Protein AF-A0A847MP68-F1 (afdb_monomer)

Solvent-accessible surface area (backbone atoms only — not comparable to full-atom values): 31044 Å² total; per-residue (Å²): 137,77,60,104,44,73,67,44,52,50,57,51,49,50,64,73,44,42,69,66,64,46,44,49,61,52,21,48,52,30,53,77,67,51,56,68,46,74,88,73,78,89,68,69,94,59,54,48,52,72,67,63,54,53,50,48,27,53,76,72,67,46,48,87,30,56,75,49,77,48,71,40,86,86,28,57,38,42,41,38,34,32,57,50,101,91,43,84,44,41,30,35,44,44,60,89,77,67,49,74,44,80,48,70,71,90,67,27,54,37,58,33,62,50,70,21,47,79,62,44,72,62,33,35,53,52,45,52,52,52,51,52,52,48,53,53,52,51,52,52,48,50,52,51,47,51,56,47,50,54,48,53,49,53,47,61,64,50,45,63,53,84,66,44,65,80,25,34,38,34,29,19,20,46,83,72,44,66,28,46,53,54,39,51,51,50,37,54,56,35,45,76,70,76,37,52,54,47,80,44,58,30,52,26,48,43,68,74,33,40,54,31,19,55,30,31,39,35,28,25,30,37,38,91,89,33,42,55,27,69,36,46,54,52,24,54,59,53,50,73,70,50,84,85,60,79,28,67,68,23,31,30,38,42,43,12,32,23,38,73,92,44,97,41,54,25,34,25,32,53,54,49,51,54,54,41,48,74,63,42,34,37,68,68,50,80,74,36,68,18,60,72,57,54,58,70,35,46,55,58,45,49,53,53,48,26,61,67,75,71,50,84,75,61,93,71,66,76,61,70,72,70,48,60,42,80,42,63,35,25,30,70,44,77,44,76,58,40,32,76,93,62,31,92,55,58,30,34,37,37,34,24,44,44,56,85,87,62,84,55,44,17,29,16,30,41,30,42,51,39,91,94,54,91,65,63,46,78,40,49,21,26,26,29,46,90,81,39,48,48,48,27,39,46,48,55,52,43,73,47,65,49,99,87,65,49,82,41,63,36,68,52,35,42,32,66,76,65,69,56,52,77,70,43,71,44,74,34,31,43,30,65,35,75,73,51,40,84,67,92,66,70,53,31,37,37,39,38,20,35,62,61,23,40,20,25,60,58,9,39,49,72,57,32,61,73,58,63,40,57,25,35,40,34,36,27,34,63,24,72,88,6,41,51,66,63,51,69,63,51,54,49,34,40,75,75,55,33,30,69,42,78,47,79,31,25,61,78,41,101,67,57,46,47,38,54,50,49,45,76,42,15,60,61,53,45,44,37,48,74,74,55,60,26,32,38,41,40,21,18,46,37,80,56,50,50,51,39,39,50,53,27,52,38,49,22,30,28,72,66,62,71,32,52,73,70,52,18,52,52,49,55,51,47,37,43,78,68,66,28,50,28,70,56,62,48,131

Foldseek 3Di:
DQDPDPVSVLVVVCVVCVVVVVLQVVLVVCVVVVPQHWPPPDDDPDFADPVVLCVVCVVVVQNVQWDDWDAPPPRQWIWTWGQDPVGTWIWIAHRPPRDTDTGPRVRSVSVCSNCLCVPHPVSNVVVVVSVVVVVVSVVVVVVCCVVVVVVVVVCVLLVADADAQQAEEEEEFDQFCPRVLVSVVLCVQCVVLVHHYDYDYLLNHALVRQLRYVAYEYEFEADDQRHGHPSLVNRLVRHVVPLPDPQLSREYEYEFEAAPVHPNFSNSRVVSVVSSVVSNHHYLDDYFGDHPQSQVSSVVRVCSVCVSSVTDRPPPPVTPPQLKDKWWWAWADKDFQFDVVFDPWTKIKTKTQTPQPDFDFQQWWKWDDAPPGPGTDTFGWQAGCLVPRITMGIAIFDWDQDPVRDIDTDRVSCCVNPVDDRGDIDTIITGDDPLQHDDPDQQEEEEEAEQRQCRSVNRNLSVLLVRPHAYEYEYEYADPNTGPGPVVSVVVCCVSNSYVYYHYYHNVDPQDGSLSVCLVVLQVVCCSVPPRVYAYEFGEACVPGVPSNLVSQLSSCCPNVVDDSVRSVVSSSVCSVVSRYHYDHDD

Sequence (587 aa):
RFRKTLMSWHNALGVWLLPLWLVLPVTGVLMTNMIGGPDVEQFSQNSATIPVMVEHLQETGQLEQLVSITSLKGGRYMMVNLMSDAGLETVQIDADTLVASPVELNTYIPKVLHEGTWAGAFSGWLNFLVAGALLFFTGSGVYSWVVRSQRERNERLAAPVTGGANEVLVAYATQTGTAQGLAKDTVEYLQRHDVKAKISPLASVTAQSMAQFKATLIIASTTGEGDMPEGAKRFINGLLAAANLDATQINYSILALGDSSYAQFCAAGIKLEQSLQKIGAQATQPLVKADADPIPAWSEWIQGVAKSLGFTPSAEVELPRSNDTLVKAKLIERKRLDNPEFSRNEVQMLLFELPNDIDFRGGDLFLVTPPGEQQSRPYSVGSDVLEGNILRLTVSLHQFKDADGLVRNGACSQYLCHDLEVGQTIDAVVRTHSSFHVPEDNQPMILAGTGCGIAPLVGFLPRLAKDRRYTWLFFGNGHEQGDNLYAEEWDKAQQDGVISRIDRVFDNQQRGYIQHQMITHGEEIFQLLQQQGARIFLCGRANTVGRGVEEALLSIAQTHGGMSEEQAQNWLTRLREEERIREDLFG

Radius of gyration: 36.25 Å; Cα contacts (8 Å, |Δi|>4): 1082; chains: 1; bounding box: 96×57×98 Å

Mean predicted aligned error: 17.64 Å

pLDDT: mean 83.04, std 13.37, range [40.31, 98.56]

Structure (mmCIF, N/CA/C/O backbone):
data_AF-A0A847MP68-F1
#
_entry.id   AF-A0A847MP68-F1
#
loop_
_atom_site.group_PDB
_atom_site.id
_atom_site.type_symbol
_atom_site.label_atom_id
_atom_site.label_alt_id
_atom_site.label_comp_id
_atom_site.label_asym_id
_atom_site.label_entity_id
_atom_site.label_seq_id
_atom_site.pdbx_PDB_ins_code
_atom_site.Cartn_x
_atom_site.Cartn_y
_atom_site.Cartn_z
_atom_site.occupancy
_atom_site.B_iso_or_equiv
_atom_site.auth_seq_id
_atom_site.auth_comp_id
_atom_site.auth_asym_id
_atom_site.auth_atom_id
_atom_site.pdbx_PDB_model_num
ATOM 1 N N . ARG A 1 1 ? 1.309 -10.579 54.230 1.00 46.94 1 ARG A N 1
ATOM 2 C CA . ARG A 1 1 ? 1.615 -11.054 52.853 1.00 46.94 1 ARG A CA 1
ATOM 3 C C . ARG A 1 1 ? 1.283 -10.025 51.756 1.00 46.94 1 ARG A C 1
ATOM 5 O O . ARG A 1 1 ? 1.537 -10.323 50.599 1.00 46.94 1 ARG A O 1
ATOM 12 N N . PHE A 1 2 ? 0.796 -8.822 52.086 1.00 45.84 2 PHE A N 1
ATOM 13 C CA . PHE A 1 2 ? 0.548 -7.754 51.111 1.00 45.84 2 PHE A CA 1
ATOM 14 C C . PHE A 1 2 ? 1.835 -6.934 50.908 1.00 45.84 2 PHE A C 1
ATOM 16 O O . PHE A 1 2 ? 2.293 -6.255 51.825 1.00 45.84 2 PHE A O 1
ATOM 23 N N . ARG A 1 3 ? 2.496 -7.100 49.755 1.00 46.81 3 ARG A N 1
ATOM 24 C CA . ARG A 1 3 ? 3.715 -6.356 49.376 1.00 46.81 3 ARG A CA 1
ATOM 25 C C . ARG A 1 3 ? 3.337 -4.982 48.804 1.00 46.81 3 ARG A C 1
ATOM 27 O O . ARG A 1 3 ? 2.237 -4.827 48.288 1.00 46.81 3 ARG A O 1
ATOM 34 N N . LYS A 1 4 ? 4.284 -4.032 48.862 1.00 59.81 4 LYS A N 1
ATOM 35 C CA . LYS A 1 4 ? 4.251 -2.598 48.471 1.00 59.81 4 LYS A CA 1
ATOM 36 C C . LYS A 1 4 ? 3.785 -2.283 47.025 1.00 59.81 4 LYS A C 1
ATOM 38 O O . LYS A 1 4 ? 4.472 -1.574 46.301 1.00 59.81 4 LYS A O 1
ATOM 43 N N . THR A 1 5 ? 2.658 -2.812 46.564 1.00 66.62 5 THR A N 1
ATOM 44 C CA . THR A 1 5 ? 2.131 -2.565 45.212 1.00 66.62 5 THR A CA 1
ATOM 45 C C . THR A 1 5 ? 0.661 -2.177 45.286 1.00 66.62 5 THR A C 1
ATOM 47 O O . THR A 1 5 ? -0.089 -2.730 46.092 1.00 66.62 5 THR A O 1
ATOM 50 N N . LEU A 1 6 ? 0.249 -1.237 44.433 1.00 65.12 6 LEU A N 1
ATOM 51 C CA . LEU A 1 6 ? -1.132 -0.753 44.328 1.00 65.12 6 LEU A CA 1
ATOM 52 C C . LEU A 1 6 ? -2.124 -1.916 44.124 1.00 65.12 6 LEU A C 1
ATOM 54 O O . LEU A 1 6 ? -3.169 -1.971 44.764 1.00 65.12 6 LEU A O 1
ATOM 58 N N . MET A 1 7 ? -1.736 -2.911 43.320 1.00 62.84 7 MET A N 1
ATOM 59 C CA . MET A 1 7 ? -2.550 -4.094 43.019 1.00 62.84 7 MET A CA 1
ATOM 60 C C . MET A 1 7 ? -2.766 -5.008 44.233 1.00 62.84 7 MET A C 1
ATOM 62 O O . MET A 1 7 ? -3.822 -5.613 44.396 1.00 62.84 7 MET A O 1
ATOM 66 N N . SER A 1 8 ? -1.779 -5.085 45.129 1.00 68.75 8 SER A N 1
ATOM 67 C CA . SER A 1 8 ? -1.902 -5.849 46.371 1.00 68.75 8 SER A CA 1
ATOM 68 C C . SER A 1 8 ? -2.894 -5.203 47.342 1.00 68.75 8 SER A C 1
ATOM 70 O O . SER A 1 8 ? -3.569 -5.924 48.072 1.00 68.75 8 SER A O 1
ATOM 72 N N . TRP A 1 9 ? -2.979 -3.870 47.357 1.00 69.56 9 TRP A N 1
ATOM 73 C CA . TRP A 1 9 ? -3.984 -3.136 48.130 1.00 69.56 9 TRP A CA 1
ATOM 74 C C . TRP A 1 9 ? -5.376 -3.264 47.513 1.00 69.56 9 TRP A C 1
ATOM 76 O O . TRP A 1 9 ? -6.337 -3.475 48.245 1.00 69.56 9 TRP A O 1
ATOM 86 N N . HIS A 1 10 ? -5.467 -3.230 46.182 1.00 69.88 10 HIS A N 1
ATOM 87 C CA . HIS A 1 10 ? -6.715 -3.420 45.442 1.00 69.88 10 HIS A CA 1
ATOM 88 C C . HIS A 1 10 ? -7.338 -4.797 45.723 1.00 69.88 10 HIS A C 1
ATOM 90 O O . HIS A 1 10 ? -8.510 -4.890 46.076 1.00 69.88 10 HIS A O 1
ATOM 96 N N . ASN A 1 11 ? -6.535 -5.866 45.677 1.00 68.50 11 ASN A N 1
ATOM 97 C CA . ASN A 1 11 ? -7.007 -7.221 45.975 1.00 68.50 11 ASN A CA 1
ATOM 98 C C . ASN A 1 11 ? -7.403 -7.402 47.447 1.00 68.50 11 ASN A C 1
ATOM 100 O O . ASN A 1 11 ? -8.357 -8.116 47.741 1.00 68.50 11 ASN A O 1
ATOM 104 N N . ALA A 1 12 ? -6.687 -6.763 48.377 1.00 75.50 12 ALA A N 1
ATOM 105 C CA . ALA A 1 12 ? -7.055 -6.791 49.789 1.00 75.50 12 ALA A CA 1
ATOM 106 C C . ALA A 1 12 ? -8.407 -6.099 50.003 1.00 75.50 12 ALA A C 1
ATOM 108 O O . ALA A 1 12 ? -9.336 -6.709 50.525 1.00 75.50 12 ALA A O 1
ATOM 109 N N . LEU A 1 13 ? -8.534 -4.851 49.548 1.00 73.31 13 LEU A N 1
ATOM 110 C CA . LEU A 1 13 ? -9.751 -4.057 49.703 1.00 73.31 13 LEU A CA 1
ATOM 111 C C . LEU A 1 13 ? -10.947 -4.700 48.999 1.00 73.31 13 LEU A C 1
ATOM 113 O O . LEU A 1 13 ? -12.027 -4.720 49.575 1.00 73.31 13 LEU A O 1
ATOM 117 N N . GLY A 1 14 ? -10.756 -5.301 47.822 1.00 71.69 14 GLY A N 1
ATOM 118 C CA . GLY A 1 14 ? -11.812 -6.025 47.113 1.00 71.69 14 GLY A CA 1
ATOM 119 C C . GLY A 1 14 ? -12.403 -7.183 47.924 1.00 71.69 14 GLY A C 1
ATOM 120 O O . GLY A 1 14 ? -13.618 -7.331 47.973 1.00 71.69 14 GLY A O 1
ATOM 121 N N . VAL A 1 15 ? -11.574 -7.961 48.630 1.00 75.06 15 VAL A N 1
ATOM 122 C CA . VAL A 1 15 ? -12.053 -9.059 49.494 1.00 75.06 15 VAL A CA 1
ATOM 123 C C . VAL A 1 15 ? -12.786 -8.526 50.727 1.00 75.06 15 VAL A C 1
ATOM 125 O O . VAL A 1 15 ? -13.821 -9.069 51.105 1.00 75.06 15 VAL A O 1
ATOM 128 N N . TRP A 1 16 ? -12.284 -7.449 51.338 1.00 73.56 16 TRP A N 1
ATOM 129 C CA . TRP A 1 16 ? -12.913 -6.832 52.512 1.00 73.56 16 TRP A CA 1
ATOM 130 C C . TRP A 1 16 ? -14.231 -6.116 52.182 1.00 73.56 16 TRP A C 1
ATOM 132 O O . TRP A 1 16 ? -15.133 -6.088 53.015 1.00 73.56 16 TRP A O 1
ATOM 142 N N . LEU A 1 17 ? -14.360 -5.563 50.974 1.00 73.00 17 LEU A N 1
ATOM 143 C CA . LEU A 1 17 ? -15.551 -4.844 50.514 1.00 73.00 17 LEU A CA 1
ATOM 144 C C . LEU A 1 17 ? -16.557 -5.740 49.774 1.00 73.00 17 LEU A C 1
ATOM 146 O O . LEU A 1 17 ? -17.667 -5.289 49.500 1.00 73.00 17 LEU A O 1
ATOM 150 N N . LEU A 1 18 ? -16.215 -7.002 49.488 1.00 75.25 18 LEU A N 1
ATOM 151 C CA . LEU A 1 18 ? -17.087 -7.960 48.798 1.00 75.25 18 LEU A CA 1
ATOM 152 C C . LEU A 1 18 ? -18.482 -8.104 49.446 1.00 75.25 18 LEU A C 1
ATOM 154 O O . LEU A 1 18 ? -19.469 -8.086 48.710 1.00 75.25 18 LEU A O 1
ATOM 158 N N . PRO A 1 19 ? -18.624 -8.198 50.787 1.00 76.75 19 PRO A N 1
ATOM 159 C CA . PRO A 1 19 ? -19.943 -8.310 51.408 1.00 76.75 19 PRO A CA 1
ATOM 160 C C . PRO A 1 19 ? -20.812 -7.073 51.156 1.00 76.75 19 PRO A C 1
ATOM 162 O O . PRO A 1 19 ? -21.990 -7.217 50.857 1.00 76.75 19 PRO A O 1
ATOM 165 N N . LEU A 1 20 ? -20.218 -5.873 51.208 1.00 71.81 20 LEU A N 1
ATOM 166 C CA . LEU A 1 20 ? -20.879 -4.598 50.895 1.00 71.81 20 LEU A CA 1
ATOM 167 C C . LEU A 1 20 ? -21.271 -4.513 49.415 1.00 71.81 20 LEU A C 1
ATOM 169 O O . LEU A 1 20 ? -22.368 -4.071 49.091 1.00 71.81 20 LEU A O 1
ATOM 173 N N . TRP A 1 21 ? -20.408 -5.002 48.524 1.00 70.44 21 TRP A N 1
ATOM 174 C CA . TRP A 1 21 ? -20.670 -5.098 47.085 1.00 70.44 21 TRP A CA 1
ATOM 175 C C . TRP A 1 21 ? -21.883 -5.962 46.750 1.00 70.44 21 TRP A C 1
ATOM 177 O O . TRP A 1 21 ? -22.615 -5.655 45.814 1.00 70.44 21 TRP A O 1
ATOM 187 N N . LEU A 1 22 ? -22.094 -7.044 47.501 1.00 80.19 22 LEU A N 1
ATOM 188 C CA . LEU A 1 22 ? -23.212 -7.956 47.281 1.00 80.19 22 LEU A CA 1
ATOM 189 C C . LEU A 1 22 ? -24.542 -7.399 47.800 1.00 80.19 22 LEU A C 1
ATOM 191 O O . LEU A 1 22 ? -25.587 -7.857 47.343 1.00 80.19 22 LEU A O 1
ATOM 195 N N . VAL A 1 23 ? -24.533 -6.394 48.685 1.00 79.94 23 VAL A N 1
ATOM 196 C CA . VAL A 1 23 ? -25.768 -5.808 49.232 1.00 79.94 23 VAL A CA 1
ATOM 197 C C . VAL A 1 23 ? -26.648 -5.253 48.117 1.00 79.94 23 VAL A C 1
ATOM 199 O O . VAL A 1 23 ? -27.812 -5.627 48.053 1.00 79.94 23 VAL A O 1
ATOM 202 N N . LEU A 1 24 ? -26.120 -4.430 47.206 1.00 77.25 24 LEU A N 1
ATOM 203 C CA . LEU A 1 24 ? -26.903 -3.820 46.119 1.00 77.25 24 LEU A CA 1
ATOM 204 C C . LEU A 1 24 ? -27.576 -4.836 45.171 1.00 77.25 24 LEU A C 1
ATOM 206 O O . LEU A 1 24 ? -28.790 -4.742 44.993 1.00 77.25 24 LEU A O 1
ATOM 210 N N . PRO A 1 25 ? -26.871 -5.824 44.578 1.00 79.50 25 PRO A N 1
ATOM 211 C CA . PRO A 1 25 ? -27.509 -6.806 43.704 1.00 79.50 25 PRO A CA 1
ATOM 212 C C . PRO A 1 25 ? -28.452 -7.742 44.468 1.00 79.50 25 PRO A C 1
ATOM 214 O O . PRO A 1 25 ? -29.527 -8.052 43.962 1.00 79.50 25 PRO A O 1
ATOM 217 N N . VAL A 1 26 ? -28.113 -8.157 45.695 1.00 83.88 26 VAL A N 1
ATOM 218 C CA . VAL A 1 26 ? -28.989 -9.025 46.501 1.00 83.88 26 VAL A CA 1
ATOM 219 C C . VAL A 1 26 ? -30.268 -8.288 46.882 1.00 83.88 26 VAL A C 1
ATOM 221 O O . VAL A 1 26 ? -31.360 -8.806 46.668 1.00 83.88 26 VAL A O 1
ATOM 224 N N . THR A 1 27 ? -30.159 -7.059 47.384 1.00 82.75 27 THR A N 1
ATOM 225 C CA . THR A 1 27 ? -31.330 -6.232 47.710 1.00 82.75 27 THR A CA 1
ATOM 226 C C . THR A 1 27 ? -32.137 -5.864 46.468 1.00 82.75 27 THR A C 1
ATOM 228 O O . THR A 1 27 ? -33.358 -5.901 46.536 1.00 82.75 27 THR A O 1
ATOM 231 N N . GLY A 1 28 ? -31.500 -5.626 45.315 1.00 78.25 28 GLY A N 1
ATOM 232 C CA . GLY A 1 28 ? -32.193 -5.424 44.039 1.00 78.25 28 GLY A CA 1
ATOM 233 C C . GLY A 1 28 ? -33.002 -6.650 43.597 1.00 78.25 28 GLY A C 1
ATOM 234 O O . GLY A 1 28 ? -34.145 -6.514 43.160 1.00 78.25 28 GLY A O 1
ATOM 235 N N . VAL A 1 29 ? -32.465 -7.863 43.773 1.00 81.75 29 VAL A N 1
ATOM 236 C CA . VAL A 1 29 ? -33.190 -9.121 43.506 1.00 81.75 29 VAL A CA 1
ATOM 237 C C . VAL A 1 29 ? -34.341 -9.322 44.494 1.00 81.75 29 VAL A C 1
ATOM 239 O O . VAL A 1 29 ? -35.449 -9.658 44.070 1.00 81.75 29 VAL A O 1
ATOM 242 N N . LEU A 1 30 ? -34.114 -9.083 45.790 1.00 81.25 30 LEU A N 1
ATOM 243 C CA . LEU A 1 30 ? -35.162 -9.138 46.816 1.00 81.25 30 LEU A CA 1
ATOM 244 C C . LEU A 1 30 ? -36.273 -8.119 46.527 1.00 81.25 30 LEU A C 1
ATOM 246 O O . LEU A 1 30 ? -37.449 -8.452 46.653 1.00 81.25 30 LEU A O 1
ATOM 250 N N . MET A 1 31 ? -35.907 -6.923 46.056 1.00 76.44 31 MET A N 1
ATOM 251 C CA . MET A 1 31 ? -36.838 -5.880 45.636 1.00 76.44 31 MET A CA 1
ATOM 252 C C . MET A 1 31 ? -37.670 -6.256 44.425 1.00 76.44 31 MET A C 1
ATOM 254 O O . MET A 1 31 ? -38.891 -6.131 44.444 1.00 76.44 31 MET A O 1
ATOM 258 N N . THR A 1 32 ? -37.023 -6.795 43.399 1.00 75.31 32 THR A N 1
ATOM 259 C CA . THR A 1 32 ? -37.702 -7.236 42.176 1.00 75.31 32 THR A CA 1
ATOM 260 C C . THR A 1 32 ? -38.732 -8.332 42.467 1.00 75.31 32 THR A C 1
ATOM 262 O O . THR A 1 32 ? -39.789 -8.374 41.843 1.00 75.31 32 THR A O 1
ATOM 265 N N . ASN A 1 33 ? -38.447 -9.198 43.445 1.00 75.81 33 ASN A N 1
ATOM 266 C CA . ASN A 1 33 ? -39.320 -10.306 43.832 1.00 75.81 33 ASN A CA 1
ATOM 267 C C . ASN A 1 33 ? -40.223 -9.993 45.037 1.00 75.81 33 ASN A C 1
ATOM 269 O O . ASN A 1 33 ? -40.931 -10.885 45.495 1.00 75.81 33 ASN A O 1
ATOM 273 N N . MET A 1 34 ? -40.203 -8.759 45.561 1.00 67.69 34 MET A N 1
ATOM 274 C CA . MET A 1 34 ? -40.938 -8.351 46.771 1.00 67.69 34 MET A CA 1
ATOM 275 C C . MET A 1 34 ? -40.678 -9.251 48.000 1.00 67.69 34 MET A C 1
ATOM 277 O O . MET A 1 34 ? -41.494 -9.326 48.916 1.00 67.69 34 MET A O 1
ATOM 281 N N . ILE A 1 35 ? -39.532 -9.935 48.053 1.00 70.19 35 ILE A N 1
ATOM 282 C CA . ILE A 1 35 ? -39.177 -10.828 49.163 1.00 70.19 35 ILE A CA 1
ATOM 283 C C . ILE A 1 35 ? -38.829 -9.963 50.378 1.00 70.19 35 ILE A C 1
ATOM 285 O O . ILE A 1 35 ? -37.918 -9.138 50.306 1.00 70.19 35 ILE A O 1
ATOM 289 N N . GLY A 1 36 ? -39.554 -10.147 51.485 1.00 68.75 36 GLY A N 1
ATOM 290 C CA . GLY A 1 36 ? -39.431 -9.309 52.684 1.00 68.75 36 GLY A CA 1
ATOM 291 C C . GLY A 1 36 ? -40.084 -7.928 52.553 1.00 68.75 36 GLY A C 1
ATOM 292 O O . GLY A 1 36 ? -39.751 -7.044 53.337 1.00 68.75 36 GLY A O 1
ATOM 293 N N . GLY A 1 37 ? -40.943 -7.731 51.542 1.00 63.56 37 GLY A N 1
ATOM 294 C CA . GLY A 1 37 ? -41.794 -6.548 51.376 1.00 63.56 37 GLY A CA 1
ATOM 295 C C . GLY A 1 37 ? -42.962 -6.496 52.363 1.00 63.56 37 GLY A C 1
ATOM 296 O O . GLY A 1 37 ? -43.228 -7.496 53.029 1.00 63.56 37 GLY A O 1
ATOM 297 N N . PRO A 1 38 ? -43.654 -5.345 52.463 1.00 58.50 38 PRO A N 1
ATOM 298 C CA . PRO A 1 38 ? -44.882 -5.246 53.247 1.00 58.50 38 PRO A CA 1
ATOM 299 C C . PRO A 1 38 ? -45.913 -6.257 52.732 1.00 58.50 38 PRO A C 1
ATOM 301 O O . PRO A 1 38 ? -45.974 -6.525 51.527 1.00 58.50 38 PRO A O 1
ATOM 304 N N . ASP A 1 39 ? -46.695 -6.826 53.649 1.00 52.09 39 ASP A N 1
ATOM 305 C CA . ASP A 1 39 ? -47.739 -7.801 53.334 1.00 52.09 39 ASP A CA 1
ATOM 306 C C . ASP A 1 39 ? -48.898 -7.061 52.654 1.00 52.09 39 ASP A C 1
ATOM 308 O O . ASP A 1 39 ? -49.797 -6.512 53.286 1.00 52.09 39 ASP A O 1
ATOM 312 N N . VAL A 1 40 ? -48.803 -6.927 51.333 1.00 53.22 40 VAL A N 1
ATOM 313 C CA . VAL A 1 40 ? -49.846 -6.303 50.526 1.00 53.22 40 VAL A CA 1
ATOM 314 C C . VAL A 1 40 ? -50.947 -7.345 50.363 1.00 53.22 40 VAL A C 1
ATOM 316 O O . VAL A 1 40 ? -50.834 -8.227 49.506 1.00 53.22 40 VAL A O 1
ATOM 319 N N . GLU A 1 41 ? -51.992 -7.268 51.193 1.00 47.62 41 GLU A N 1
ATOM 320 C CA . GLU A 1 41 ? -53.171 -8.129 51.064 1.00 47.62 41 GLU A CA 1
ATOM 321 C C . GLU A 1 41 ? -53.659 -8.115 49.603 1.00 47.62 41 GLU A C 1
ATOM 323 O O . GLU A 1 41 ? -53.829 -7.065 48.971 1.00 47.62 41 GLU A O 1
ATOM 328 N N . GLN A 1 42 ? -53.802 -9.309 49.020 1.00 44.44 42 GLN A N 1
ATOM 329 C CA . GLN A 1 42 ? -54.241 -9.488 47.638 1.00 44.44 42 GLN A CA 1
ATOM 330 C C . GLN A 1 42 ? -55.738 -9.194 47.526 1.00 44.44 42 GLN A C 1
ATOM 332 O O . GLN A 1 42 ? -56.553 -10.114 47.497 1.00 44.44 42 GLN A O 1
ATOM 337 N N . PHE A 1 43 ? -56.103 -7.922 47.433 1.00 48.44 43 PHE A N 1
ATOM 338 C CA . PHE A 1 43 ? -57.463 -7.541 47.080 1.00 48.44 43 PHE A CA 1
ATOM 339 C C . PHE A 1 43 ? -57.667 -7.421 45.560 1.00 48.44 43 PHE A C 1
ATOM 341 O O . PHE A 1 43 ? -56.758 -7.681 44.761 1.00 48.44 43 PHE A O 1
ATOM 348 N N . SER A 1 44 ? -58.926 -7.193 45.183 1.00 47.19 44 SER A N 1
ATOM 349 C CA . SER A 1 44 ? -59.563 -7.616 43.933 1.00 47.19 44 SER A CA 1
ATOM 350 C C . SER A 1 44 ? -58.932 -7.053 42.641 1.00 47.19 44 SER A C 1
ATOM 352 O O . SER A 1 44 ? -58.069 -6.181 42.635 1.00 47.19 44 SER A O 1
ATOM 354 N N . GLN A 1 45 ? -59.346 -7.610 41.498 1.00 46.91 45 GLN A N 1
ATOM 355 C CA . GLN A 1 45 ? -58.833 -7.270 40.166 1.00 46.91 45 GLN A CA 1
ATOM 356 C C . GLN A 1 45 ? -59.351 -5.935 39.594 1.00 46.91 45 GLN A C 1
ATOM 358 O O . GLN A 1 45 ? -58.981 -5.600 38.467 1.00 46.91 45 GLN A O 1
ATOM 363 N N . ASN A 1 46 ? -60.176 -5.175 40.320 1.00 53.16 46 ASN A N 1
ATOM 364 C CA . ASN A 1 46 ? -60.674 -3.885 39.844 1.00 53.16 46 ASN A CA 1
ATOM 365 C C . ASN A 1 46 ? -59.682 -2.755 40.145 1.00 53.16 46 ASN A C 1
ATOM 367 O O . ASN A 1 46 ? -59.310 -2.511 41.288 1.00 53.16 46 ASN A O 1
ATOM 371 N N . SER A 1 47 ? -59.262 -2.036 39.105 1.00 54.25 47 SER A N 1
ATOM 372 C CA . SER A 1 47 ? -58.388 -0.871 39.243 1.00 54.25 47 SER A CA 1
ATOM 373 C C . SER A 1 47 ? -59.198 0.362 39.658 1.00 54.25 47 SER A C 1
ATOM 375 O O . SER A 1 47 ? -59.949 0.899 38.841 1.00 54.25 47 SER A O 1
ATOM 377 N N . ALA A 1 48 ? -59.029 0.864 40.884 1.00 57.88 48 ALA A N 1
ATOM 378 C CA . ALA A 1 48 ? -59.518 2.203 41.218 1.00 57.88 48 ALA A CA 1
ATOM 379 C C . ALA A 1 48 ? -58.763 3.246 40.383 1.00 57.88 48 ALA A C 1
ATOM 381 O O . ALA A 1 48 ? -57.539 3.198 40.237 1.00 57.88 48 ALA A O 1
ATOM 382 N N . THR A 1 49 ? -59.492 4.212 39.828 1.00 66.81 49 THR A N 1
ATOM 383 C CA . THR A 1 49 ? -58.884 5.335 39.106 1.00 66.81 49 THR A CA 1
ATOM 384 C C . THR A 1 49 ? -58.589 6.482 40.075 1.00 66.81 49 THR A C 1
ATOM 386 O O . THR A 1 49 ? -59.294 6.661 41.066 1.00 66.81 49 THR A O 1
ATOM 389 N N . ILE A 1 50 ? -57.548 7.276 39.794 1.00 67.56 50 ILE A N 1
ATOM 390 C CA . ILE A 1 50 ? -57.167 8.453 40.604 1.00 67.56 50 ILE A CA 1
ATOM 391 C C . ILE A 1 50 ? -58.371 9.356 40.954 1.00 67.56 50 ILE A C 1
ATOM 393 O O . ILE A 1 50 ? -58.466 9.745 42.116 1.00 67.56 50 ILE A O 1
ATOM 397 N N . PRO A 1 51 ? -59.322 9.640 40.038 1.00 75.25 51 PRO A N 1
ATOM 398 C CA . PRO A 1 51 ? -60.504 10.446 40.350 1.00 75.25 51 PRO A CA 1
ATOM 399 C C . PRO A 1 51 ? -61.370 9.889 41.487 1.00 75.25 51 PRO A C 1
ATOM 401 O O . PRO A 1 51 ? -61.736 10.645 42.377 1.00 75.25 51 PRO A O 1
ATOM 404 N N . VAL A 1 52 ? -61.624 8.576 41.505 1.00 74.81 52 VAL A N 1
ATOM 405 C CA . VAL A 1 52 ? -62.427 7.912 42.554 1.00 74.81 52 VAL A CA 1
ATOM 406 C C . VAL A 1 52 ? -61.770 8.069 43.926 1.00 74.81 52 VAL A C 1
ATOM 408 O O . VAL A 1 52 ? -62.437 8.224 44.942 1.00 74.81 52 VAL A O 1
ATOM 411 N N . MET A 1 53 ? -60.438 8.075 43.959 1.00 72.31 53 MET A N 1
ATOM 412 C CA . MET A 1 53 ? -59.688 8.178 45.207 1.00 72.31 53 MET A CA 1
ATOM 413 C C . MET A 1 53 ? -59.595 9.610 45.726 1.00 72.31 53 MET A C 1
ATOM 415 O O . MET A 1 53 ? -59.628 9.835 46.931 1.00 72.31 53 MET A O 1
ATOM 419 N N . VAL A 1 54 ? -59.521 10.584 44.819 1.00 75.25 54 VAL A N 1
ATOM 420 C CA . VAL A 1 54 ? -59.640 12.003 45.172 1.00 75.25 54 VAL A CA 1
ATOM 421 C C . VAL A 1 54 ? -61.032 12.295 45.740 1.00 75.25 54 VAL A C 1
ATOM 423 O O . VAL A 1 54 ? -61.131 12.982 46.751 1.00 75.25 54 VAL A O 1
ATOM 426 N N . GLU A 1 55 ? -62.085 11.731 45.143 1.00 79.25 55 GLU A N 1
ATOM 427 C CA . GLU A 1 55 ? -63.465 11.856 45.630 1.00 79.25 55 GLU A CA 1
ATOM 428 C C . GLU A 1 55 ? -63.628 11.236 47.026 1.00 79.25 55 GLU A C 1
ATOM 430 O O . GLU A 1 55 ? -64.119 11.897 47.938 1.00 79.25 55 GLU A O 1
ATOM 435 N N . HIS A 1 56 ? -63.093 10.032 47.248 1.00 77.88 56 HIS A N 1
ATOM 436 C CA . HIS A 1 56 ? -63.116 9.396 48.566 1.00 77.88 56 HIS A CA 1
ATOM 437 C C . HIS A 1 56 ? -62.367 10.204 49.641 1.00 77.88 56 HIS A C 1
ATOM 439 O O . HIS A 1 56 ? -62.889 10.417 50.732 1.00 77.88 56 HIS A O 1
ATOM 445 N N . LEU A 1 57 ? -61.167 10.714 49.335 1.00 76.94 57 LEU A N 1
ATOM 446 C CA . LEU A 1 57 ? -60.405 11.561 50.265 1.00 76.94 57 LEU A CA 1
ATOM 447 C C . LEU A 1 57 ? -61.116 12.885 50.569 1.00 76.94 57 LEU A C 1
ATOM 449 O O . LEU A 1 57 ? -60.939 13.456 51.648 1.00 76.94 57 LEU A O 1
ATOM 453 N N . GLN A 1 58 ? -61.909 13.387 49.623 1.00 82.06 58 GLN A N 1
ATOM 454 C CA . GLN A 1 58 ? -62.757 14.552 49.831 1.00 82.06 58 GLN A CA 1
ATOM 455 C C . GLN A 1 58 ? -63.930 14.226 50.767 1.00 82.06 58 GLN A C 1
ATOM 457 O O . GLN A 1 58 ? -64.222 15.020 51.660 1.00 82.06 58 GLN A O 1
ATOM 462 N N . GLU A 1 59 ? -64.561 13.058 50.619 1.00 80.44 59 GLU A N 1
ATOM 463 C CA . GLU A 1 59 ? -65.647 12.589 51.491 1.00 80.44 59 GLU A CA 1
ATOM 464 C C . GLU A 1 59 ? -65.183 12.290 52.924 1.00 80.44 59 GLU A C 1
ATOM 466 O O . GLU A 1 59 ? -65.905 12.581 53.878 1.00 80.44 59 GLU A O 1
ATOM 471 N N . THR A 1 60 ? -63.970 11.759 53.099 1.00 78.19 60 THR A N 1
ATOM 472 C CA . THR A 1 60 ? -63.388 11.482 54.425 1.00 78.19 60 THR A CA 1
ATOM 473 C C . THR A 1 60 ? -62.727 12.703 55.071 1.00 78.19 60 THR A C 1
ATOM 475 O O . THR A 1 60 ? -62.272 12.622 56.212 1.00 78.19 60 THR A O 1
ATOM 478 N N . GLY A 1 61 ? -62.670 13.842 54.370 1.00 78.81 61 GLY A N 1
ATOM 479 C CA . GLY A 1 61 ? -62.042 15.074 54.856 1.00 78.81 61 GLY A CA 1
ATOM 480 C C . GLY A 1 61 ? -60.510 15.019 54.932 1.00 78.81 61 GLY A C 1
ATOM 481 O O . GLY A 1 61 ? -59.899 15.881 55.556 1.00 78.81 61 GLY A O 1
ATOM 482 N N . GLN A 1 62 ? -59.877 14.024 54.305 1.00 79.69 62 GLN A N 1
ATOM 483 C CA . GLN A 1 62 ? -58.420 13.825 54.307 1.00 79.69 62 GLN A CA 1
ATOM 484 C C . GLN A 1 62 ? -57.719 14.458 53.097 1.00 79.69 62 GLN A C 1
ATOM 486 O O . GLN A 1 62 ? -56.493 14.426 53.005 1.00 79.69 62 GLN A O 1
ATOM 491 N N . LEU A 1 63 ? -58.470 15.060 52.170 1.00 79.81 63 LEU A N 1
ATOM 492 C CA . LEU A 1 63 ? -57.920 15.652 50.949 1.00 79.81 63 LEU A CA 1
ATOM 493 C C . LEU A 1 63 ? -56.881 16.751 51.225 1.00 79.81 63 LEU A C 1
ATOM 495 O O . LEU A 1 63 ? -55.891 16.850 50.507 1.00 79.81 63 LEU A O 1
ATOM 499 N N . GLU A 1 64 ? -57.062 17.545 52.282 1.00 80.56 64 GLU A N 1
ATOM 500 C CA . GLU A 1 64 ? -56.112 18.604 52.661 1.00 80.56 64 GLU A CA 1
ATOM 501 C C . GLU A 1 64 ? -54.776 18.057 53.187 1.00 80.56 64 GLU A C 1
ATOM 503 O O . GLU A 1 64 ? -53.765 18.755 53.164 1.00 80.56 64 GLU A O 1
ATOM 508 N N . GLN A 1 65 ? -54.754 16.796 53.624 1.00 82.12 65 GLN A N 1
ATOM 509 C CA . GLN A 1 65 ? -53.555 16.100 54.093 1.00 82.12 65 GLN A CA 1
ATOM 510 C C . GLN A 1 65 ? -52.832 15.379 52.948 1.00 82.12 65 GLN A C 1
ATOM 512 O O . GLN A 1 65 ? -51.756 14.822 53.152 1.00 82.12 65 GLN A O 1
ATOM 517 N N . LEU A 1 66 ? -53.395 15.367 51.739 1.00 80.62 66 LEU A N 1
ATOM 518 C CA . LEU A 1 66 ? -52.856 14.610 50.620 1.00 80.62 66 LEU A CA 1
ATOM 519 C C . LEU A 1 66 ? -51.555 15.211 50.077 1.00 80.62 66 LEU A C 1
ATOM 521 O O . LEU A 1 66 ? -51.522 16.333 49.581 1.00 80.62 66 LEU A O 1
ATOM 525 N N . VAL A 1 67 ? -50.492 14.408 50.078 1.00 82.12 67 VAL A N 1
ATOM 526 C CA . VAL A 1 67 ? -49.189 14.771 49.500 1.00 82.12 67 VAL A CA 1
ATOM 527 C C . VAL A 1 67 ? -49.044 14.222 48.089 1.00 82.12 67 VAL A C 1
ATOM 529 O O . VAL A 1 67 ? -48.606 14.918 47.176 1.00 82.12 67 VAL A O 1
ATOM 532 N N . SER A 1 68 ? -49.353 12.938 47.907 1.00 73.38 68 SER A N 1
ATOM 533 C CA . SER A 1 68 ? -49.246 12.268 46.610 1.00 73.38 68 SER A CA 1
ATOM 534 C C . SER A 1 68 ? -50.078 10.993 46.562 1.00 73.38 68 SER A C 1
ATOM 536 O O . SER A 1 68 ? -50.241 10.304 47.569 1.00 73.38 68 SER A O 1
ATOM 538 N N . ILE A 1 69 ? -50.554 10.664 45.361 1.00 73.69 69 ILE A N 1
ATOM 539 C CA . ILE A 1 69 ? -51.178 9.380 45.033 1.00 73.69 69 ILE A CA 1
ATOM 540 C C . ILE A 1 69 ? -50.305 8.716 43.975 1.00 73.69 69 ILE A C 1
ATOM 542 O O . ILE A 1 69 ? -50.034 9.311 42.932 1.00 73.69 69 ILE A O 1
ATOM 546 N N . THR A 1 70 ? -49.864 7.487 44.233 1.00 66.62 70 THR A N 1
ATOM 547 C CA . THR A 1 70 ? -49.099 6.692 43.265 1.00 66.62 70 THR A CA 1
ATOM 548 C C . THR A 1 70 ? -49.861 5.423 42.919 1.00 66.62 70 THR A C 1
ATOM 550 O O . THR A 1 70 ? -50.218 4.637 43.796 1.00 66.62 70 THR A O 1
ATOM 553 N N . SER A 1 71 ? -50.080 5.215 41.621 1.00 66.31 71 SER A N 1
ATOM 554 C CA . SER A 1 71 ? -50.656 3.988 41.074 1.00 66.31 71 SER A CA 1
ATOM 555 C C . SER A 1 71 ? -49.548 2.983 40.757 1.00 66.31 71 SER A C 1
ATOM 557 O O . SER A 1 71 ? -48.573 3.316 40.082 1.00 66.31 71 SER A O 1
ATOM 559 N N . LEU A 1 72 ? -49.691 1.745 41.234 1.00 58.88 72 LEU A N 1
ATOM 560 C CA . LEU A 1 72 ? -48.738 0.656 41.006 1.00 58.88 72 LEU A CA 1
ATOM 561 C C . LEU A 1 72 ? -49.391 -0.486 40.217 1.00 58.88 72 LEU A C 1
ATOM 563 O O . LEU A 1 72 ? -50.585 -0.758 40.349 1.00 58.88 72 LEU A O 1
ATOM 567 N N . LYS A 1 73 ? -48.589 -1.170 39.384 1.00 55.94 73 LYS A N 1
ATOM 568 C CA . LYS A 1 73 ? -49.016 -2.288 38.513 1.00 55.94 73 LYS A CA 1
ATOM 569 C C . LYS A 1 73 ? -50.303 -1.994 37.713 1.00 55.94 73 LYS A C 1
ATOM 571 O O . LYS A 1 73 ? -51.212 -2.817 37.675 1.00 55.94 73 LYS A O 1
ATOM 576 N N . GLY A 1 74 ? -50.375 -0.828 37.065 1.00 55.75 74 GLY A N 1
ATOM 577 C CA . GLY A 1 74 ? -51.471 -0.491 36.144 1.00 55.75 74 GLY A CA 1
ATOM 578 C C . GLY A 1 74 ? -52.809 -0.161 36.818 1.00 55.75 74 GLY A C 1
ATOM 579 O O . GLY A 1 74 ? -53.856 -0.491 36.269 1.00 55.75 74 GLY A O 1
ATOM 580 N N . GLY A 1 75 ? -52.791 0.468 38.000 1.00 55.81 75 GLY A N 1
ATOM 581 C CA . GLY A 1 75 ? -54.011 0.867 38.724 1.00 55.81 75 GLY A CA 1
ATOM 582 C C . GLY A 1 75 ? -54.518 -0.149 39.739 1.00 55.81 75 GLY A C 1
ATOM 583 O O . GLY A 1 75 ? -55.517 0.109 40.396 1.00 55.81 75 GLY A O 1
ATOM 584 N N . ARG A 1 76 ? -53.827 -1.282 39.890 1.00 55.34 76 ARG A N 1
ATOM 585 C CA . ARG A 1 76 ? -54.237 -2.363 40.792 1.00 55.34 76 ARG A CA 1
ATOM 586 C C . ARG A 1 76 ? -53.992 -2.050 42.270 1.00 55.34 76 ARG A C 1
ATOM 588 O O . ARG A 1 76 ? -54.647 -2.623 43.127 1.00 55.34 76 ARG A O 1
ATOM 595 N N . TYR A 1 77 ? -53.048 -1.158 42.563 1.00 60.62 77 TYR A N 1
ATOM 596 C CA . TYR A 1 77 ? -52.784 -0.680 43.917 1.00 60.62 77 TYR A CA 1
ATOM 597 C C . TYR A 1 77 ? -52.648 0.835 43.903 1.00 60.62 77 TYR A C 1
ATOM 599 O O . TYR A 1 77 ? -51.989 1.393 43.019 1.00 60.62 77 TYR A O 1
ATOM 607 N N . MET A 1 78 ? -53.235 1.480 44.905 1.00 68.62 78 MET A N 1
ATOM 608 C CA . MET A 1 78 ? -53.164 2.921 45.107 1.00 68.62 78 MET A CA 1
ATOM 609 C C . MET A 1 78 ? -52.507 3.175 46.458 1.00 68.62 78 MET A C 1
ATOM 611 O O . MET A 1 78 ? -53.050 2.805 47.497 1.00 68.62 78 MET A O 1
ATOM 615 N N . MET A 1 79 ? -51.314 3.768 46.426 1.00 70.00 79 MET A N 1
ATOM 616 C CA . MET A 1 79 ? -50.650 4.267 47.627 1.00 70.00 79 MET A CA 1
ATOM 617 C C . MET A 1 79 ? -50.930 5.754 47.767 1.00 70.00 79 MET A C 1
ATOM 619 O O . MET A 1 79 ? -50.653 6.533 46.850 1.00 70.00 79 MET A O 1
ATOM 623 N N . VAL A 1 80 ? -51.466 6.129 48.921 1.00 74.06 80 VAL A N 1
ATOM 624 C CA . VAL A 1 80 ? -51.823 7.496 49.278 1.00 74.06 80 VAL A CA 1
ATOM 625 C C . VAL A 1 80 ? -50.906 7.935 50.410 1.00 74.06 80 VAL A C 1
ATOM 627 O O . VAL A 1 80 ? -50.876 7.317 51.470 1.00 74.06 80 VAL A O 1
ATOM 630 N N . ASN A 1 81 ? -50.133 8.990 50.175 1.00 75.06 81 ASN A N 1
ATOM 631 C CA . ASN A 1 81 ? -49.305 9.605 51.206 1.00 75.06 81 ASN A CA 1
ATOM 632 C C . ASN A 1 81 ? -50.068 10.776 51.818 1.00 75.06 81 ASN A C 1
ATOM 634 O O . ASN A 1 81 ? -50.363 11.746 51.114 1.00 75.06 81 ASN A O 1
ATOM 638 N N . LEU A 1 82 ? -50.353 10.682 53.112 1.00 79.31 82 LEU A N 1
ATOM 639 C CA . LEU A 1 82 ? -51.040 11.696 53.899 1.00 79.31 82 LEU A CA 1
ATOM 640 C C . LEU A 1 82 ? -50.058 12.339 54.887 1.00 79.31 82 LEU A C 1
ATOM 642 O O . LEU A 1 82 ? -49.171 11.680 55.428 1.00 79.31 82 LEU A O 1
ATOM 646 N N . MET A 1 83 ? -50.191 13.643 55.104 1.00 76.94 83 MET A N 1
ATOM 647 C CA . MET A 1 83 ? -49.433 14.398 56.096 1.00 76.94 83 MET A CA 1
ATOM 648 C C . MET A 1 83 ? -50.255 14.482 57.383 1.00 76.94 83 MET A C 1
ATOM 650 O O . MET A 1 83 ? -51.257 15.196 57.421 1.00 76.94 83 MET A O 1
ATOM 654 N N . SER A 1 84 ? -49.838 13.761 58.425 1.00 74.75 84 SER A N 1
ATOM 655 C CA . SER A 1 84 ? -50.453 13.823 59.755 1.00 74.75 84 SER A CA 1
ATOM 656 C C . SER A 1 84 ? -49.576 14.605 60.738 1.00 74.75 84 SER A C 1
ATOM 658 O O . SER A 1 84 ? -48.406 14.888 60.467 1.00 74.75 84 SER A O 1
ATOM 660 N N . ASP A 1 85 ? -50.115 14.914 61.921 1.00 68.25 85 ASP A N 1
ATOM 661 C CA . ASP A 1 85 ? -49.371 15.577 63.005 1.00 68.25 85 ASP A CA 1
ATOM 662 C C . ASP A 1 85 ? -48.149 14.761 63.490 1.00 68.25 85 ASP A C 1
ATOM 664 O O . ASP A 1 85 ? -47.250 15.307 64.131 1.00 68.25 85 ASP A O 1
ATOM 668 N N . ALA A 1 86 ? -48.091 13.459 63.174 1.00 61.97 86 ALA A N 1
ATOM 669 C CA . ALA A 1 86 ? -46.992 12.551 63.513 1.00 61.97 86 ALA A CA 1
ATOM 670 C C . ALA A 1 86 ? -45.976 12.340 62.367 1.00 61.97 86 ALA A C 1
ATOM 672 O O . ALA A 1 86 ? -44.953 11.684 62.579 1.00 61.97 86 ALA A O 1
ATOM 673 N N . GLY A 1 87 ? -46.220 12.898 61.174 1.00 68.06 87 GLY A N 1
ATOM 674 C CA . GLY A 1 87 ? -45.343 12.791 60.005 1.00 68.06 87 GLY A CA 1
ATOM 675 C C . GLY A 1 87 ? -46.046 12.263 58.750 1.00 68.06 87 GLY A C 1
ATOM 676 O O . GLY A 1 87 ? -47.269 12.263 58.649 1.00 68.06 87 GLY A O 1
ATOM 677 N N . LEU A 1 88 ? -45.253 11.837 57.761 1.00 68.06 88 LEU A N 1
ATOM 678 C CA . LEU A 1 88 ? -45.775 11.262 56.520 1.00 68.06 88 LEU A CA 1
ATOM 679 C C . LEU A 1 88 ? -46.290 9.841 56.784 1.00 68.06 88 LEU A C 1
ATOM 681 O O . LEU A 1 88 ? -45.503 8.954 57.117 1.00 68.06 88 LEU A O 1
ATOM 685 N N . GLU A 1 89 ? -47.586 9.627 56.600 1.00 73.19 89 GLU A N 1
ATOM 686 C CA . GLU A 1 89 ? -48.234 8.329 56.742 1.00 73.19 89 GLU A CA 1
ATOM 687 C C . GLU A 1 89 ? -48.639 7.812 55.360 1.00 73.19 89 GLU A C 1
ATOM 689 O O . GLU A 1 89 ? -49.306 8.504 54.588 1.00 73.19 89 GLU A O 1
ATOM 694 N N . THR A 1 90 ? -48.201 6.601 55.017 1.00 70.69 90 THR A N 1
ATOM 695 C CA . THR A 1 90 ? -48.576 5.972 53.751 1.00 70.69 90 THR A CA 1
ATOM 696 C C . THR A 1 90 ? -49.662 4.949 54.002 1.00 70.69 90 THR A C 1
ATOM 698 O O . THR A 1 90 ? -49.500 4.016 54.787 1.00 70.69 90 THR A O 1
ATOM 701 N N . VAL A 1 91 ? -50.766 5.113 53.292 1.00 72.62 91 VAL A N 1
ATOM 702 C CA . VAL A 1 91 ? -51.947 4.272 53.406 1.00 72.62 91 VAL A CA 1
ATOM 703 C C . VAL A 1 91 ? -52.211 3.640 52.048 1.00 72.62 91 VAL A C 1
ATOM 705 O O . VAL A 1 91 ? -52.114 4.292 51.005 1.00 72.62 91 VAL A O 1
ATOM 708 N N . GLN A 1 92 ? -52.536 2.356 52.051 1.00 69.94 92 GLN A N 1
ATOM 709 C CA . GLN A 1 92 ? -53.053 1.670 50.881 1.00 69.94 92 GLN A CA 1
ATOM 710 C C . GLN A 1 92 ? -54.571 1.626 50.979 1.00 69.94 92 GLN A C 1
ATOM 712 O O . GLN A 1 92 ? -55.108 1.242 52.014 1.00 69.94 92 GLN A O 1
ATOM 717 N N . ILE A 1 93 ? -55.254 2.006 49.902 1.00 66.06 93 ILE A N 1
ATOM 718 C CA . ILE A 1 93 ? -56.717 1.993 49.853 1.00 66.06 93 ILE A CA 1
ATOM 719 C C . ILE A 1 93 ? -57.164 0.949 48.835 1.00 66.06 93 ILE A C 1
ATOM 721 O O . ILE A 1 93 ? -56.721 0.967 47.681 1.00 66.06 93 ILE A O 1
ATOM 725 N N . ASP A 1 94 ? -58.014 0.026 49.280 1.00 61.94 94 ASP A N 1
ATOM 726 C CA . ASP A 1 94 ? -58.633 -0.973 48.415 1.00 61.94 94 ASP A CA 1
ATOM 727 C C . ASP A 1 94 ? -59.676 -0.341 47.478 1.00 61.94 94 ASP A C 1
ATOM 729 O O . ASP A 1 94 ? -60.458 0.521 47.876 1.00 61.94 94 ASP A O 1
ATOM 733 N N . ALA A 1 95 ? -59.692 -0.781 46.221 1.00 60.53 95 ALA A N 1
ATOM 734 C CA . ALA A 1 95 ? -60.507 -0.180 45.171 1.00 60.53 95 ALA A CA 1
ATOM 735 C C . ALA A 1 95 ? -62.011 -0.476 45.288 1.00 60.53 95 ALA A C 1
ATOM 737 O O . ALA A 1 95 ? -62.817 0.347 44.858 1.00 60.53 95 ALA A O 1
ATOM 738 N N . ASP A 1 96 ? -62.386 -1.631 45.845 1.00 58.31 96 ASP A N 1
ATOM 739 C CA . ASP A 1 96 ? -63.785 -2.068 45.927 1.00 58.31 96 ASP A CA 1
ATOM 740 C C . ASP A 1 96 ? -64.423 -1.710 47.276 1.00 58.31 96 ASP A C 1
ATOM 742 O O . ASP A 1 96 ? -65.624 -1.453 47.353 1.00 58.31 96 ASP A O 1
ATOM 746 N N . THR A 1 97 ? -63.631 -1.715 48.349 1.00 62.91 97 THR A N 1
ATOM 747 C CA . THR A 1 97 ? -64.105 -1.504 49.725 1.00 62.91 97 THR A CA 1
ATOM 748 C C . THR A 1 97 ? -63.784 -0.116 50.270 1.00 62.91 97 THR A C 1
ATOM 750 O O . THR A 1 97 ? -64.373 0.272 51.279 1.00 62.91 97 THR A O 1
ATOM 753 N N . LEU A 1 98 ? -62.879 0.632 49.620 1.00 64.94 98 LEU A N 1
ATOM 754 C CA . LEU A 1 98 ? -62.370 1.933 50.076 1.00 64.94 98 LEU A CA 1
ATOM 755 C C . LEU A 1 98 ? -61.813 1.893 51.511 1.00 64.94 98 LEU A C 1
ATOM 757 O O . LEU A 1 98 ? -61.780 2.899 52.215 1.00 64.94 98 LEU A O 1
ATOM 761 N N . VAL A 1 99 ? -61.361 0.719 51.962 1.00 63.34 99 VAL A N 1
ATOM 762 C CA . VAL A 1 99 ? -60.752 0.557 53.283 1.00 63.34 99 VAL A CA 1
ATOM 763 C C . VAL A 1 99 ? -59.277 0.935 53.205 1.00 63.34 99 VAL A C 1
ATOM 765 O O . VAL A 1 99 ? -58.520 0.406 52.390 1.00 63.34 99 VAL A O 1
ATOM 768 N N . ALA A 1 100 ? -58.894 1.870 54.069 1.00 64.69 100 ALA A N 1
ATOM 769 C CA . ALA A 1 100 ? -57.537 2.344 54.275 1.00 64.69 100 ALA A CA 1
ATOM 770 C C . ALA A 1 100 ? -56.776 1.418 55.239 1.00 64.69 100 ALA A C 1
ATOM 772 O O . ALA A 1 100 ? -57.105 1.352 56.424 1.00 64.69 100 ALA A O 1
ATOM 773 N N . SER A 1 101 ? -55.732 0.753 54.745 1.00 64.69 101 SER A N 1
ATOM 774 C CA . SER A 1 101 ? -54.798 -0.034 55.557 1.00 64.69 101 SER A CA 1
ATOM 775 C C . SER A 1 101 ? -53.441 0.679 55.632 1.00 64.69 101 SER A C 1
ATOM 777 O O . SER A 1 101 ? -52.877 1.020 54.585 1.00 64.69 101 SER A O 1
ATOM 779 N N . PRO A 1 102 ? -52.892 0.932 56.835 1.00 64.12 102 PRO A N 1
ATOM 780 C CA . PRO A 1 102 ? -51.591 1.575 56.976 1.00 64.12 102 PRO A CA 1
ATOM 781 C C . PRO A 1 102 ? -50.485 0.678 56.411 1.00 64.12 102 PRO A C 1
ATOM 783 O O . PRO A 1 102 ? -50.437 -0.523 56.680 1.00 64.12 102 PRO A O 1
ATOM 786 N N . VAL A 1 103 ? -49.584 1.271 55.628 1.00 64.19 103 VAL A N 1
ATOM 787 C CA . VAL A 1 103 ? -48.411 0.591 55.076 1.00 64.19 103 VAL A CA 1
ATOM 788 C C . VAL A 1 103 ? -47.181 1.109 55.799 1.00 64.19 103 VAL A C 1
ATOM 790 O O . VAL A 1 103 ? -46.723 2.229 55.571 1.00 64.19 103 VAL A O 1
ATOM 793 N N . GLU A 1 104 ? -46.593 0.275 56.650 1.00 59.91 104 GLU A N 1
ATOM 794 C CA . GLU A 1 104 ? -45.309 0.594 57.267 1.00 59.91 104 GLU A CA 1
ATOM 795 C C . GLU A 1 104 ? -44.181 0.472 56.228 1.00 59.91 104 GLU A C 1
ATOM 797 O O . GLU A 1 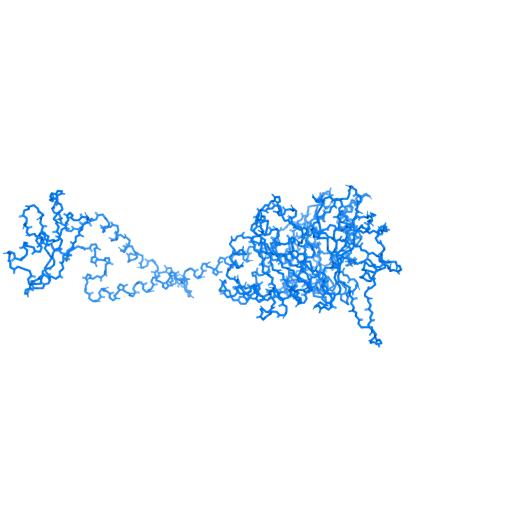104 ? -43.543 -0.566 56.074 1.00 59.91 104 GLU A O 1
ATOM 802 N N . LEU A 1 105 ? -43.898 1.539 55.474 1.00 54.56 105 LEU A N 1
ATOM 803 C CA . LEU A 1 105 ? -42.783 1.525 54.514 1.00 54.56 105 LEU A CA 1
ATOM 804 C C . LEU A 1 105 ? -41.402 1.453 55.186 1.00 54.56 105 LEU A C 1
ATOM 806 O O . LEU A 1 105 ? -40.435 1.024 54.552 1.00 54.56 105 LEU A O 1
ATOM 810 N N . ASN A 1 106 ? -41.306 1.834 56.462 1.00 54.41 106 ASN A N 1
ATOM 811 C CA . ASN A 1 106 ? -40.049 1.852 57.214 1.00 54.41 106 ASN A CA 1
ATOM 812 C C . ASN A 1 106 ? -39.536 0.450 57.587 1.00 54.41 106 ASN A C 1
ATOM 814 O O . ASN A 1 106 ? -38.383 0.315 57.994 1.00 54.41 106 ASN A O 1
ATOM 818 N N . THR A 1 107 ? -40.344 -0.599 57.418 1.00 58.09 107 THR A N 1
ATOM 819 C CA . THR A 1 107 ? -39.962 -1.994 57.686 1.00 58.09 107 THR A CA 1
ATOM 820 C C . THR A 1 107 ? -39.512 -2.750 56.435 1.00 58.09 107 THR A C 1
ATOM 822 O O . THR A 1 107 ? -39.112 -3.911 56.545 1.00 58.09 107 THR A O 1
ATOM 825 N N . TYR A 1 108 ? -39.468 -2.110 55.252 1.00 71.94 108 TYR A N 1
ATOM 826 C CA . TYR A 1 108 ? -38.985 -2.770 54.037 1.00 71.94 108 TYR A CA 1
ATOM 827 C C . TYR A 1 108 ? -37.451 -2.846 53.969 1.00 71.94 108 TYR A C 1
ATOM 829 O O . TYR A 1 108 ? -36.789 -2.131 53.212 1.00 71.94 108 TYR A O 1
ATOM 837 N N . ILE A 1 109 ? -36.885 -3.750 54.770 1.00 74.38 109 ILE A N 1
ATOM 838 C CA . ILE A 1 109 ? -35.440 -3.930 54.976 1.00 74.38 109 ILE A CA 1
ATOM 839 C C . ILE A 1 109 ? -34.643 -3.984 53.655 1.00 74.38 109 ILE A C 1
ATOM 841 O O . ILE A 1 109 ? -33.641 -3.272 53.562 1.00 74.38 109 ILE A O 1
ATOM 845 N N . PRO A 1 110 ? -35.055 -4.737 52.609 1.00 80.00 110 PRO A N 1
ATOM 846 C CA . PRO A 1 110 ? -34.365 -4.729 51.320 1.00 80.00 110 PRO A CA 1
ATOM 847 C C . PRO A 1 110 ? -34.210 -3.340 50.697 1.00 80.00 110 PRO A C 1
ATOM 849 O O . PRO A 1 110 ? -33.108 -3.004 50.276 1.00 80.00 110 PRO A O 1
ATOM 852 N N . LYS A 1 111 ? -35.261 -2.512 50.681 1.00 75.94 111 LYS A N 1
ATOM 853 C CA . LYS A 1 111 ? -35.206 -1.152 50.120 1.00 75.94 111 LYS A CA 1
ATOM 854 C C . LYS A 1 111 ? -34.331 -0.233 50.957 1.00 75.94 111 LYS A C 1
ATOM 856 O O . LYS A 1 111 ? -33.488 0.469 50.414 1.00 75.94 111 LYS A O 1
ATOM 861 N N . VAL A 1 112 ? -34.482 -0.283 52.276 1.00 76.69 112 VAL A N 1
ATOM 862 C CA . VAL A 1 112 ? -33.717 0.565 53.199 1.00 76.69 112 VAL A CA 1
ATOM 863 C C . VAL A 1 112 ? -32.213 0.233 53.147 1.00 76.69 112 VAL A C 1
ATOM 865 O O . VAL A 1 112 ? -31.363 1.125 53.223 1.00 76.69 112 VAL A O 1
ATOM 868 N N . LEU A 1 113 ? -31.860 -1.042 52.950 1.00 80.62 113 LEU A N 1
ATOM 869 C CA . LEU A 1 113 ? -30.483 -1.472 52.689 1.00 80.62 113 LEU A CA 1
ATOM 870 C C . LEU A 1 113 ? -29.995 -1.073 51.287 1.00 80.62 113 LEU A C 1
ATOM 872 O O . LEU A 1 113 ? -28.836 -0.689 51.155 1.00 80.62 113 LEU A O 1
ATOM 876 N N . HIS A 1 114 ? -30.856 -1.136 50.266 1.00 80.31 114 HIS A N 1
ATOM 877 C CA . HIS A 1 114 ? -30.524 -0.774 48.882 1.00 80.31 114 HIS A CA 1
ATOM 878 C C . HIS A 1 114 ? -30.252 0.727 48.716 1.00 80.31 114 HIS A C 1
ATOM 880 O O . HIS A 1 114 ? -29.243 1.132 48.143 1.00 80.31 114 HIS A O 1
ATOM 886 N N . GLU A 1 115 ? -31.135 1.560 49.265 1.00 75.56 115 GLU A N 1
ATOM 887 C CA . GLU A 1 115 ? -31.019 3.022 49.255 1.00 75.56 115 GLU A CA 1
ATOM 888 C C . GLU A 1 115 ? -29.950 3.510 50.248 1.00 75.56 115 GLU A C 1
ATOM 890 O O . GLU A 1 115 ? -29.448 4.629 50.143 1.00 75.56 115 GLU A O 1
ATOM 895 N N . GLY A 1 116 ? -29.553 2.656 51.197 1.00 74.56 116 GLY A N 1
ATOM 896 C CA . GLY A 1 116 ? -28.569 2.982 52.222 1.00 74.56 116 GLY A CA 1
ATOM 897 C C . GLY A 1 116 ? -29.109 3.959 53.262 1.00 74.56 116 GLY A C 1
ATOM 898 O O . GLY A 1 116 ? -28.346 4.740 53.813 1.00 74.56 116 GLY A O 1
ATOM 899 N N . THR A 1 117 ? -30.409 3.947 53.549 1.00 74.25 117 THR A N 1
ATOM 900 C CA . THR A 1 117 ? -31.084 4.889 54.464 1.00 74.25 117 THR A CA 1
ATOM 901 C C . THR A 1 117 ? -31.352 4.306 55.858 1.00 74.25 117 THR A C 1
ATOM 903 O O . THR A 1 117 ? -31.967 4.962 56.694 1.00 74.25 117 THR A O 1
ATOM 906 N N . TRP A 1 118 ? -30.828 3.110 56.154 1.00 73.50 118 TRP A N 1
ATOM 907 C CA . TRP A 1 118 ? -31.037 2.364 57.410 1.00 73.50 118 TRP A CA 1
ATOM 908 C C . TRP A 1 118 ? -30.596 3.080 58.697 1.00 73.50 118 TRP A C 1
ATOM 910 O O . TRP A 1 118 ? -31.062 2.721 59.774 1.00 73.50 118 TRP A O 1
ATOM 920 N N . ALA A 1 119 ? -29.730 4.090 58.610 1.00 75.94 119 ALA A N 1
ATOM 921 C CA . ALA A 1 119 ? -29.367 4.975 59.719 1.00 75.94 119 ALA A CA 1
ATOM 922 C C . ALA A 1 119 ? -29.465 6.459 59.320 1.00 75.94 119 ALA A C 1
ATOM 924 O O . ALA A 1 119 ? -28.674 7.297 59.764 1.00 75.94 119 ALA A O 1
ATOM 925 N N . GLY A 1 120 ? -30.419 6.793 58.447 1.00 71.31 120 GLY A N 1
ATOM 926 C CA . GLY A 1 120 ? -30.653 8.158 57.986 1.00 71.31 120 GLY A CA 1
ATOM 927 C C . GLY A 1 120 ? -29.462 8.745 57.221 1.00 71.31 120 GLY A C 1
ATOM 928 O O . GLY A 1 120 ? -28.825 8.077 56.407 1.00 71.31 120 GLY A O 1
ATOM 929 N N . ALA A 1 121 ? -29.151 10.019 57.474 1.00 72.62 121 ALA A N 1
ATOM 930 C CA . ALA A 1 121 ? -28.120 10.754 56.734 1.00 72.62 121 ALA A CA 1
ATOM 931 C C . ALA A 1 121 ? -26.722 10.108 56.816 1.00 72.62 121 ALA A C 1
ATOM 933 O O . ALA A 1 121 ? -25.949 10.183 55.860 1.00 72.62 121 ALA A O 1
ATOM 934 N N . PHE A 1 122 ? -26.406 9.442 57.932 1.00 76.25 122 PHE A N 1
ATOM 935 C CA . PHE A 1 122 ? -25.114 8.786 58.129 1.00 76.25 122 PHE A CA 1
ATOM 936 C C . PHE A 1 122 ? -24.910 7.609 57.168 1.00 76.25 122 PHE A C 1
ATOM 938 O O . PHE A 1 122 ? -23.878 7.523 56.501 1.00 76.25 122 PHE A O 1
ATOM 945 N N . SER A 1 123 ? -25.899 6.717 57.059 1.00 77.62 123 SER A N 1
ATOM 946 C CA . SER A 1 123 ? -25.805 5.567 56.158 1.00 77.62 123 SER A CA 1
ATOM 947 C C . SER A 1 123 ? -25.845 5.993 54.689 1.00 77.62 123 SER A C 1
ATOM 949 O O . SER A 1 123 ? -25.136 5.402 53.876 1.00 77.62 123 SER A O 1
ATOM 951 N N . GLY A 1 124 ? -26.586 7.059 54.358 1.00 75.31 124 GLY A N 1
ATOM 952 C CA . GLY A 1 124 ? -26.613 7.614 53.003 1.00 75.31 124 GLY A CA 1
ATOM 953 C C . GLY A 1 124 ? -25.244 8.152 52.574 1.00 75.31 124 GLY A C 1
ATOM 954 O O . GLY A 1 124 ? -24.769 7.859 51.477 1.00 75.31 124 GLY A O 1
ATOM 955 N N . TRP A 1 125 ? -24.557 8.868 53.471 1.00 80.81 125 TRP A N 1
ATOM 956 C CA . TRP A 1 125 ? -23.196 9.356 53.229 1.00 80.81 125 TRP A CA 1
ATOM 957 C C . TRP A 1 125 ? -22.175 8.216 53.094 1.00 80.81 125 TRP A C 1
ATOM 959 O O . TRP A 1 125 ? -21.314 8.250 52.212 1.00 80.81 125 TRP A O 1
ATOM 969 N N . LEU A 1 126 ? -22.301 7.167 53.913 1.00 78.38 126 LEU A N 1
ATOM 970 C CA . LEU A 1 126 ? -21.464 5.972 53.801 1.00 78.38 126 LEU A CA 1
ATOM 971 C C . LEU A 1 126 ? -21.666 5.265 52.449 1.00 78.38 126 LEU A C 1
ATOM 973 O O . LEU A 1 126 ? -20.688 4.875 51.812 1.00 78.38 126 LEU A O 1
ATOM 977 N N . ASN A 1 127 ? -22.913 5.148 51.984 1.00 75.50 127 ASN A N 1
ATOM 978 C CA . ASN A 1 127 ? -23.241 4.528 50.699 1.00 75.50 127 ASN A CA 1
ATOM 979 C C . ASN A 1 127 ? -22.663 5.333 49.517 1.00 75.50 127 ASN A C 1
ATOM 981 O O . ASN A 1 127 ? -22.089 4.759 48.592 1.00 75.50 127 ASN A O 1
ATOM 985 N N . PHE A 1 128 ? -22.713 6.669 49.590 1.00 78.81 128 PHE A N 1
ATOM 986 C CA . PHE A 1 128 ? -22.087 7.561 48.608 1.00 78.81 128 PHE A CA 1
ATOM 987 C C . PHE A 1 128 ? -20.566 7.355 48.510 1.00 78.81 128 PHE A C 1
ATOM 989 O O . PHE A 1 128 ? -20.023 7.241 47.409 1.00 78.81 128 PHE A O 1
ATOM 996 N N . LEU A 1 129 ? -19.870 7.243 49.648 1.00 80.31 129 LEU A N 1
ATOM 997 C CA . LEU A 1 129 ? -18.428 6.971 49.661 1.00 80.31 129 LEU A CA 1
ATOM 998 C C . LEU A 1 129 ? -18.082 5.599 49.076 1.00 80.31 129 LEU A C 1
ATOM 1000 O O . LEU A 1 129 ? -17.119 5.479 48.315 1.00 80.31 129 LEU A O 1
ATOM 1004 N N . VAL A 1 130 ? -18.866 4.572 49.411 1.00 77.81 130 VAL A N 1
ATOM 1005 C CA . VAL A 1 130 ? -18.672 3.217 48.881 1.00 77.81 130 VAL A CA 1
ATOM 1006 C C . VAL A 1 130 ? -18.878 3.198 47.366 1.00 77.81 130 VAL A C 1
ATOM 1008 O O . VAL A 1 130 ? -18.035 2.645 46.660 1.00 77.81 130 VAL A O 1
ATOM 1011 N N . ALA A 1 131 ? -19.919 3.860 46.852 1.00 74.75 131 ALA A N 1
ATOM 1012 C CA . ALA A 1 131 ? -20.176 3.986 45.416 1.00 74.75 131 ALA A CA 1
ATOM 1013 C C . ALA A 1 131 ? -19.046 4.731 44.680 1.00 74.75 131 ALA A C 1
ATOM 1015 O O . ALA A 1 131 ? -18.601 4.292 43.617 1.00 74.75 131 ALA A O 1
ATOM 1016 N N . GLY A 1 132 ? -18.523 5.813 45.268 1.00 79.81 132 GLY A N 1
ATOM 1017 C CA . GLY A 1 132 ? -17.374 6.545 44.726 1.00 79.81 132 GLY A CA 1
ATOM 1018 C C . GLY A 1 132 ? -16.104 5.690 44.650 1.00 79.81 132 GLY A C 1
ATOM 1019 O O . GLY A 1 132 ? -15.421 5.674 43.623 1.00 79.81 132 GLY A O 1
ATOM 1020 N N . ALA A 1 133 ? -15.814 4.912 45.698 1.00 77.25 133 ALA A N 1
ATOM 1021 C CA . ALA A 1 133 ? -14.695 3.969 45.701 1.00 77.25 133 ALA A CA 1
ATOM 1022 C C . ALA A 1 133 ? -14.871 2.865 44.642 1.00 77.25 133 ALA A C 1
ATOM 1024 O O . ALA A 1 133 ? -13.916 2.496 43.960 1.00 77.25 133 ALA A O 1
ATOM 1025 N N . LEU A 1 134 ? -16.099 2.376 44.459 1.00 76.88 134 LEU A N 1
ATOM 1026 C CA . LEU A 1 134 ? -16.481 1.390 43.446 1.00 76.88 134 LEU A CA 1
ATOM 1027 C C . LEU A 1 134 ? -16.207 1.873 42.018 1.00 76.88 134 LEU A C 1
ATOM 1029 O O . LEU A 1 134 ? -15.592 1.156 41.225 1.00 76.88 134 LEU A O 1
ATOM 1033 N N . LEU A 1 135 ? -16.632 3.097 41.704 1.00 78.00 135 LEU A N 1
ATOM 1034 C CA . LEU A 1 135 ? -16.395 3.755 40.418 1.00 78.00 135 LEU A CA 1
ATOM 1035 C C . LEU A 1 135 ? -14.898 3.922 40.151 1.00 78.00 135 LEU A C 1
ATOM 1037 O O . LEU A 1 135 ? -14.419 3.588 39.067 1.00 78.00 135 LEU A O 1
ATOM 1041 N N . PHE A 1 136 ? -14.145 4.359 41.161 1.00 79.31 136 PHE A N 1
ATOM 1042 C CA . PHE A 1 136 ? -12.694 4.494 41.068 1.00 79.31 136 PHE A CA 1
ATOM 1043 C C . PHE A 1 136 ? -11.994 3.145 40.825 1.00 79.31 136 PHE A C 1
ATOM 1045 O O . PHE A 1 136 ? -11.121 3.036 39.959 1.00 79.31 136 PHE A O 1
ATOM 1052 N N . PHE A 1 137 ? -12.377 2.090 41.549 1.00 76.50 137 PHE A N 1
ATOM 1053 C CA . PHE A 1 137 ? -11.786 0.762 41.376 1.00 76.50 137 PHE A CA 1
ATOM 1054 C C . PHE A 1 137 ? -12.167 0.113 40.041 1.00 76.50 137 PHE A C 1
ATOM 1056 O O . PHE A 1 137 ? -11.309 -0.481 39.391 1.00 76.50 137 PHE A O 1
ATOM 1063 N N . THR A 1 138 ? -13.400 0.310 39.575 1.00 77.62 138 THR A N 1
ATOM 1064 C CA . THR A 1 138 ? -13.844 -0.162 38.255 1.00 77.62 138 THR A CA 1
ATOM 1065 C C . THR A 1 138 ? -13.093 0.564 37.138 1.00 77.62 138 THR A C 1
ATOM 1067 O O . THR A 1 138 ? -12.527 -0.083 36.260 1.00 77.62 138 THR A O 1
ATOM 1070 N N . GLY A 1 139 ? -12.994 1.896 37.206 1.00 75.25 139 GLY A N 1
ATOM 1071 C CA . GLY A 1 139 ? -12.251 2.696 36.229 1.00 75.25 139 GLY A CA 1
ATOM 1072 C C . GLY A 1 139 ? -10.757 2.361 36.195 1.00 75.25 139 GLY A C 1
ATOM 1073 O O . GLY A 1 139 ? -10.193 2.154 35.123 1.00 75.25 139 GLY A O 1
ATOM 1074 N N . SER A 1 140 ? -10.115 2.226 37.361 1.00 78.81 140 SER A N 1
ATOM 1075 C CA . SER A 1 140 ? -8.694 1.849 37.449 1.00 78.81 140 SER A CA 1
ATOM 1076 C C . SER A 1 140 ? -8.426 0.400 37.023 1.00 78.81 140 SER A C 1
ATOM 1078 O O . SER A 1 140 ? -7.381 0.126 36.426 1.00 78.81 140 SER A O 1
ATOM 1080 N N . GLY A 1 141 ? -9.366 -0.517 37.266 1.00 74.50 141 GLY A N 1
ATOM 1081 C CA . GLY A 1 141 ? -9.323 -1.896 36.780 1.00 74.50 141 GLY A CA 1
ATOM 1082 C C . GLY A 1 141 ? -9.433 -1.981 35.258 1.00 74.50 141 GLY A C 1
ATOM 1083 O O . GLY A 1 141 ? -8.597 -2.628 34.628 1.00 74.50 141 GLY A O 1
ATOM 1084 N N . VAL A 1 142 ? -10.395 -1.271 34.656 1.00 73.56 142 VAL A N 1
ATOM 1085 C CA . VAL A 1 142 ? -10.554 -1.175 33.194 1.00 73.56 142 VAL A CA 1
ATOM 1086 C C . VAL A 1 142 ? -9.328 -0.526 32.559 1.00 73.56 142 VAL A C 1
ATOM 1088 O O . VAL A 1 142 ? -8.775 -1.085 31.618 1.00 73.56 142 VAL A O 1
ATOM 1091 N N . TYR A 1 143 ? -8.838 0.588 33.106 1.00 79.06 143 TYR A N 1
ATOM 1092 C CA . TYR A 1 143 ? -7.613 1.236 32.633 1.00 79.06 143 TYR A CA 1
ATOM 1093 C C . TYR A 1 143 ? -6.413 0.279 32.674 1.00 79.06 143 TYR A C 1
ATOM 1095 O O . TYR A 1 143 ? -5.713 0.106 31.678 1.00 79.06 143 TYR A O 1
ATOM 1103 N N . SER A 1 144 ? -6.216 -0.418 33.797 1.00 68.75 144 SER A N 1
ATOM 1104 C CA . SER A 1 144 ? -5.132 -1.394 33.944 1.00 68.75 144 SER A CA 1
ATOM 1105 C C . SER A 1 144 ? -5.288 -2.583 32.994 1.00 68.75 144 SER A C 1
ATOM 1107 O O . SER A 1 144 ? -4.290 -3.068 32.469 1.00 68.75 144 SER A O 1
ATOM 1109 N N . TRP A 1 145 ? -6.514 -3.050 32.741 1.00 74.75 145 TRP A N 1
ATOM 1110 C CA . TRP A 1 145 ? -6.801 -4.113 31.777 1.00 74.75 145 TRP A CA 1
ATOM 1111 C C . TRP A 1 145 ? -6.550 -3.664 30.336 1.00 74.75 145 TRP A C 1
ATOM 1113 O O . TRP A 1 145 ? -5.945 -4.418 29.582 1.00 74.75 145 TRP A O 1
ATOM 1123 N N . VAL A 1 146 ? -6.929 -2.440 29.959 1.00 68.19 146 VAL A N 1
ATOM 1124 C CA . VAL A 1 146 ? -6.650 -1.876 28.629 1.00 68.19 146 VAL A CA 1
ATOM 1125 C C . VAL A 1 146 ? -5.145 -1.745 28.417 1.00 68.19 146 VAL A C 1
ATOM 1127 O O . VAL A 1 146 ? -4.622 -2.262 27.432 1.00 68.19 146 VAL A O 1
ATOM 1130 N N . VAL A 1 147 ? -4.431 -1.134 29.366 1.00 70.69 14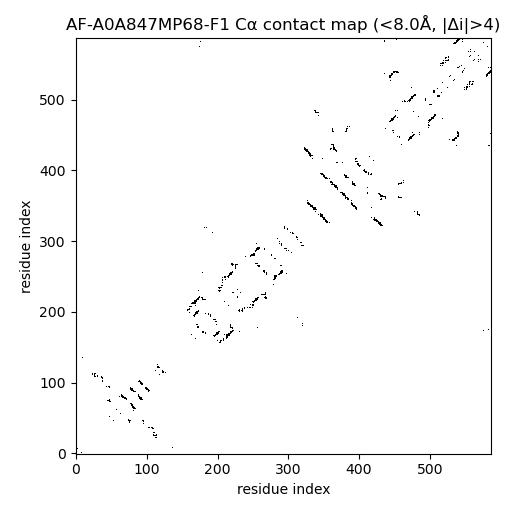7 VAL A N 1
ATOM 1131 C CA . VAL A 1 147 ? -2.970 -0.977 29.297 1.00 70.69 147 VAL A CA 1
ATOM 1132 C C . VAL A 1 147 ? -2.277 -2.341 29.260 1.00 70.69 147 VAL A C 1
ATOM 1134 O O . VAL A 1 147 ? -1.363 -2.554 28.464 1.00 70.69 147 VAL A O 1
ATOM 1137 N N . ARG A 1 148 ? -2.733 -3.303 30.068 1.00 65.12 148 ARG A N 1
ATOM 1138 C CA . ARG A 1 148 ? -2.199 -4.669 30.078 1.00 65.12 148 ARG A CA 1
ATOM 1139 C C . ARG A 1 148 ? -2.513 -5.432 28.793 1.00 65.12 148 ARG A C 1
ATOM 1141 O O . ARG A 1 148 ? -1.635 -6.113 28.295 1.00 65.12 148 ARG A O 1
ATOM 1148 N N . SER A 1 149 ? -3.716 -5.314 28.244 1.00 51.62 149 SER A N 1
ATOM 1149 C CA . SER A 1 149 ? -4.133 -5.976 27.001 1.00 51.62 149 SER A CA 1
ATOM 1150 C C . SER A 1 149 ? -3.373 -5.426 25.794 1.00 51.62 149 SER A C 1
ATOM 1152 O O . SER A 1 149 ? -2.909 -6.187 24.946 1.00 51.62 149 SER A O 1
ATOM 1154 N N . GLN A 1 150 ? -3.159 -4.108 25.749 1.00 56.56 150 GLN A N 1
ATOM 1155 C CA . GLN A 1 150 ? -2.296 -3.474 24.753 1.00 56.56 150 GLN A CA 1
ATOM 1156 C C . GLN A 1 150 ? -0.847 -3.949 24.890 1.00 56.56 150 GLN A C 1
ATOM 1158 O O . GLN A 1 150 ? -0.227 -4.317 23.895 1.00 56.56 150 GLN A O 1
ATOM 1163 N N . ARG A 1 151 ? -0.328 -4.015 26.122 1.00 52.31 151 ARG A N 1
ATOM 1164 C CA . ARG A 1 151 ? 1.019 -4.516 26.402 1.00 52.31 151 ARG A CA 1
ATOM 1165 C C . ARG A 1 151 ? 1.176 -5.993 26.044 1.00 52.31 151 ARG A C 1
ATOM 1167 O O . ARG A 1 151 ? 2.125 -6.325 25.356 1.00 52.31 151 ARG A O 1
ATOM 1174 N N . GLU A 1 152 ? 0.232 -6.854 26.412 1.00 48.62 152 GLU A N 1
ATOM 1175 C CA . GLU A 1 152 ? 0.237 -8.283 26.075 1.00 48.62 152 GLU A CA 1
ATOM 1176 C C . GLU A 1 152 ? 0.100 -8.514 24.560 1.00 48.62 152 GLU A C 1
ATOM 1178 O O . GLU A 1 152 ? 0.700 -9.444 24.034 1.00 48.62 152 GLU A O 1
ATOM 1183 N N . ARG A 1 153 ? -0.646 -7.675 23.825 1.00 47.75 153 ARG A N 1
ATOM 1184 C CA . ARG A 1 153 ? -0.713 -7.742 22.352 1.00 47.75 153 ARG A CA 1
ATOM 1185 C C . ARG A 1 153 ? 0.590 -7.294 21.696 1.00 47.75 153 ARG A C 1
ATOM 1187 O O . ARG A 1 153 ? 1.068 -7.983 20.800 1.00 47.75 153 ARG A O 1
ATOM 1194 N N . ASN A 1 154 ? 1.181 -6.197 22.165 1.00 46.28 154 ASN A N 1
ATOM 1195 C CA . ASN A 1 154 ? 2.483 -5.733 21.687 1.00 46.28 154 ASN A CA 1
ATOM 1196 C C . ASN A 1 154 ? 3.595 -6.734 22.046 1.00 46.28 154 ASN A C 1
ATOM 1198 O O . ASN A 1 154 ? 4.462 -6.990 21.223 1.00 46.28 154 ASN A O 1
ATOM 1202 N N . GLU A 1 155 ? 3.534 -7.369 23.220 1.00 41.59 155 GLU A N 1
ATOM 1203 C CA . GLU A 1 155 ? 4.452 -8.434 23.649 1.00 41.59 155 GLU A CA 1
ATOM 1204 C C . GLU A 1 155 ? 4.228 -9.752 22.885 1.00 41.59 155 GLU A C 1
ATOM 1206 O O . GLU A 1 155 ? 5.184 -10.488 22.678 1.00 41.59 155 GLU A O 1
ATOM 1211 N N . ARG A 1 156 ? 3.008 -10.053 22.411 1.00 40.31 156 ARG A N 1
ATOM 1212 C CA . ARG A 1 156 ? 2.735 -11.203 21.521 1.00 40.31 156 ARG A CA 1
ATOM 1213 C C . ARG A 1 156 ? 3.259 -10.988 20.100 1.00 40.31 156 ARG A C 1
ATOM 1215 O O . ARG A 1 156 ? 3.740 -11.940 19.500 1.00 40.31 156 ARG A O 1
ATOM 1222 N N . LEU A 1 157 ? 3.190 -9.761 19.580 1.00 46.25 157 LEU A N 1
ATOM 1223 C CA . LEU A 1 157 ? 3.807 -9.374 18.299 1.00 46.25 157 LEU A CA 1
ATOM 1224 C C . LEU A 1 157 ? 5.341 -9.247 18.413 1.00 46.25 157 LEU A C 1
ATOM 1226 O O . LEU A 1 157 ? 6.064 -9.503 17.452 1.00 46.25 157 LEU A O 1
ATOM 1230 N N . ALA A 1 158 ? 5.838 -8.919 19.610 1.00 46.28 158 ALA A N 1
ATOM 1231 C CA . ALA A 1 158 ? 7.256 -8.898 19.967 1.00 46.28 158 ALA A CA 1
ATOM 1232 C C . ALA A 1 158 ? 7.762 -10.222 20.571 1.00 46.28 158 ALA A C 1
ATOM 1234 O O . ALA A 1 158 ? 8.881 -10.264 21.087 1.00 46.28 158 ALA A O 1
ATOM 1235 N N . ALA A 1 159 ? 6.961 -11.295 20.549 1.00 56.31 159 ALA A N 1
ATOM 1236 C CA . ALA A 1 159 ? 7.410 -12.583 21.053 1.00 56.31 159 ALA A CA 1
ATOM 1237 C C . ALA A 1 159 ? 8.579 -13.042 20.167 1.00 56.31 159 ALA A C 1
ATOM 1239 O O . ALA A 1 159 ? 8.396 -13.170 18.954 1.00 56.31 159 ALA A O 1
ATOM 1240 N N . PRO A 1 160 ? 9.783 -13.245 20.734 1.00 65.12 160 PRO A N 1
ATOM 1241 C CA . PRO A 1 160 ? 10.956 -13.554 19.938 1.00 65.12 160 PRO A CA 1
ATOM 1242 C C . PRO A 1 160 ? 10.723 -14.857 19.181 1.00 65.12 160 PRO A C 1
ATOM 1244 O O . PRO A 1 160 ? 10.287 -15.857 19.759 1.00 65.12 160 PRO A O 1
ATOM 1247 N N . VAL A 1 161 ? 11.012 -14.832 17.882 1.00 80.31 161 VAL A N 1
ATOM 1248 C CA . VAL A 1 161 ? 10.901 -16.010 17.020 1.00 80.31 161 VAL A CA 1
ATOM 1249 C C . VAL A 1 161 ? 11.754 -17.130 17.610 1.00 80.31 161 VAL A C 1
ATOM 1251 O O . VAL A 1 161 ? 12.924 -16.924 17.928 1.00 80.31 161 VAL A O 1
ATOM 1254 N N . THR A 1 162 ? 11.176 -18.319 17.766 1.00 78.75 162 THR A N 1
ATOM 1255 C CA . THR A 1 162 ? 11.907 -19.496 18.248 1.00 78.75 162 THR A CA 1
ATOM 1256 C C . THR A 1 162 ? 12.124 -20.502 17.124 1.00 78.75 162 THR A C 1
ATOM 1258 O O . THR A 1 162 ? 11.259 -20.734 16.267 1.00 78.75 162 THR A O 1
ATOM 1261 N N . GLY A 1 163 ? 13.315 -21.092 17.112 1.00 79.69 163 GLY A N 1
ATOM 1262 C CA . GLY A 1 163 ? 13.788 -21.967 16.046 1.00 79.69 163 GLY A CA 1
ATOM 1263 C C . GLY A 1 163 ? 14.646 -23.113 16.548 1.00 79.69 163 GLY A C 1
ATOM 1264 O O . GLY A 1 163 ? 14.950 -23.212 17.735 1.00 79.69 163 GLY A O 1
ATOM 1265 N N . GLY A 1 164 ? 15.017 -23.994 15.625 1.00 82.81 164 GLY A N 1
ATOM 1266 C CA . GLY A 1 164 ? 15.990 -25.057 15.868 1.00 82.81 164 GLY A CA 1
ATOM 1267 C C . GLY A 1 164 ? 17.297 -24.834 15.109 1.00 82.81 164 GLY A C 1
ATOM 1268 O O . GLY A 1 164 ? 17.301 -24.234 14.038 1.00 82.81 164 GLY A O 1
ATOM 1269 N N . ALA A 1 165 ? 18.390 -25.423 15.604 1.00 83.31 165 ALA A N 1
ATOM 1270 C CA . ALA A 1 165 ? 19.734 -25.295 15.019 1.00 83.31 165 ALA A CA 1
ATOM 1271 C C . ALA A 1 165 ? 19.866 -25.832 13.577 1.00 83.31 165 ALA A C 1
ATOM 1273 O O . ALA A 1 165 ? 20.852 -25.553 12.904 1.00 83.31 165 ALA A O 1
ATOM 1274 N N . ASN A 1 166 ? 18.873 -26.589 13.095 1.00 85.31 166 ASN A N 1
ATOM 1275 C CA . ASN A 1 166 ? 18.796 -27.098 11.721 1.00 85.31 166 ASN A CA 1
ATOM 1276 C C . ASN A 1 166 ? 17.819 -26.302 10.838 1.00 85.31 166 ASN A C 1
ATOM 1278 O O . ASN A 1 166 ? 17.581 -26.687 9.696 1.00 85.31 166 ASN A O 1
ATOM 1282 N N . GLU A 1 167 ? 17.218 -25.235 11.363 1.00 92.50 167 GLU A N 1
ATOM 1283 C CA . GLU A 1 167 ? 16.291 -24.369 10.639 1.00 92.50 167 GLU A CA 1
ATOM 1284 C C . GLU A 1 167 ? 16.996 -23.092 10.167 1.00 92.50 167 GLU A C 1
ATOM 1286 O O . GLU A 1 167 ? 17.957 -22.623 10.781 1.00 92.50 167 GLU A O 1
ATOM 1291 N N . VAL A 1 168 ? 16.489 -22.506 9.088 1.00 94.75 168 VAL A N 1
ATOM 1292 C CA . VAL A 1 168 ? 16.904 -21.204 8.561 1.00 94.75 168 VAL A CA 1
ATOM 1293 C C . VAL A 1 168 ? 15.811 -20.183 8.853 1.00 94.75 168 VAL A C 1
ATOM 1295 O O . VAL A 1 168 ? 14.630 -20.440 8.615 1.00 94.75 168 VAL A O 1
ATOM 1298 N N . LEU A 1 169 ? 16.195 -19.016 9.358 1.00 95.75 169 LEU A N 1
ATOM 1299 C CA . LEU A 1 169 ? 15.279 -17.892 9.524 1.00 95.75 169 LEU A CA 1
ATOM 1300 C C . LEU A 1 169 ? 15.375 -16.981 8.303 1.00 95.75 169 LEU A C 1
ATOM 1302 O O . LEU A 1 169 ? 16.460 -16.516 7.979 1.00 95.75 169 LEU A O 1
ATOM 1306 N N . VAL A 1 170 ? 14.250 -16.694 7.657 1.00 96.31 170 VAL A N 1
ATOM 1307 C CA . VAL A 1 170 ? 14.128 -15.685 6.602 1.00 96.31 170 VAL A CA 1
ATOM 1308 C C . VAL A 1 170 ? 13.381 -14.490 7.181 1.00 96.31 170 VAL A C 1
ATOM 1310 O O . VAL A 1 170 ? 12.171 -14.528 7.409 1.00 96.31 170 VAL A O 1
ATOM 1313 N N . ALA A 1 171 ? 14.127 -13.434 7.474 1.00 95.38 171 ALA A N 1
ATOM 1314 C CA . ALA A 1 171 ? 13.624 -12.201 8.043 1.00 95.38 171 ALA A CA 1
ATOM 1315 C C . ALA A 1 171 ? 13.457 -11.130 6.962 1.00 95.38 171 ALA A C 1
ATOM 1317 O O . ALA A 1 171 ? 14.329 -10.969 6.108 1.00 95.38 171 ALA A O 1
ATOM 1318 N N . TYR A 1 172 ? 12.373 -10.358 7.018 1.00 93.00 172 TYR A N 1
ATOM 1319 C CA . TYR A 1 172 ? 12.145 -9.264 6.072 1.00 93.00 172 TYR A CA 1
ATOM 1320 C C . TYR A 1 172 ? 11.927 -7.918 6.760 1.00 93.00 172 TYR A C 1
ATOM 1322 O O . TYR A 1 172 ? 11.259 -7.817 7.789 1.00 93.00 172 TYR A O 1
ATOM 1330 N N . ALA A 1 173 ? 12.466 -6.859 6.163 1.00 89.25 173 ALA A N 1
ATOM 1331 C CA . ALA A 1 173 ? 12.163 -5.476 6.501 1.00 89.25 173 ALA A CA 1
ATOM 1332 C C . ALA A 1 173 ? 11.621 -4.780 5.256 1.00 89.25 173 ALA A C 1
ATOM 1334 O O . ALA A 1 173 ? 12.329 -4.644 4.259 1.00 89.25 173 ALA A O 1
ATOM 1335 N N . THR A 1 174 ? 10.359 -4.358 5.309 1.00 79.56 174 THR A N 1
ATOM 1336 C CA . THR A 1 174 ? 9.662 -3.781 4.160 1.00 79.56 174 THR A CA 1
ATOM 1337 C C . THR A 1 174 ? 8.824 -2.572 4.556 1.00 79.56 174 THR A C 1
ATOM 1339 O O . THR A 1 174 ? 8.360 -2.501 5.692 1.00 79.56 174 THR A O 1
ATOM 1342 N N . GLN A 1 175 ? 8.645 -1.632 3.626 1.00 71.50 175 GLN A N 1
ATOM 1343 C CA . GLN A 1 175 ? 7.624 -0.583 3.729 1.00 71.50 175 GLN A CA 1
ATOM 1344 C C . GLN A 1 175 ? 6.394 -0.935 2.886 1.00 71.50 175 GLN A C 1
ATOM 1346 O O . GLN A 1 175 ? 5.280 -0.887 3.391 1.00 71.50 175 GLN A O 1
ATOM 1351 N N . THR A 1 176 ? 6.606 -1.320 1.624 1.00 61.19 176 THR A N 1
ATOM 1352 C CA . THR A 1 176 ? 5.546 -1.528 0.620 1.00 61.19 176 THR A CA 1
ATOM 1353 C C . THR A 1 176 ? 5.229 -3.001 0.332 1.00 61.19 176 THR A C 1
ATOM 1355 O O . THR A 1 176 ? 4.338 -3.290 -0.458 1.00 61.19 176 THR A O 1
ATOM 1358 N N . GLY A 1 177 ? 5.932 -3.952 0.960 1.00 63.41 177 GLY A N 1
ATOM 1359 C CA . GLY A 1 177 ? 5.675 -5.393 0.830 1.00 63.41 177 GLY A CA 1
ATOM 1360 C C . GLY A 1 177 ? 6.636 -6.159 -0.088 1.00 63.41 177 GLY A C 1
ATOM 1361 O O . GLY A 1 177 ? 6.699 -7.382 0.008 1.00 63.41 177 GLY A O 1
ATOM 1362 N N . THR A 1 178 ? 7.455 -5.499 -0.917 1.00 75.00 178 THR A N 1
ATOM 1363 C CA . THR A 1 178 ? 8.358 -6.180 -1.875 1.00 75.00 178 THR A CA 1
ATOM 1364 C C . THR A 1 178 ? 9.326 -7.156 -1.198 1.00 75.00 178 THR A C 1
ATOM 1366 O O . THR A 1 178 ? 9.431 -8.315 -1.593 1.00 75.00 178 THR A O 1
ATOM 1369 N N . ALA A 1 179 ? 10.000 -6.723 -0.126 1.00 83.81 179 ALA A N 1
ATOM 1370 C CA . ALA A 1 179 ? 10.921 -7.586 0.620 1.00 83.81 179 ALA A CA 1
ATOM 1371 C C . ALA A 1 179 ? 10.197 -8.737 1.342 1.00 83.81 179 ALA A C 1
ATOM 1373 O O . ALA A 1 179 ? 10.779 -9.801 1.532 1.00 83.81 179 ALA A O 1
ATOM 1374 N N . GLN A 1 180 ? 8.929 -8.543 1.721 1.00 80.81 180 GLN A N 1
ATOM 1375 C CA . GLN A 1 180 ? 8.096 -9.592 2.313 1.00 80.81 180 GLN A CA 1
ATOM 1376 C C . GLN A 1 180 ? 7.696 -10.646 1.279 1.00 80.81 180 GLN A C 1
ATOM 1378 O O . GLN A 1 180 ? 7.784 -11.835 1.577 1.00 80.81 180 GLN A O 1
ATOM 1383 N N . GLY A 1 181 ? 7.289 -10.229 0.075 1.00 73.31 181 GLY A N 1
ATOM 1384 C CA . GLY A 1 181 ? 7.000 -11.141 -1.035 1.00 73.31 181 GLY A CA 1
ATOM 1385 C C . GLY A 1 181 ? 8.212 -12.008 -1.366 1.00 73.31 181 GLY A C 1
ATOM 1386 O O . GLY A 1 181 ? 8.148 -13.229 -1.266 1.00 73.31 181 GLY A O 1
ATOM 1387 N N . LEU A 1 182 ? 9.364 -11.371 -1.579 1.00 86.06 182 LEU A N 1
ATOM 1388 C CA . LEU A 1 182 ? 10.607 -12.076 -1.884 1.00 86.06 182 LEU A CA 1
ATOM 1389 C C . LEU A 1 182 ? 11.063 -13.011 -0.749 1.00 86.06 182 LEU A C 1
ATOM 1391 O O . LEU A 1 182 ? 11.660 -14.059 -0.994 1.00 86.06 182 LEU A O 1
ATOM 1395 N N . ALA A 1 183 ? 10.771 -12.667 0.510 1.00 88.88 183 ALA A N 1
ATOM 1396 C CA . ALA A 1 183 ? 11.033 -13.545 1.648 1.00 88.88 183 ALA A CA 1
ATOM 1397 C C . ALA A 1 183 ? 10.134 -14.787 1.647 1.00 88.88 183 ALA A C 1
ATOM 1399 O O . ALA A 1 183 ? 10.625 -15.872 1.964 1.00 88.88 183 ALA A O 1
ATOM 1400 N N . LYS A 1 184 ? 8.855 -14.657 1.265 1.00 84.25 184 LYS A N 1
ATOM 1401 C CA . LYS A 1 184 ? 7.954 -15.807 1.076 1.00 84.25 184 LYS A CA 1
ATOM 1402 C C . LYS A 1 184 ? 8.487 -16.724 -0.023 1.00 84.25 184 LYS A C 1
ATOM 1404 O O . LYS A 1 184 ? 8.681 -17.909 0.243 1.00 84.25 184 LYS A O 1
ATOM 1409 N N . ASP A 1 185 ? 8.852 -16.163 -1.174 1.00 84.94 185 ASP A N 1
ATOM 1410 C CA . ASP A 1 185 ? 9.420 -16.925 -2.295 1.00 84.94 185 ASP A CA 1
ATOM 1411 C C . ASP A 1 185 ? 10.723 -17.633 -1.899 1.00 84.94 185 ASP A C 1
ATOM 1413 O O . ASP A 1 185 ? 10.950 -18.795 -2.236 1.00 84.94 185 ASP A O 1
ATOM 1417 N N . THR A 1 186 ? 11.563 -16.964 -1.104 1.00 91.50 186 THR A N 1
ATOM 1418 C CA . THR A 1 186 ? 12.798 -17.548 -0.562 1.00 91.50 186 THR A CA 1
ATOM 1419 C C . THR A 1 186 ? 12.507 -18.730 0.363 1.00 91.50 186 THR A C 1
ATOM 1421 O O . THR A 1 186 ? 13.184 -19.753 0.276 1.00 91.50 186 THR A O 1
ATOM 1424 N N . VAL A 1 187 ? 11.509 -18.626 1.248 1.00 88.56 187 VAL A N 1
ATOM 1425 C CA . VAL A 1 187 ? 11.113 -19.745 2.120 1.00 88.56 187 VAL A CA 1
ATOM 1426 C C . VAL A 1 187 ? 10.594 -20.920 1.302 1.00 88.56 187 VAL A C 1
ATOM 1428 O O . VAL A 1 187 ? 11.018 -22.048 1.555 1.00 88.56 187 VAL A O 1
ATOM 1431 N N . GLU A 1 188 ? 9.732 -20.678 0.316 1.00 85.38 188 GLU A N 1
ATOM 1432 C CA . GLU A 1 188 ? 9.244 -21.738 -0.571 1.00 85.38 188 GLU A CA 1
ATOM 1433 C C . GLU A 1 188 ? 10.390 -22.416 -1.326 1.00 85.38 188 GLU A C 1
ATOM 1435 O O . GLU A 1 188 ? 10.463 -23.646 -1.374 1.00 85.38 188 GLU A O 1
ATOM 1440 N N . TYR A 1 189 ? 11.323 -21.626 -1.863 1.00 87.25 189 TYR A N 1
ATOM 1441 C CA . TYR A 1 189 ? 12.504 -22.132 -2.555 1.00 87.25 189 TYR A CA 1
ATOM 1442 C C . TYR A 1 189 ? 13.351 -23.039 -1.651 1.00 87.25 189 TYR A C 1
ATOM 1444 O O . TYR A 1 189 ? 13.736 -24.136 -2.059 1.00 87.25 189 TYR A O 1
ATOM 1452 N N . LEU A 1 190 ? 13.607 -22.619 -0.407 1.00 90.19 190 LEU A N 1
ATOM 1453 C CA . LEU A 1 190 ? 14.355 -23.409 0.575 1.00 90.19 190 LEU A CA 1
ATOM 1454 C C . LEU A 1 190 ? 13.626 -24.710 0.942 1.00 90.19 190 LEU A C 1
ATOM 1456 O O . LEU A 1 190 ? 14.242 -25.775 0.956 1.00 90.19 190 LEU A O 1
ATOM 1460 N N . GLN A 1 191 ? 12.314 -24.648 1.179 1.00 87.62 191 GLN A N 1
ATOM 1461 C CA . GLN A 1 191 ? 11.508 -25.819 1.538 1.00 87.62 191 GLN A CA 1
ATOM 1462 C C . GLN A 1 191 ? 11.470 -26.870 0.421 1.00 87.62 191 GLN A C 1
ATOM 1464 O O . GLN A 1 191 ? 11.532 -28.064 0.714 1.00 87.62 191 GLN A O 1
ATOM 1469 N N . ARG A 1 192 ? 11.441 -26.454 -0.855 1.00 84.50 192 ARG A N 1
ATOM 1470 C CA . ARG A 1 192 ? 11.545 -27.373 -2.009 1.00 84.50 192 ARG A CA 1
ATOM 1471 C C . ARG A 1 192 ? 12.874 -28.133 -2.052 1.00 84.50 192 ARG A C 1
ATOM 1473 O O . ARG A 1 192 ? 12.916 -29.241 -2.575 1.00 84.50 192 ARG A O 1
ATOM 1480 N N . HIS A 1 193 ? 13.933 -27.567 -1.477 1.00 86.31 193 HIS A N 1
ATOM 1481 C CA . HIS A 1 193 ? 15.258 -28.186 -1.374 1.00 86.31 193 HIS A CA 1
ATOM 1482 C C . HIS A 1 193 ? 15.492 -28.860 -0.008 1.00 86.31 193 HIS A C 1
ATOM 1484 O O . HIS A 1 193 ? 16.636 -29.025 0.412 1.00 86.31 193 HIS A O 1
ATOM 1490 N N . ASP A 1 194 ? 14.414 -29.234 0.695 1.00 86.62 194 ASP A N 1
ATOM 1491 C CA . ASP A 1 194 ? 14.432 -29.899 2.010 1.00 86.62 194 ASP A CA 1
ATOM 1492 C C . ASP A 1 194 ? 15.134 -29.085 3.121 1.00 86.62 194 ASP A C 1
ATOM 1494 O O . ASP A 1 194 ? 15.551 -29.603 4.159 1.00 86.62 194 ASP A O 1
ATOM 1498 N N . VAL A 1 195 ? 15.244 -27.764 2.937 1.00 90.38 195 VAL A N 1
ATOM 1499 C CA . VAL A 1 195 ? 15.737 -26.844 3.964 1.00 90.38 195 VAL A CA 1
ATOM 1500 C C . VAL A 1 195 ? 14.551 -26.325 4.771 1.00 90.38 195 VAL A C 1
ATOM 1502 O O . VAL A 1 195 ? 13.688 -25.602 4.272 1.00 90.38 195 VAL A O 1
ATOM 1505 N N . LYS A 1 196 ? 14.519 -26.655 6.065 1.00 91.81 196 LYS A N 1
ATOM 1506 C CA . LYS A 1 196 ? 13.496 -26.143 6.986 1.00 91.81 196 LYS A CA 1
ATOM 1507 C C . LYS A 1 196 ? 13.680 -24.641 7.181 1.00 91.81 196 LYS A C 1
ATOM 1509 O O . LYS A 1 196 ? 14.617 -24.222 7.855 1.00 91.81 196 LYS A O 1
ATOM 1514 N N . ALA A 1 197 ? 12.779 -23.843 6.619 1.00 92.56 197 ALA A N 1
ATOM 1515 C CA . ALA A 1 197 ? 12.820 -22.390 6.711 1.00 92.56 197 ALA A CA 1
ATOM 1516 C C . ALA A 1 197 ? 11.579 -21.823 7.415 1.00 92.56 197 ALA A C 1
ATOM 1518 O O . ALA A 1 197 ? 10.460 -22.298 7.200 1.00 92.56 197 ALA A O 1
ATOM 1519 N N . LYS A 1 198 ? 11.784 -20.793 8.243 1.00 92.38 198 LYS A N 1
ATOM 1520 C CA . LYS A 1 198 ? 10.729 -19.990 8.877 1.00 92.38 198 LYS A CA 1
ATOM 1521 C C . LYS A 1 198 ? 10.804 -18.554 8.391 1.00 92.38 198 LYS A C 1
ATOM 1523 O O . LYS A 1 198 ? 11.897 -18.025 8.231 1.00 92.38 198 LYS A O 1
ATOM 1528 N N . ILE A 1 199 ? 9.650 -17.919 8.221 1.00 90.94 199 ILE A N 1
ATOM 1529 C CA . ILE A 1 199 ? 9.549 -16.505 7.859 1.00 90.94 199 ILE A CA 1
ATOM 1530 C C . ILE A 1 199 ? 9.192 -15.655 9.083 1.00 90.94 199 ILE A C 1
ATOM 1532 O O . ILE A 1 199 ? 8.391 -16.082 9.915 1.00 90.94 199 ILE A O 1
ATOM 1536 N N . SER A 1 200 ? 9.765 -14.455 9.195 1.00 90.06 200 SER A N 1
ATOM 1537 C CA . SER A 1 200 ? 9.377 -13.475 10.216 1.00 90.06 200 SER A CA 1
ATOM 1538 C C . SER A 1 200 ? 9.600 -12.032 9.752 1.00 90.06 200 SER A C 1
ATOM 1540 O O . SER A 1 200 ? 10.593 -11.759 9.076 1.00 90.06 200 SER A O 1
ATOM 1542 N N . PRO A 1 201 ? 8.775 -11.065 10.189 1.00 87.19 201 PRO A N 1
ATOM 1543 C CA . PRO A 1 201 ? 9.170 -9.662 10.173 1.00 87.19 201 PRO A CA 1
ATOM 1544 C C . PRO A 1 201 ? 10.465 -9.468 10.969 1.00 87.19 201 PRO A C 1
ATOM 1546 O O . PRO A 1 201 ? 10.621 -10.042 12.052 1.00 87.19 201 PRO A O 1
ATOM 1549 N N . LEU A 1 202 ? 11.371 -8.623 10.476 1.00 91.25 202 LEU A N 1
ATOM 1550 C CA . LEU A 1 202 ? 12.640 -8.318 11.146 1.00 91.25 202 LEU A CA 1
ATOM 1551 C C . LEU A 1 202 ? 12.424 -7.646 12.515 1.00 91.25 202 LEU A C 1
ATOM 1553 O O . LEU A 1 202 ? 13.242 -7.812 13.414 1.00 91.25 202 LEU A O 1
ATOM 1557 N N . ALA A 1 203 ? 11.292 -6.958 12.702 1.00 84.88 203 ALA A N 1
ATOM 1558 C CA . ALA A 1 203 ? 10.911 -6.318 13.963 1.00 84.88 203 ALA A CA 1
ATOM 1559 C C . ALA A 1 203 ? 10.770 -7.300 15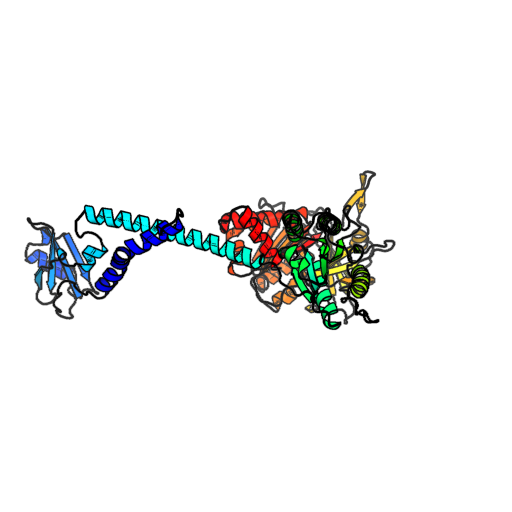.145 1.00 84.88 203 ALA A C 1
ATOM 1561 O O . ALA A 1 203 ? 10.960 -6.897 16.291 1.00 84.88 203 ALA A O 1
ATOM 1562 N N . SER A 1 204 ? 10.441 -8.567 14.872 1.00 83.88 204 SER A N 1
ATOM 1563 C CA . SER A 1 204 ? 10.249 -9.619 15.885 1.00 83.88 204 SER A CA 1
ATOM 1564 C C . SER A 1 204 ? 11.503 -10.482 16.095 1.00 83.88 204 SER A C 1
ATOM 1566 O O . SER A 1 204 ? 11.502 -11.403 16.914 1.00 83.88 204 SER A O 1
ATOM 1568 N N . VAL A 1 205 ? 12.579 -10.208 15.351 1.00 88.12 205 VAL A N 1
ATOM 1569 C CA . VAL A 1 205 ? 13.847 -10.941 15.432 1.00 88.12 205 VAL A CA 1
ATOM 1570 C C . VAL A 1 205 ? 14.747 -10.290 16.480 1.00 88.12 205 VAL A C 1
ATOM 1572 O O . VAL A 1 205 ? 14.839 -9.073 16.593 1.00 88.12 205 VAL A O 1
ATOM 1575 N N . THR A 1 206 ? 15.440 -11.111 17.258 1.00 88.38 206 THR A N 1
ATOM 1576 C CA . THR A 1 206 ? 16.437 -10.690 18.253 1.00 88.38 206 THR A CA 1
ATOM 1577 C C . THR A 1 206 ? 17.755 -11.429 18.044 1.00 88.38 206 THR A C 1
ATOM 1579 O O . THR A 1 206 ? 17.769 -12.517 17.463 1.00 88.38 206 THR A O 1
ATOM 1582 N N . ALA A 1 207 ? 18.863 -10.904 18.573 1.00 86.75 207 ALA A N 1
ATOM 1583 C CA . ALA A 1 207 ? 20.155 -11.600 18.530 1.00 86.75 207 ALA A CA 1
ATOM 1584 C C . ALA A 1 207 ? 20.069 -13.019 19.134 1.00 86.75 207 ALA A C 1
ATOM 1586 O O . ALA A 1 207 ? 20.641 -13.966 18.600 1.00 86.75 207 ALA A O 1
ATOM 1587 N N . GLN A 1 208 ? 19.282 -13.185 20.206 1.00 86.31 208 GLN A N 1
ATOM 1588 C CA . GLN A 1 208 ? 19.018 -14.479 20.839 1.00 86.31 208 GLN A CA 1
ATOM 1589 C C . GLN A 1 208 ? 18.290 -15.439 19.896 1.00 86.31 208 GLN A C 1
ATOM 1591 O O . GLN A 1 208 ? 18.629 -16.618 19.863 1.00 86.31 208 GLN A O 1
ATOM 1596 N N . SER A 1 209 ? 17.288 -14.957 19.152 1.00 87.06 209 SER A N 1
ATOM 1597 C CA . SER A 1 209 ? 16.585 -15.792 18.174 1.00 87.06 209 SER A CA 1
ATOM 1598 C C . SER A 1 209 ? 17.513 -16.211 17.040 1.00 87.06 209 SER A C 1
ATOM 1600 O O . SER A 1 209 ? 17.567 -17.392 16.727 1.00 87.06 209 SER A O 1
ATOM 1602 N N . MET A 1 210 ? 18.315 -15.288 16.495 1.00 90.25 210 MET A N 1
ATOM 1603 C CA . MET A 1 210 ? 19.239 -15.579 15.394 1.00 90.25 210 MET A CA 1
ATOM 1604 C C . MET A 1 210 ? 20.236 -16.681 15.755 1.00 90.25 210 MET A C 1
ATOM 1606 O O . MET A 1 210 ? 20.502 -17.548 14.930 1.00 90.25 210 MET A O 1
ATOM 1610 N N . ALA A 1 211 ? 20.732 -16.687 16.996 1.00 89.00 211 ALA A N 1
ATOM 1611 C CA . ALA A 1 211 ? 21.653 -17.708 17.494 1.00 89.00 211 ALA A CA 1
ATOM 1612 C C . ALA A 1 211 ? 21.032 -19.116 17.613 1.00 89.00 211 ALA A C 1
ATOM 1614 O O . ALA A 1 211 ? 21.764 -20.090 17.768 1.00 89.00 211 ALA A O 1
ATOM 1615 N N . GLN A 1 212 ? 19.700 -19.247 17.562 1.00 90.06 212 GLN A N 1
ATOM 1616 C CA . GLN A 1 212 ? 19.023 -20.551 17.561 1.00 90.06 212 GLN A CA 1
ATOM 1617 C C . GLN A 1 212 ? 18.965 -21.185 16.171 1.00 90.06 212 GLN A C 1
ATOM 1619 O O . GLN A 1 212 ? 18.785 -22.396 16.077 1.00 90.06 212 GLN A O 1
ATOM 1624 N N . PHE A 1 213 ? 19.069 -20.386 15.108 1.00 92.31 213 PHE A N 1
ATOM 1625 C CA . PHE A 1 213 ? 18.964 -20.848 13.727 1.00 92.31 213 PHE A CA 1
ATOM 1626 C C . PHE A 1 213 ? 20.341 -21.174 13.150 1.00 92.31 213 PHE A C 1
ATOM 1628 O O . PHE A 1 213 ? 21.352 -20.597 13.543 1.00 92.31 213 PHE A O 1
ATOM 1635 N N . LYS A 1 214 ? 20.374 -22.058 12.148 1.00 91.88 214 LYS A N 1
ATOM 1636 C CA . LYS A 1 214 ? 21.592 -22.371 11.385 1.00 91.88 214 LYS A CA 1
ATOM 1637 C C . LYS A 1 214 ? 22.162 -21.121 10.707 1.00 91.88 214 LYS A C 1
ATOM 1639 O O . LYS A 1 214 ? 23.374 -20.911 10.684 1.00 91.88 214 LYS A O 1
ATOM 1644 N N . ALA A 1 215 ? 21.267 -20.320 10.130 1.00 94.12 215 ALA A N 1
ATOM 1645 C CA . ALA A 1 215 ? 21.558 -19.038 9.506 1.00 94.12 215 ALA A CA 1
ATOM 1646 C C . ALA A 1 215 ? 20.306 -18.149 9.504 1.00 94.12 215 ALA A C 1
ATOM 1648 O O . ALA A 1 215 ? 19.179 -18.649 9.444 1.00 94.12 215 ALA A O 1
ATOM 1649 N N . THR A 1 216 ? 20.517 -16.834 9.528 1.00 95.56 216 THR A N 1
ATOM 1650 C CA . THR A 1 216 ? 19.468 -15.823 9.352 1.00 95.56 216 THR A CA 1
ATOM 1651 C C . THR A 1 216 ? 19.658 -15.082 8.029 1.00 95.56 216 THR A C 1
ATOM 1653 O O . THR A 1 216 ? 20.608 -14.323 7.852 1.00 95.56 216 THR A O 1
ATOM 1656 N N . LEU A 1 217 ? 18.747 -15.290 7.089 1.00 97.12 217 LEU A N 1
ATOM 1657 C CA . LEU A 1 217 ? 18.680 -14.584 5.817 1.00 97.12 217 LEU A CA 1
ATOM 1658 C C . LEU A 1 217 ? 17.817 -13.335 5.988 1.00 97.12 217 LEU A C 1
ATOM 1660 O O . LEU A 1 217 ? 16.698 -13.433 6.478 1.00 97.12 217 LEU A O 1
ATOM 1664 N N . ILE A 1 218 ? 18.321 -12.166 5.609 1.00 97.31 218 ILE A N 1
ATOM 1665 C CA . ILE A 1 218 ? 17.646 -10.883 5.809 1.00 97.31 218 ILE A CA 1
ATOM 1666 C C . ILE A 1 218 ? 17.406 -10.236 4.448 1.00 97.31 218 ILE A C 1
ATOM 1668 O O . ILE A 1 218 ? 18.351 -9.982 3.707 1.00 97.31 218 ILE A O 1
ATOM 1672 N N . ILE A 1 219 ? 16.152 -9.917 4.142 1.00 96.56 219 ILE A N 1
ATOM 1673 C CA . ILE A 1 219 ? 15.774 -9.158 2.946 1.00 96.56 219 ILE A CA 1
ATOM 1674 C C . ILE A 1 219 ? 15.262 -7.794 3.400 1.00 96.56 219 ILE A C 1
ATOM 1676 O O . ILE A 1 219 ? 14.259 -7.709 4.108 1.00 96.56 219 ILE A O 1
ATOM 1680 N N . ALA A 1 220 ? 15.959 -6.718 3.040 1.00 94.94 220 ALA A N 1
ATOM 1681 C CA . ALA A 1 220 ? 15.667 -5.386 3.570 1.00 94.94 220 ALA A CA 1
ATOM 1682 C C . ALA A 1 220 ? 15.532 -4.346 2.458 1.00 94.94 220 ALA A C 1
ATOM 1684 O O . ALA A 1 220 ? 16.490 -4.099 1.727 1.00 94.94 220 ALA A O 1
ATOM 1685 N N . SER A 1 221 ? 14.367 -3.699 2.365 1.00 89.69 221 SER A N 1
ATOM 1686 C CA . SER A 1 221 ? 14.163 -2.558 1.470 1.00 89.69 221 SER A CA 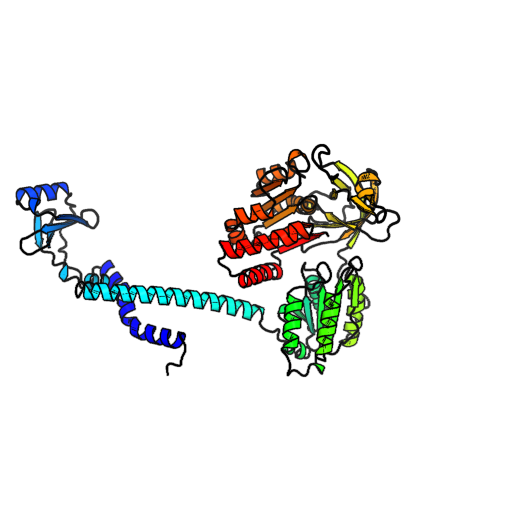1
ATOM 1687 C C . SER A 1 221 ? 14.690 -1.262 2.073 1.00 89.69 221 SER A C 1
ATOM 1689 O O . SER A 1 221 ? 14.604 -1.049 3.281 1.00 89.69 221 SER A O 1
ATOM 1691 N N . THR A 1 222 ? 15.182 -0.372 1.220 1.00 86.00 222 THR A N 1
ATOM 1692 C CA . THR A 1 222 ? 15.481 1.024 1.566 1.00 86.00 222 THR A CA 1
ATOM 1693 C C . THR A 1 222 ? 14.264 1.895 1.252 1.00 86.00 222 THR A C 1
ATOM 1695 O O . THR A 1 222 ? 13.571 1.644 0.271 1.00 86.00 222 THR A O 1
ATOM 1698 N N . THR A 1 223 ? 13.973 2.882 2.098 1.00 69.94 223 THR A N 1
ATOM 1699 C CA . THR A 1 223 ? 12.788 3.747 2.001 1.00 69.94 223 THR A CA 1
ATOM 1700 C C . THR A 1 223 ? 13.193 5.190 1.714 1.00 69.94 223 THR A C 1
ATOM 1702 O O . THR A 1 223 ? 14.109 5.699 2.364 1.00 69.94 223 THR A O 1
ATOM 1705 N N . GLY A 1 224 ? 12.492 5.869 0.801 1.00 66.38 224 GLY A N 1
ATOM 1706 C CA . GLY A 1 224 ? 12.716 7.288 0.490 1.00 66.38 224 GLY A CA 1
ATOM 1707 C C . GLY A 1 224 ? 14.183 7.617 0.176 1.00 66.38 224 GLY A C 1
ATOM 1708 O O . GLY A 1 224 ? 14.825 6.940 -0.619 1.00 66.38 224 GLY A O 1
ATOM 1709 N N . GLU A 1 225 ? 14.732 8.626 0.855 1.00 60.62 225 GLU A N 1
ATOM 1710 C CA . GLU A 1 225 ? 16.100 9.147 0.674 1.00 60.62 225 GLU A CA 1
ATOM 1711 C C . GLU A 1 225 ? 17.185 8.341 1.427 1.00 60.62 225 GLU A C 1
ATOM 1713 O O . GLU A 1 225 ? 18.149 8.901 1.951 1.00 60.62 225 GLU A O 1
ATOM 1718 N N . GLY A 1 226 ? 17.046 7.015 1.534 1.00 66.19 226 GLY A N 1
ATOM 1719 C CA . GLY A 1 226 ? 18.031 6.167 2.228 1.00 66.19 226 GLY A CA 1
ATOM 1720 C C . GLY A 1 226 ? 17.706 5.818 3.682 1.00 66.19 226 GLY A C 1
ATOM 1721 O O . GLY A 1 226 ? 18.582 5.346 4.429 1.00 66.19 226 GLY A O 1
ATOM 1722 N N . ASP A 1 227 ? 16.463 6.048 4.096 1.00 72.44 227 ASP A N 1
ATOM 1723 C CA . ASP A 1 227 ? 15.955 5.578 5.376 1.00 72.44 227 ASP A CA 1
ATOM 1724 C C . ASP A 1 227 ? 15.688 4.069 5.341 1.00 72.44 227 ASP A C 1
ATOM 1726 O O . ASP A 1 227 ? 15.680 3.424 4.291 1.00 72.44 227 ASP A O 1
ATOM 1730 N N . MET A 1 228 ? 15.531 3.477 6.522 1.00 83.75 228 MET A N 1
ATOM 1731 C CA . MET A 1 228 ? 15.194 2.062 6.668 1.00 83.75 228 MET A CA 1
ATOM 1732 C C . MET A 1 228 ? 13.791 1.904 7.267 1.00 83.75 228 MET A C 1
ATOM 1734 O O . MET A 1 228 ? 13.388 2.753 8.070 1.00 83.75 228 MET A O 1
ATOM 1738 N N . PRO A 1 229 ? 13.085 0.799 6.968 1.00 78.38 229 PRO A N 1
ATOM 1739 C CA . PRO A 1 229 ? 11.802 0.490 7.584 1.00 78.38 229 PRO A CA 1
ATOM 1740 C C . PRO A 1 229 ? 11.897 0.466 9.114 1.00 78.38 229 PRO A C 1
ATOM 1742 O O . PRO A 1 229 ? 12.911 0.044 9.676 1.00 78.38 229 PRO A O 1
ATOM 1745 N N . GLU A 1 230 ? 10.822 0.854 9.803 1.00 74.44 230 GLU A N 1
ATOM 1746 C CA . GLU A 1 230 ? 10.780 0.907 11.276 1.00 74.44 230 GLU A CA 1
ATOM 1747 C C . GLU A 1 230 ? 11.167 -0.425 11.937 1.00 74.44 230 GLU A C 1
ATOM 1749 O O . GLU A 1 230 ? 11.897 -0.445 12.930 1.00 74.44 230 GLU A O 1
ATOM 1754 N N . GLY A 1 231 ? 10.772 -1.556 11.342 1.00 75.56 231 GLY A N 1
ATOM 1755 C CA . GLY A 1 231 ? 11.169 -2.880 11.824 1.00 75.56 231 GLY A CA 1
ATOM 1756 C C . GLY A 1 231 ? 12.688 -3.097 11.845 1.00 75.56 231 GLY A C 1
ATOM 1757 O O . GLY A 1 231 ? 13.208 -3.688 12.790 1.00 75.56 231 GLY A O 1
ATOM 1758 N N . ALA A 1 232 ? 13.416 -2.555 10.863 1.00 86.06 232 ALA A N 1
ATOM 1759 C CA . ALA A 1 232 ? 14.877 -2.608 10.829 1.00 86.06 232 ALA A CA 1
ATOM 1760 C C . ALA A 1 232 ? 15.513 -1.691 11.886 1.00 86.06 232 ALA A C 1
ATOM 1762 O O . ALA A 1 232 ? 16.474 -2.099 12.540 1.00 86.06 232 ALA A O 1
ATOM 1763 N N . LYS A 1 233 ? 14.955 -0.492 12.119 1.00 84.50 233 LYS A N 1
ATOM 1764 C CA . LYS A 1 233 ? 15.431 0.414 13.183 1.00 84.50 233 LYS A CA 1
ATOM 1765 C C . LYS A 1 233 ? 15.298 -0.235 14.560 1.00 84.50 233 LYS A C 1
ATOM 1767 O O . LYS A 1 233 ? 16.252 -0.242 15.338 1.00 84.50 233 LYS A O 1
ATOM 1772 N N . ARG A 1 234 ? 14.128 -0.820 14.848 1.00 82.75 234 ARG A N 1
ATOM 1773 C CA . ARG A 1 234 ? 13.861 -1.542 16.106 1.00 82.75 234 ARG A CA 1
ATOM 1774 C C . ARG A 1 234 ? 14.838 -2.692 16.310 1.00 82.75 234 ARG A C 1
ATOM 1776 O O . ARG A 1 234 ? 15.404 -2.816 17.394 1.00 82.75 234 ARG A O 1
ATOM 1783 N N . PHE A 1 235 ? 15.078 -3.476 15.262 1.00 88.50 235 PHE A N 1
ATOM 1784 C CA . PHE A 1 235 ? 16.040 -4.570 15.290 1.00 88.50 235 PHE A CA 1
ATOM 1785 C C . PHE A 1 235 ? 17.456 -4.090 15.640 1.00 88.50 235 PHE A C 1
ATOM 1787 O O . PHE A 1 235 ? 18.044 -4.597 16.592 1.00 88.50 235 PHE A O 1
ATOM 1794 N N . ILE A 1 236 ? 17.978 -3.067 14.950 1.00 88.31 236 ILE A N 1
ATOM 1795 C CA . ILE A 1 236 ? 19.317 -2.510 15.227 1.00 88.31 236 ILE A CA 1
ATOM 1796 C C . ILE A 1 236 ? 19.427 -2.021 16.677 1.00 88.31 236 ILE A C 1
ATOM 1798 O O . ILE A 1 236 ? 20.401 -2.338 17.362 1.00 88.31 236 ILE A O 1
ATOM 1802 N N . ASN A 1 237 ? 18.421 -1.297 17.170 1.00 84.25 237 ASN A N 1
ATOM 1803 C CA . ASN A 1 237 ? 18.399 -0.834 18.558 1.00 84.25 237 ASN A CA 1
ATOM 1804 C C . ASN A 1 237 ? 18.402 -2.012 19.550 1.00 84.25 237 ASN A C 1
ATOM 1806 O O . ASN A 1 237 ? 19.093 -1.962 20.568 1.00 84.25 237 ASN A O 1
ATOM 1810 N N . GLY A 1 238 ? 17.678 -3.091 19.234 1.00 81.00 238 GLY A N 1
ATOM 1811 C CA . GLY A 1 238 ? 17.660 -4.326 20.017 1.00 81.00 238 GLY A CA 1
ATOM 1812 C C . GLY A 1 238 ? 18.993 -5.081 20.011 1.00 81.00 238 GLY A C 1
ATOM 1813 O O . GLY A 1 238 ? 19.385 -5.621 21.046 1.00 81.00 238 GLY A O 1
ATOM 1814 N N . LEU A 1 239 ? 19.727 -5.080 18.890 1.00 81.94 239 LEU A N 1
ATOM 1815 C CA . LEU A 1 239 ? 21.058 -5.693 18.798 1.00 81.94 239 LEU A CA 1
ATOM 1816 C C . LEU A 1 239 ? 22.054 -5.035 19.759 1.00 81.94 239 LEU A C 1
ATOM 1818 O O . LEU A 1 239 ? 22.793 -5.732 20.452 1.00 81.94 239 LEU A O 1
ATOM 1822 N N . LEU A 1 240 ? 22.046 -3.701 19.839 1.00 69.00 240 LEU A N 1
ATOM 1823 C CA . LEU A 1 240 ? 22.956 -2.940 20.703 1.00 69.00 240 LEU A CA 1
ATOM 1824 C C . LEU A 1 240 ? 22.714 -3.191 22.202 1.00 69.00 240 LEU A C 1
ATOM 1826 O O . LEU A 1 240 ? 23.629 -3.035 23.007 1.00 69.00 240 LEU A O 1
ATOM 1830 N N . ALA A 1 241 ? 21.506 -3.613 22.584 1.00 69.00 241 ALA A N 1
ATOM 1831 C CA . ALA A 1 241 ? 21.166 -3.947 23.966 1.00 69.00 241 ALA A CA 1
ATOM 1832 C C . ALA A 1 241 ? 21.639 -5.355 24.396 1.00 69.00 241 ALA A C 1
ATOM 1834 O O . ALA A 1 241 ? 21.645 -5.665 25.589 1.00 69.00 241 ALA A O 1
ATOM 1835 N N . ALA A 1 242 ? 22.054 -6.217 23.460 1.00 65.81 242 ALA A N 1
ATOM 1836 C CA . ALA A 1 242 ? 22.396 -7.620 23.709 1.00 65.81 242 ALA A CA 1
ATOM 1837 C C . ALA A 1 242 ? 23.877 -7.842 24.101 1.00 65.81 242 ALA A C 1
ATOM 1839 O O . ALA A 1 242 ? 24.539 -8.730 23.572 1.00 65.81 242 ALA A O 1
ATOM 1840 N N . ALA A 1 243 ? 24.394 -7.071 25.065 1.00 56.72 243 ALA A N 1
ATOM 1841 C CA . ALA A 1 243 ? 25.823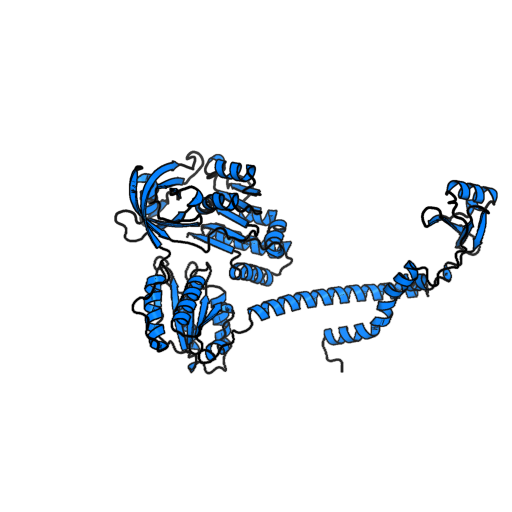 -7.010 25.421 1.00 56.72 243 ALA A CA 1
ATOM 1842 C C . ALA A 1 243 ? 26.474 -8.320 25.940 1.00 56.72 243 ALA A C 1
ATOM 1844 O O . ALA A 1 243 ? 27.691 -8.371 26.081 1.00 56.72 243 ALA A O 1
ATOM 1845 N N . ASN A 1 244 ? 25.692 -9.369 26.226 1.00 63.91 244 ASN A N 1
ATOM 1846 C CA . ASN A 1 244 ? 26.169 -10.625 26.830 1.00 63.91 244 ASN A CA 1
ATOM 1847 C C . ASN A 1 244 ? 26.059 -11.854 25.907 1.00 63.91 244 ASN A C 1
ATOM 1849 O O . ASN A 1 244 ? 26.233 -12.978 26.378 1.00 63.91 244 ASN A O 1
ATOM 1853 N N . LEU A 1 245 ? 25.711 -11.679 24.629 1.00 70.62 245 LEU A N 1
ATOM 1854 C CA . LEU A 1 245 ? 25.587 -12.798 23.695 1.00 70.62 245 LEU A CA 1
ATOM 1855 C C . LEU A 1 245 ? 26.904 -13.015 22.938 1.00 70.62 245 LEU A C 1
ATOM 1857 O O . LEU A 1 245 ? 27.465 -12.059 22.406 1.00 70.62 245 LEU A O 1
ATOM 1861 N N . ASP A 1 246 ? 27.368 -14.263 22.835 1.00 76.19 246 ASP A N 1
ATOM 1862 C CA . ASP A 1 246 ? 28.439 -14.612 21.897 1.00 76.19 246 ASP A CA 1
ATOM 1863 C C . ASP A 1 246 ? 27.879 -14.612 20.468 1.00 76.19 246 ASP A C 1
ATOM 1865 O O . ASP A 1 246 ? 27.397 -15.620 19.950 1.00 76.19 246 ASP A O 1
ATOM 1869 N N . ALA A 1 247 ? 27.893 -13.438 19.842 1.00 80.38 247 ALA A N 1
ATOM 1870 C CA . ALA A 1 247 ? 27.368 -13.256 18.498 1.00 80.38 247 ALA A CA 1
ATOM 1871 C C . ALA A 1 247 ? 28.232 -13.925 17.417 1.00 80.38 247 ALA A C 1
ATOM 1873 O O . ALA A 1 247 ? 27.797 -13.977 16.270 1.00 80.38 247 ALA A O 1
ATOM 1874 N N . THR A 1 248 ? 29.408 -14.482 17.746 1.00 82.38 248 THR A N 1
ATOM 1875 C CA . THR A 1 248 ? 30.257 -15.175 16.758 1.00 82.38 248 THR A CA 1
ATOM 1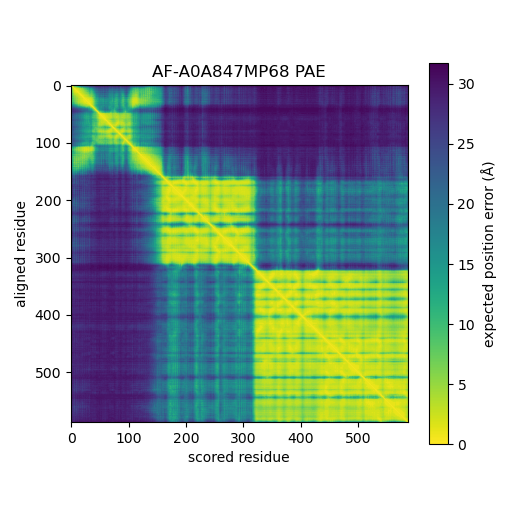876 C C . THR A 1 248 ? 29.599 -16.428 16.182 1.00 82.38 248 THR A C 1
ATOM 1878 O O . THR A 1 248 ? 29.971 -16.861 15.095 1.00 82.38 248 THR A O 1
ATOM 1881 N N . GLN A 1 249 ? 28.597 -16.974 16.878 1.00 83.25 249 GLN A N 1
ATOM 1882 C CA . GLN A 1 249 ? 27.778 -18.102 16.425 1.00 83.25 249 GLN A CA 1
ATOM 1883 C C . GLN A 1 249 ? 26.636 -17.682 15.485 1.00 83.25 249 GLN A C 1
ATOM 1885 O O . GLN A 1 249 ? 25.960 -18.535 14.913 1.00 83.25 249 GLN A O 1
ATOM 1890 N N . ILE A 1 250 ? 26.384 -16.378 15.330 1.00 91.06 250 ILE A N 1
ATOM 1891 C CA . ILE A 1 250 ? 25.307 -15.870 14.481 1.00 91.06 250 ILE A CA 1
ATOM 1892 C C . ILE A 1 250 ? 25.803 -15.789 13.042 1.00 91.06 250 ILE A C 1
ATOM 1894 O O . ILE A 1 250 ? 26.592 -14.913 12.696 1.00 91.06 250 ILE A O 1
ATOM 1898 N N . ASN A 1 251 ? 25.267 -16.660 12.193 1.00 93.81 251 ASN A N 1
ATOM 1899 C CA . ASN A 1 251 ? 25.482 -16.624 10.752 1.00 93.81 251 ASN A CA 1
ATOM 1900 C C . ASN A 1 251 ? 24.351 -15.854 10.067 1.00 93.81 251 ASN A C 1
ATOM 1902 O O . ASN A 1 251 ? 23.175 -16.148 10.303 1.00 93.81 251 ASN A O 1
ATOM 1906 N N . TYR A 1 252 ? 24.679 -14.907 9.189 1.00 95.81 252 TYR A N 1
ATOM 1907 C CA . TYR A 1 252 ? 23.671 -14.156 8.440 1.00 95.81 252 TYR A CA 1
ATOM 1908 C C . TYR A 1 252 ? 24.012 -13.960 6.960 1.00 95.81 252 TYR A C 1
ATOM 1910 O O . TYR A 1 252 ? 25.147 -14.153 6.525 1.00 95.81 252 TYR A O 1
ATOM 1918 N N . SER A 1 253 ? 23.018 -13.580 6.162 1.00 96.94 253 SER A N 1
ATOM 1919 C CA . SER A 1 253 ? 23.207 -13.058 4.805 1.00 96.94 253 SER A CA 1
ATOM 1920 C C . SER A 1 253 ? 22.170 -11.982 4.522 1.00 96.94 253 SER A C 1
ATOM 1922 O O . SER A 1 253 ? 21.037 -12.117 4.978 1.00 96.94 253 SER A O 1
ATOM 1924 N N . ILE A 1 254 ? 22.536 -10.933 3.784 1.00 97.50 254 ILE A N 1
ATOM 1925 C CA . ILE A 1 254 ? 21.633 -9.820 3.478 1.00 97.50 254 ILE A CA 1
ATOM 1926 C C . ILE A 1 254 ? 21.460 -9.674 1.967 1.00 97.50 254 ILE A C 1
ATOM 1928 O O . ILE A 1 254 ? 22.446 -9.558 1.237 1.00 97.50 254 ILE A O 1
ATOM 1932 N N . LEU A 1 255 ? 20.200 -9.609 1.539 1.00 97.31 255 LEU A N 1
ATOM 1933 C CA . LEU A 1 255 ? 19.786 -9.077 0.247 1.00 97.31 255 LEU A CA 1
ATOM 1934 C C . LEU A 1 255 ? 19.179 -7.687 0.471 1.00 97.31 255 LEU A C 1
ATOM 1936 O O . LEU A 1 255 ? 18.112 -7.538 1.073 1.00 97.31 255 LEU A O 1
ATOM 1940 N N . ALA A 1 256 ? 19.890 -6.657 0.028 1.00 96.38 256 ALA A N 1
ATOM 1941 C CA . ALA A 1 256 ? 19.463 -5.273 0.153 1.00 96.38 256 ALA A CA 1
ATOM 1942 C C . ALA A 1 256 ? 18.679 -4.860 -1.093 1.00 96.38 256 ALA A C 1
ATOM 1944 O O . ALA A 1 256 ? 19.199 -4.961 -2.200 1.00 96.38 256 ALA A O 1
ATOM 1945 N N . LEU A 1 257 ? 17.447 -4.383 -0.913 1.00 91.88 257 LEU A N 1
ATOM 1946 C CA . LEU A 1 257 ? 16.632 -3.853 -2.002 1.00 91.88 257 LEU A CA 1
ATOM 1947 C C . LEU A 1 257 ? 16.729 -2.327 -2.032 1.00 91.88 257 LEU A C 1
ATOM 1949 O O . LEU A 1 257 ? 16.541 -1.654 -1.008 1.00 91.88 257 LEU A O 1
ATOM 1953 N N . GLY A 1 258 ? 17.012 -1.784 -3.208 1.00 87.12 258 GLY A N 1
ATOM 1954 C CA . GLY A 1 258 ? 17.074 -0.354 -3.457 1.00 87.12 258 GLY A CA 1
ATOM 1955 C C . GLY A 1 258 ? 16.997 -0.054 -4.947 1.00 87.12 258 GLY A C 1
ATOM 1956 O O . GLY A 1 258 ? 16.765 -0.942 -5.761 1.00 87.12 258 GLY A O 1
ATOM 1957 N N . ASP A 1 259 ? 17.195 1.211 -5.281 1.00 78.38 259 ASP A N 1
ATOM 1958 C CA . ASP A 1 259 ? 17.214 1.706 -6.652 1.00 78.38 259 ASP A CA 1
ATOM 1959 C C . ASP A 1 259 ? 18.378 2.697 -6.770 1.00 78.38 259 ASP A C 1
ATOM 1961 O O . ASP A 1 259 ? 18.551 3.579 -5.917 1.00 78.38 259 ASP A O 1
ATOM 1965 N N . SER A 1 260 ? 19.240 2.476 -7.758 1.00 80.75 260 SER A N 1
ATOM 1966 C CA . SER A 1 260 ? 20.448 3.260 -8.006 1.00 80.75 260 SER A CA 1
ATOM 1967 C C . SER A 1 260 ? 20.154 4.667 -8.527 1.00 80.75 260 SER A C 1
ATOM 1969 O O . SER A 1 260 ? 21.047 5.518 -8.503 1.00 80.75 260 SER A O 1
ATOM 1971 N N . SER A 1 261 ? 18.908 4.959 -8.923 1.00 69.50 261 SER A N 1
ATOM 1972 C CA . SER A 1 261 ? 18.458 6.318 -9.229 1.00 69.50 261 SER A CA 1
ATOM 1973 C C . SER A 1 261 ? 18.433 7.228 -7.998 1.00 69.50 261 SER A C 1
ATOM 1975 O O . SER A 1 261 ? 18.434 8.450 -8.141 1.00 69.50 261 SER A O 1
ATOM 1977 N N . TYR A 1 262 ? 18.405 6.655 -6.790 1.00 67.62 262 TYR A N 1
ATOM 1978 C CA . TYR A 1 262 ? 18.433 7.391 -5.529 1.00 67.62 262 TYR A CA 1
ATOM 1979 C C . TYR A 1 262 ? 19.865 7.539 -5.010 1.00 67.62 262 TYR A C 1
ATOM 1981 O O . TYR A 1 262 ? 20.682 6.620 -5.081 1.00 67.62 262 TYR A O 1
ATOM 1989 N N . ALA A 1 263 ? 20.164 8.686 -4.392 1.00 71.94 263 ALA A N 1
ATOM 1990 C CA . ALA A 1 263 ? 21.509 9.000 -3.899 1.00 71.94 263 ALA A CA 1
ATOM 1991 C C . ALA A 1 263 ? 22.035 7.995 -2.853 1.00 71.94 263 ALA A C 1
ATOM 1993 O O . ALA A 1 263 ? 23.241 7.786 -2.734 1.00 71.94 263 ALA A O 1
ATOM 1994 N N . GLN A 1 264 ? 21.136 7.375 -2.085 1.00 80.38 264 GLN A N 1
ATOM 1995 C CA . GLN A 1 264 ? 21.452 6.463 -0.983 1.00 80.38 264 GLN A CA 1
ATOM 1996 C C . GLN A 1 264 ? 21.112 5.004 -1.336 1.00 80.38 264 GLN A C 1
ATOM 1998 O O . GLN A 1 264 ? 20.364 4.325 -0.626 1.00 80.38 264 GLN A O 1
ATOM 2003 N N . PHE A 1 265 ? 21.676 4.513 -2.443 1.00 86.81 265 PHE A N 1
ATOM 2004 C CA . PHE A 1 265 ? 21.441 3.162 -2.958 1.00 86.81 265 PHE A CA 1
ATOM 2005 C C . PHE A 1 265 ? 21.692 2.059 -1.908 1.00 86.81 265 PHE A C 1
ATOM 2007 O O . PHE A 1 265 ? 22.808 1.888 -1.404 1.00 86.81 265 PHE A O 1
ATOM 2014 N N . CYS A 1 266 ? 20.646 1.279 -1.599 1.00 90.69 266 CYS A N 1
ATOM 2015 C CA . CYS A 1 266 ? 20.662 0.168 -0.635 1.00 90.69 266 CYS A CA 1
ATOM 2016 C C . CYS A 1 266 ? 21.116 0.541 0.796 1.00 90.69 266 CYS A C 1
ATOM 2018 O O . CYS A 1 266 ? 21.590 -0.320 1.547 1.00 90.69 266 CYS A O 1
ATOM 2020 N N . ALA A 1 267 ? 20.981 1.809 1.204 1.00 90.81 267 ALA A N 1
ATOM 2021 C CA . ALA A 1 267 ? 21.508 2.303 2.478 1.00 90.81 267 ALA A CA 1
ATOM 2022 C C . ALA A 1 267 ? 20.985 1.551 3.715 1.00 90.81 267 ALA A C 1
ATOM 2024 O O . ALA A 1 267 ? 21.734 1.375 4.680 1.00 90.81 267 ALA A O 1
ATOM 2025 N N . ALA A 1 268 ? 19.738 1.066 3.698 1.00 91.00 268 ALA A N 1
ATOM 2026 C CA . ALA A 1 268 ? 19.175 0.296 4.807 1.00 91.00 268 ALA A CA 1
ATOM 2027 C C . ALA A 1 268 ? 19.924 -1.029 5.031 1.00 91.00 268 ALA A C 1
ATOM 2029 O O . ALA A 1 268 ? 20.342 -1.322 6.153 1.00 91.00 268 ALA A O 1
ATOM 2030 N N . GLY A 1 269 ? 20.153 -1.794 3.958 1.00 93.56 269 GLY A N 1
ATOM 2031 C CA . GLY A 1 269 ? 20.893 -3.057 4.011 1.00 93.56 269 GLY A CA 1
ATOM 2032 C C . GLY A 1 269 ? 22.346 -2.866 4.449 1.00 93.56 269 GLY A C 1
ATOM 2033 O O . GLY A 1 269 ? 22.836 -3.615 5.290 1.00 93.56 269 GLY A O 1
ATOM 2034 N N . ILE A 1 270 ? 23.004 -1.808 3.964 1.00 94.12 270 ILE A N 1
ATOM 2035 C CA . ILE A 1 270 ? 24.385 -1.469 4.349 1.00 94.12 270 ILE A CA 1
ATOM 2036 C C . ILE A 1 270 ? 24.472 -1.153 5.851 1.00 94.12 270 ILE A C 1
ATOM 2038 O O . ILE A 1 270 ? 25.357 -1.652 6.547 1.00 94.12 270 ILE A O 1
ATOM 2042 N N . LYS A 1 271 ? 23.543 -0.347 6.384 1.00 93.69 271 LYS A N 1
ATOM 2043 C CA . LYS A 1 271 ? 23.495 -0.020 7.822 1.00 93.69 271 LYS A CA 1
ATOM 2044 C C . LYS A 1 271 ? 23.210 -1.257 8.686 1.00 93.69 271 LYS A C 1
ATOM 2046 O O . LYS A 1 271 ? 23.777 -1.380 9.775 1.00 93.69 271 LYS A O 1
ATOM 2051 N N . LEU A 1 272 ? 22.352 -2.168 8.218 1.00 93.62 272 LEU A N 1
ATOM 2052 C CA . LEU A 1 272 ? 22.087 -3.450 8.883 1.00 93.62 272 LEU A CA 1
ATOM 2053 C C . LEU A 1 272 ? 23.343 -4.322 8.951 1.00 93.62 272 LEU A C 1
ATOM 2055 O O . LEU A 1 272 ? 23.693 -4.793 10.033 1.00 93.62 272 LEU A O 1
ATOM 2059 N N . GLU A 1 273 ? 24.051 -4.476 7.831 1.00 94.81 273 GLU A N 1
ATOM 2060 C CA . GLU A 1 273 ? 25.302 -5.236 7.765 1.00 94.81 273 GLU A CA 1
ATOM 2061 C C . GLU A 1 273 ? 26.342 -4.675 8.742 1.00 94.81 273 GLU A C 1
ATOM 2063 O O . GLU A 1 273 ? 26.864 -5.403 9.586 1.00 94.81 273 GLU A O 1
ATOM 2068 N N . GLN A 1 274 ? 26.566 -3.358 8.721 1.00 93.75 274 GLN A N 1
ATOM 2069 C CA . GLN A 1 274 ? 27.484 -2.688 9.648 1.00 93.75 274 GLN A CA 1
ATOM 2070 C C . GLN A 1 274 ? 27.110 -2.917 11.118 1.00 93.75 274 GLN A C 1
ATOM 2072 O O . GLN A 1 274 ? 27.986 -3.022 11.977 1.00 93.75 274 GLN A O 1
ATOM 2077 N N . SER A 1 275 ? 25.815 -2.975 11.432 1.00 91.56 275 SER A N 1
ATOM 2078 C CA . SER A 1 275 ? 25.334 -3.164 12.804 1.00 91.56 275 SER A CA 1
ATOM 2079 C C . SER A 1 275 ? 25.524 -4.606 13.283 1.00 91.56 275 SER A C 1
ATOM 2081 O O . SER A 1 275 ? 25.916 -4.820 14.428 1.00 91.56 275 SER A O 1
ATOM 2083 N N . LEU A 1 276 ? 25.330 -5.587 12.398 1.00 91.62 276 LEU A N 1
ATOM 2084 C CA . LEU A 1 276 ? 25.600 -7.002 12.669 1.00 91.62 276 LEU A CA 1
ATOM 2085 C C . LEU A 1 276 ? 27.103 -7.294 12.791 1.00 91.62 276 LEU A C 1
ATOM 2087 O O . LEU A 1 276 ? 27.522 -8.027 13.686 1.00 91.62 276 LEU A O 1
ATOM 2091 N N . GLN A 1 277 ? 27.933 -6.667 11.957 1.00 90.81 277 GLN A N 1
ATOM 2092 C CA . GLN A 1 277 ? 29.392 -6.770 12.067 1.00 90.81 277 GLN A CA 1
ATOM 2093 C C . GLN A 1 277 ? 29.905 -6.210 13.400 1.00 90.81 277 GLN A C 1
ATOM 2095 O O . GLN A 1 277 ? 30.768 -6.819 14.027 1.00 90.81 277 GLN A O 1
ATOM 2100 N N . LYS A 1 278 ? 29.345 -5.087 13.878 1.00 89.25 278 LYS A N 1
ATOM 2101 C CA . LYS A 1 278 ? 29.731 -4.472 15.163 1.00 89.25 278 LYS A CA 1
ATOM 2102 C C . LYS A 1 278 ? 29.518 -5.386 16.366 1.00 89.25 278 LYS A C 1
ATOM 2104 O O . LYS A 1 278 ? 30.290 -5.295 17.315 1.00 89.25 278 LYS A O 1
ATOM 2109 N N . ILE A 1 279 ? 28.492 -6.236 16.341 1.00 87.12 279 ILE A N 1
ATOM 2110 C CA . ILE A 1 279 ? 28.252 -7.194 17.426 1.00 87.12 279 ILE A CA 1
ATOM 2111 C C . ILE A 1 279 ? 29.073 -8.481 17.273 1.00 87.12 279 ILE A C 1
ATOM 2113 O O . ILE A 1 279 ? 29.122 -9.252 18.218 1.00 87.12 279 ILE A O 1
ATOM 2117 N N . GLY A 1 280 ? 29.745 -8.702 16.135 1.00 88.50 280 GLY A N 1
ATOM 2118 C CA . GLY A 1 280 ? 30.579 -9.884 15.879 1.00 88.50 280 GLY A CA 1
ATOM 2119 C C . GLY A 1 280 ? 29.880 -11.028 15.138 1.00 88.50 280 GLY A C 1
ATOM 2120 O O . GLY A 1 280 ? 30.428 -12.128 15.088 1.00 88.50 280 GLY A O 1
ATOM 2121 N N . ALA A 1 281 ? 28.697 -10.790 14.560 1.00 91.75 281 ALA A N 1
ATOM 2122 C CA . ALA A 1 281 ? 28.012 -11.777 13.726 1.00 91.75 281 ALA A CA 1
ATOM 2123 C C . ALA A 1 281 ? 28.773 -12.027 12.412 1.00 91.75 281 ALA A C 1
ATOM 2125 O O . ALA A 1 281 ? 29.397 -11.118 11.855 1.00 91.75 281 ALA A O 1
ATOM 2126 N N . GLN A 1 282 ? 28.693 -13.250 11.889 1.00 93.44 282 GLN A N 1
ATOM 2127 C CA . GLN A 1 282 ? 29.431 -13.688 10.706 1.00 93.44 282 GLN A CA 1
ATOM 2128 C C . GLN A 1 282 ? 28.549 -13.672 9.455 1.00 93.44 282 GLN A C 1
ATOM 2130 O O . GLN A 1 282 ? 27.507 -14.327 9.385 1.00 93.44 282 GLN A O 1
ATOM 2135 N N . ALA A 1 283 ? 28.985 -12.933 8.436 1.00 93.69 283 ALA A N 1
ATOM 2136 C CA . ALA A 1 283 ? 28.356 -12.974 7.126 1.00 93.69 283 ALA A CA 1
ATOM 2137 C C . ALA A 1 283 ? 28.733 -14.285 6.417 1.00 93.69 283 ALA A C 1
ATOM 2139 O O . ALA A 1 283 ? 29.909 -14.582 6.216 1.00 93.69 283 ALA A O 1
ATOM 2140 N N . THR A 1 284 ? 27.732 -15.062 6.013 1.00 91.38 284 THR A N 1
ATOM 2141 C CA . THR A 1 284 ? 27.911 -16.298 5.227 1.00 91.38 284 THR A CA 1
ATOM 2142 C C . THR A 1 284 ? 28.350 -16.019 3.790 1.00 91.38 284 THR A C 1
ATOM 2144 O O . THR A 1 284 ? 28.932 -16.886 3.141 1.00 91.38 284 THR A O 1
ATOM 2147 N N . GLN A 1 285 ? 28.075 -14.809 3.302 1.00 92.44 285 GLN A N 1
ATOM 2148 C CA . GLN A 1 285 ? 28.469 -14.283 1.999 1.00 92.44 285 GLN A CA 1
ATOM 2149 C C . GLN A 1 285 ? 28.388 -12.746 2.002 1.00 92.44 285 GLN A C 1
ATOM 2151 O O . GLN A 1 285 ? 27.720 -12.196 2.885 1.00 92.44 285 GLN A O 1
ATOM 2156 N N . PRO A 1 286 ? 29.018 -12.053 1.034 1.00 94.38 286 PRO A N 1
ATOM 2157 C CA . PRO A 1 286 ? 28.886 -10.604 0.886 1.00 94.38 286 PRO A CA 1
ATOM 2158 C C . PRO A 1 286 ? 27.428 -10.153 0.717 1.00 94.38 286 PRO A C 1
ATOM 2160 O O . PRO A 1 286 ? 26.613 -10.875 0.139 1.00 94.38 286 PRO A O 1
ATOM 2163 N N . LEU A 1 287 ? 27.110 -8.947 1.195 1.00 95.38 287 LEU A N 1
ATOM 2164 C CA . LEU A 1 287 ? 25.826 -8.297 0.943 1.00 95.38 287 LEU A CA 1
ATOM 2165 C C . LEU A 1 287 ? 25.594 -8.110 -0.563 1.00 95.38 287 LEU A C 1
ATOM 2167 O O . LEU A 1 287 ? 26.418 -7.515 -1.260 1.00 95.38 287 LEU A O 1
ATOM 2171 N N . VAL A 1 288 ? 24.443 -8.582 -1.041 1.00 96.81 288 VAL A N 1
ATOM 2172 C CA . VAL A 1 288 ? 24.010 -8.425 -2.435 1.00 96.81 288 VAL A CA 1
ATOM 2173 C C . VAL A 1 288 ? 23.013 -7.272 -2.517 1.00 96.81 288 VAL A C 1
ATOM 2175 O O . VAL A 1 288 ? 22.146 -7.132 -1.651 1.00 96.81 288 VAL A O 1
ATOM 2178 N N . LYS A 1 289 ? 23.151 -6.423 -3.539 1.00 95.38 289 LYS A N 1
ATOM 2179 C CA . LYS A 1 289 ? 22.310 -5.239 -3.758 1.00 95.38 289 LYS A CA 1
ATOM 2180 C C . LYS A 1 289 ? 21.446 -5.441 -4.996 1.00 95.38 289 LYS A C 1
ATOM 2182 O O . LYS A 1 289 ? 21.980 -5.623 -6.083 1.00 95.38 289 LYS A O 1
ATOM 2187 N N . ALA A 1 290 ? 20.135 -5.380 -4.820 1.00 89.75 290 ALA A N 1
ATOM 2188 C CA . ALA A 1 290 ? 19.178 -5.299 -5.911 1.00 89.75 290 ALA A CA 1
ATOM 2189 C C . ALA A 1 290 ? 19.010 -3.853 -6.373 1.00 89.75 290 ALA A C 1
ATOM 2191 O O . ALA A 1 290 ? 18.973 -2.947 -5.538 1.00 89.75 290 ALA A O 1
ATOM 2192 N N . ASP A 1 291 ? 18.875 -3.670 -7.685 1.00 84.81 291 ASP A N 1
ATOM 2193 C CA . ASP A 1 291 ? 18.663 -2.377 -8.327 1.00 84.81 291 ASP A CA 1
ATOM 2194 C C . ASP A 1 291 ? 17.336 -2.373 -9.092 1.00 84.81 291 ASP A C 1
ATOM 2196 O O . ASP A 1 291 ? 17.241 -2.963 -10.168 1.00 84.81 291 ASP A O 1
ATOM 2200 N N . ALA A 1 292 ? 16.321 -1.735 -8.505 1.00 73.12 292 ALA A N 1
ATOM 2201 C CA . ALA A 1 292 ? 14.927 -1.672 -8.951 1.00 73.12 292 ALA A CA 1
ATOM 2202 C C . ALA A 1 292 ? 14.230 -3.044 -9.078 1.00 73.12 292 ALA A C 1
ATOM 2204 O O . ALA A 1 292 ? 13.276 -3.312 -8.346 1.00 73.12 292 ALA A O 1
ATOM 2205 N N . ASP A 1 293 ? 14.695 -3.919 -9.972 1.00 76.56 293 ASP A N 1
ATOM 2206 C CA . ASP A 1 293 ? 14.257 -5.312 -10.072 1.00 76.56 293 ASP A CA 1
ATOM 2207 C C . ASP A 1 293 ? 15.045 -6.197 -9.080 1.00 76.56 293 ASP A C 1
ATOM 2209 O O . ASP A 1 293 ? 16.268 -6.343 -9.198 1.00 76.56 293 ASP A O 1
ATOM 2213 N N . PRO A 1 294 ? 14.381 -6.805 -8.078 1.00 82.88 294 PRO A N 1
ATOM 2214 C CA . PRO A 1 294 ? 15.047 -7.649 -7.098 1.00 82.88 294 PRO A CA 1
ATOM 2215 C C . PRO A 1 294 ? 15.472 -9.020 -7.626 1.00 82.88 294 PRO A C 1
ATOM 2217 O O . PRO A 1 294 ? 16.299 -9.668 -6.985 1.00 82.88 294 PRO A O 1
ATOM 2220 N N . ILE A 1 295 ? 14.930 -9.487 -8.753 1.00 82.81 295 ILE A N 1
ATOM 2221 C CA . ILE A 1 295 ? 15.045 -10.889 -9.174 1.00 82.81 295 ILE A CA 1
ATOM 2222 C C . ILE A 1 295 ? 16.473 -11.283 -9.594 1.00 82.81 295 ILE A C 1
ATOM 2224 O O . ILE A 1 295 ? 16.953 -12.320 -9.118 1.00 82.81 295 ILE A O 1
ATOM 2228 N N . PRO A 1 296 ? 17.212 -10.493 -10.403 1.00 84.81 296 PRO A N 1
ATOM 2229 C CA . PRO A 1 296 ? 18.583 -10.844 -10.780 1.00 84.81 296 PRO A CA 1
ATOM 2230 C C . PRO A 1 296 ? 19.507 -10.948 -9.561 1.00 84.81 296 PRO A C 1
ATOM 2232 O O . PRO A 1 296 ? 20.235 -11.928 -9.402 1.00 84.81 296 PRO A O 1
ATOM 2235 N N . ALA A 1 297 ? 19.411 -9.971 -8.659 1.00 89.56 297 ALA A N 1
ATOM 2236 C CA . ALA A 1 297 ? 20.175 -9.936 -7.418 1.00 89.56 297 ALA A CA 1
ATOM 2237 C C . ALA A 1 297 ? 19.760 -11.055 -6.454 1.00 89.56 297 ALA A C 1
ATOM 2239 O O . ALA A 1 297 ? 20.611 -11.658 -5.804 1.00 89.56 297 ALA A O 1
ATOM 2240 N N . TRP A 1 298 ? 18.469 -11.384 -6.380 1.00 92.38 298 TRP A N 1
ATOM 2241 C CA . TRP A 1 298 ? 17.992 -12.529 -5.610 1.00 92.38 298 TRP A CA 1
ATOM 2242 C C . TRP A 1 298 ? 18.569 -13.846 -6.137 1.00 92.38 298 TRP A C 1
ATOM 2244 O O . TRP A 1 298 ? 19.005 -14.669 -5.337 1.00 92.38 298 TRP A O 1
ATOM 2254 N N . SER A 1 299 ? 18.623 -14.033 -7.459 1.00 88.69 299 SER A N 1
ATOM 2255 C CA . SER A 1 299 ? 19.186 -15.235 -8.091 1.00 88.69 299 SER A CA 1
ATOM 2256 C C . SER A 1 299 ? 20.676 -15.398 -7.780 1.00 88.69 299 SER A C 1
ATOM 2258 O O . SER A 1 299 ? 21.125 -16.487 -7.422 1.00 88.69 299 SER A O 1
ATOM 2260 N N . GLU A 1 300 ? 21.450 -14.314 -7.850 1.00 90.75 300 GLU A N 1
ATOM 2261 C CA . GLU A 1 300 ? 22.855 -14.319 -7.428 1.00 90.75 300 GLU A CA 1
ATOM 2262 C C . GLU A 1 300 ? 22.978 -14.659 -5.935 1.00 90.75 300 GLU A C 1
ATOM 2264 O O . GLU A 1 300 ? 23.733 -15.549 -5.531 1.00 90.75 300 GLU A O 1
ATOM 2269 N N . TRP A 1 301 ? 22.186 -13.978 -5.109 1.00 94.56 301 TRP A N 1
ATOM 2270 C CA . TRP A 1 301 ? 22.212 -14.121 -3.662 1.00 94.56 301 TRP A CA 1
ATOM 2271 C C . TRP A 1 301 ? 21.840 -15.535 -3.203 1.00 94.56 301 TRP A C 1
ATOM 2273 O O . TRP A 1 301 ? 22.535 -16.104 -2.356 1.00 94.56 301 TRP A O 1
ATOM 2283 N N . ILE A 1 302 ? 20.789 -16.137 -3.770 1.00 91.56 302 ILE A N 1
ATOM 2284 C CA . ILE A 1 302 ? 20.307 -17.463 -3.368 1.00 91.56 302 ILE A CA 1
ATOM 2285 C C . ILE A 1 302 ? 21.292 -18.571 -3.751 1.00 91.56 302 ILE A C 1
ATOM 2287 O O . ILE A 1 302 ? 21.399 -19.564 -3.033 1.00 91.56 302 ILE A O 1
ATOM 2291 N N . GLN A 1 303 ? 22.067 -18.401 -4.828 1.00 89.69 303 GLN A N 1
ATOM 2292 C CA . GLN A 1 303 ? 23.116 -19.353 -5.206 1.00 89.69 303 GLN A CA 1
ATOM 2293 C C . GLN A 1 303 ? 24.232 -19.406 -4.161 1.00 89.69 303 GLN A C 1
ATOM 2295 O O . GLN A 1 303 ? 24.692 -20.488 -3.782 1.00 89.69 303 GLN A O 1
ATOM 2300 N N . GLY A 1 304 ? 24.654 -18.251 -3.648 1.00 90.94 304 GLY A N 1
ATOM 2301 C CA . GLY A 1 304 ? 25.650 -18.224 -2.586 1.00 90.94 304 GLY A CA 1
ATOM 2302 C C . GLY A 1 304 ? 25.085 -18.667 -1.223 1.00 90.94 304 GLY A C 1
ATOM 2303 O O . GLY A 1 304 ? 25.782 -19.367 -0.482 1.00 90.94 304 GLY A O 1
ATOM 2304 N N . VAL A 1 305 ? 23.795 -18.417 -0.941 1.00 91.94 305 VAL A N 1
ATOM 2305 C CA . VAL A 1 305 ? 23.078 -19.037 0.195 1.00 91.94 305 VAL A CA 1
ATOM 2306 C C . VAL A 1 305 ? 23.057 -20.564 0.066 1.00 91.94 305 VAL A C 1
ATOM 2308 O O . VAL A 1 305 ? 23.310 -21.269 1.041 1.00 91.94 305 VAL A O 1
ATOM 2311 N N . ALA A 1 306 ? 22.798 -21.103 -1.125 1.00 90.44 306 ALA A N 1
ATOM 2312 C CA . ALA A 1 306 ? 22.781 -22.547 -1.351 1.00 90.44 306 ALA A CA 1
ATOM 2313 C C . ALA A 1 306 ? 24.141 -23.185 -1.049 1.00 90.44 306 ALA A C 1
ATOM 2315 O O . ALA A 1 306 ? 24.230 -24.189 -0.335 1.00 90.44 306 ALA A O 1
ATOM 2316 N N . LYS A 1 307 ? 25.216 -22.527 -1.499 1.00 89.25 307 LYS A N 1
ATOM 2317 C CA . LYS A 1 307 ? 26.594 -22.932 -1.209 1.00 89.25 307 LYS A CA 1
ATOM 2318 C C . LYS A 1 307 ? 26.908 -22.905 0.289 1.00 89.25 307 LYS A C 1
ATOM 2320 O O . LYS A 1 307 ? 27.565 -23.824 0.772 1.00 89.25 307 LYS A O 1
ATOM 2325 N N . SER A 1 308 ? 26.453 -21.886 1.023 1.00 88.00 308 SER A N 1
ATOM 2326 C CA . SER A 1 308 ? 26.708 -21.778 2.467 1.00 88.00 308 SER A CA 1
ATOM 2327 C C . SER A 1 308 ? 25.888 -22.776 3.291 1.00 88.00 308 SER A C 1
ATOM 2329 O O . SER A 1 308 ? 26.374 -23.305 4.291 1.00 88.00 308 SER A O 1
ATOM 2331 N N . LEU A 1 309 ? 24.667 -23.094 2.855 1.00 88.56 309 LEU A N 1
ATOM 2332 C CA . LEU A 1 309 ? 23.794 -24.056 3.526 1.00 88.56 309 LEU A CA 1
ATOM 2333 C C . LEU A 1 309 ? 24.092 -25.516 3.164 1.00 88.56 309 LEU A C 1
ATOM 2335 O O . LEU A 1 309 ? 23.697 -26.403 3.929 1.00 88.56 309 LEU A O 1
ATOM 2339 N N . GLY A 1 310 ? 24.829 -25.754 2.076 1.00 85.44 310 GLY A N 1
ATOM 2340 C CA . GLY A 1 310 ? 25.299 -27.074 1.656 1.00 85.44 310 GLY A CA 1
ATOM 2341 C C . GLY A 1 310 ? 24.273 -27.874 0.856 1.00 85.44 310 GLY A C 1
ATOM 2342 O O . GLY A 1 310 ? 24.290 -29.101 0.928 1.00 85.44 310 GLY A O 1
ATOM 2343 N N . PHE A 1 311 ? 23.384 -27.204 0.115 1.00 83.44 311 PHE A N 1
ATOM 2344 C CA . PHE A 1 311 ? 22.471 -27.856 -0.827 1.00 83.44 311 PHE A CA 1
ATOM 2345 C C . PHE A 1 311 ? 22.810 -27.467 -2.267 1.00 83.44 311 PHE A C 1
ATOM 2347 O O . PHE A 1 311 ? 23.350 -26.392 -2.529 1.00 83.44 311 PHE A O 1
ATOM 2354 N N . THR A 1 312 ? 22.523 -28.359 -3.213 1.00 75.62 312 THR A N 1
ATOM 2355 C CA . THR A 1 312 ? 22.727 -28.084 -4.637 1.00 75.62 312 THR A CA 1
ATOM 2356 C C . THR A 1 312 ? 21.521 -27.305 -5.159 1.00 75.62 312 THR A C 1
ATOM 2358 O O . THR A 1 312 ? 20.417 -27.848 -5.120 1.00 75.62 312 THR A O 1
ATOM 2361 N N . PRO A 1 313 ? 21.690 -26.053 -5.623 1.00 66.19 313 PRO A N 1
ATOM 2362 C CA . PRO A 1 313 ? 20.606 -25.346 -6.290 1.00 66.19 313 PRO A CA 1
ATOM 2363 C C . PRO A 1 313 ? 20.259 -26.092 -7.586 1.00 66.19 313 PRO A C 1
ATOM 2365 O O . PRO A 1 313 ? 21.162 -26.506 -8.319 1.00 66.19 313 PRO A O 1
ATOM 2368 N N . SER A 1 314 ? 18.969 -26.309 -7.851 1.00 60.69 314 SER A N 1
ATOM 2369 C CA . SER A 1 314 ? 18.525 -26.874 -9.130 1.00 60.69 314 SER A CA 1
ATOM 2370 C C . SER A 1 314 ? 19.033 -26.016 -10.300 1.00 60.69 314 SER A C 1
ATOM 2372 O O . SER A 1 314 ? 19.081 -24.791 -10.199 1.00 60.69 314 SER A O 1
ATOM 2374 N N . ALA A 1 315 ? 19.426 -26.654 -11.411 1.00 52.16 315 ALA A N 1
ATOM 2375 C CA . ALA A 1 315 ? 19.904 -25.962 -12.616 1.00 52.16 315 ALA A CA 1
ATOM 2376 C C . ALA A 1 315 ? 18.806 -25.105 -13.272 1.00 52.16 315 ALA A C 1
ATOM 2378 O O . ALA A 1 315 ? 19.099 -24.101 -13.917 1.00 52.16 315 ALA A O 1
ATOM 2379 N N . GLU A 1 316 ? 17.547 -25.471 -13.046 1.00 51.16 316 GLU A N 1
ATOM 2380 C CA . GLU A 1 316 ? 16.406 -24.580 -13.190 1.00 51.16 316 GLU A CA 1
ATOM 2381 C C . GLU A 1 316 ? 16.192 -23.906 -11.837 1.00 51.16 316 GLU A C 1
ATOM 2383 O O . GLU A 1 316 ? 15.434 -24.382 -10.989 1.00 51.16 316 GLU A O 1
ATOM 2388 N N . VAL A 1 317 ? 16.882 -22.787 -11.610 1.00 52.34 317 VAL A N 1
ATOM 2389 C CA . VAL A 1 317 ? 16.316 -21.779 -10.719 1.00 52.34 317 VAL A CA 1
ATOM 2390 C C . VAL A 1 317 ? 15.046 -21.345 -11.443 1.00 52.34 317 VAL A C 1
ATOM 2392 O O . VAL A 1 317 ? 15.120 -20.546 -12.376 1.00 52.34 317 VAL A O 1
ATOM 2395 N N . GLU A 1 318 ? 13.889 -21.916 -11.090 1.00 48.66 318 GLU A N 1
ATOM 2396 C CA . GLU A 1 318 ? 12.628 -21.221 -11.329 1.00 48.66 318 GLU A CA 1
ATOM 2397 C C . GLU A 1 318 ? 12.785 -19.908 -10.572 1.00 48.66 318 GLU A C 1
ATOM 2399 O O . GLU A 1 318 ? 12.643 -19.852 -9.347 1.00 48.66 318 GLU A O 1
ATOM 2404 N N . LEU A 1 319 ? 13.232 -18.882 -11.304 1.00 49.84 319 LEU A N 1
ATOM 2405 C CA . LEU A 1 319 ? 13.314 -17.525 -10.806 1.00 49.84 319 LEU A CA 1
ATOM 2406 C C . LEU A 1 319 ? 11.959 -17.254 -10.145 1.00 49.84 319 LEU A C 1
ATOM 2408 O O . LEU A 1 319 ? 10.940 -17.638 -10.738 1.00 49.84 319 LEU A O 1
ATOM 2412 N N . PRO A 1 320 ? 11.904 -16.631 -8.951 1.00 48.91 320 PRO A N 1
ATOM 2413 C CA . PRO A 1 320 ? 10.669 -16.038 -8.471 1.00 48.91 320 PRO A CA 1
ATOM 2414 C C . PRO A 1 320 ? 10.117 -15.296 -9.670 1.00 48.91 320 PRO A C 1
ATOM 2416 O O . PRO A 1 320 ? 10.870 -14.546 -10.303 1.00 48.91 320 PRO A O 1
ATOM 241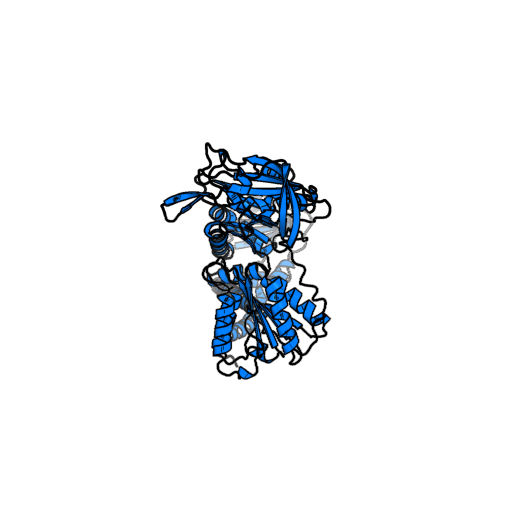9 N N . ARG A 1 321 ? 8.910 -15.694 -10.103 1.00 49.94 321 ARG A N 1
ATOM 2420 C CA . ARG A 1 321 ? 8.388 -15.298 -11.412 1.00 49.94 321 ARG A CA 1
ATOM 2421 C C . ARG A 1 321 ? 8.596 -13.805 -11.489 1.00 49.94 321 ARG A C 1
ATOM 2423 O O . ARG A 1 321 ? 8.104 -13.094 -10.614 1.00 49.94 321 ARG A O 1
ATOM 2430 N N . SER A 1 322 ? 9.398 -13.356 -12.457 1.00 55.09 322 SER A N 1
ATOM 2431 C CA . SER A 1 322 ? 9.484 -11.926 -12.660 1.00 55.09 322 SER A CA 1
ATOM 2432 C C . SER A 1 322 ? 8.051 -11.483 -12.868 1.00 55.09 322 SER A C 1
ATOM 2434 O O . SER A 1 322 ? 7.332 -12.050 -13.693 1.00 55.09 322 SER A O 1
ATOM 2436 N N . ASN A 1 323 ? 7.617 -10.530 -12.055 1.00 67.06 323 ASN A N 1
ATOM 2437 C CA . ASN A 1 323 ? 6.309 -9.932 -12.236 1.00 67.06 323 ASN A CA 1
ATOM 2438 C C . ASN A 1 323 ? 6.241 -9.211 -13.594 1.00 67.06 323 ASN A C 1
ATOM 2440 O O . ASN A 1 323 ? 5.161 -8.794 -13.993 1.00 67.06 323 ASN A O 1
ATOM 2444 N N . ASP A 1 324 ? 7.376 -9.079 -14.290 1.00 80.00 324 ASP A N 1
ATOM 2445 C CA . ASP A 1 324 ? 7.551 -8.407 -15.562 1.00 80.00 324 ASP A CA 1
ATOM 2446 C C . ASP A 1 324 ? 7.251 -9.347 -16.729 1.00 80.00 324 ASP A C 1
ATOM 2448 O O . ASP A 1 324 ? 7.957 -10.320 -17.000 1.00 80.00 324 ASP A O 1
ATOM 2452 N N . THR A 1 325 ? 6.217 -8.994 -17.476 1.00 85.12 325 THR A N 1
ATOM 2453 C CA . THR A 1 325 ? 5.841 -9.618 -18.738 1.00 85.12 325 THR A CA 1
ATOM 2454 C C . THR A 1 325 ? 6.159 -8.647 -19.865 1.00 85.12 325 THR A C 1
ATOM 2456 O O . THR A 1 325 ? 5.641 -7.530 -19.881 1.00 85.12 325 THR A O 1
ATOM 2459 N N . LEU A 1 326 ? 7.013 -9.045 -20.813 1.00 88.94 326 LEU A N 1
ATOM 2460 C CA . LEU A 1 326 ? 7.244 -8.247 -22.020 1.00 88.94 326 LEU A CA 1
ATOM 2461 C C . LEU A 1 326 ? 6.006 -8.290 -22.911 1.00 88.94 326 LEU A C 1
ATOM 2463 O O . LEU A 1 326 ? 5.484 -9.363 -23.210 1.00 88.94 326 LEU A O 1
ATOM 2467 N N . VAL A 1 327 ? 5.569 -7.124 -23.375 1.00 94.06 327 VAL A N 1
ATOM 2468 C CA . VAL A 1 327 ? 4.360 -6.980 -24.184 1.00 94.06 327 VAL A CA 1
ATOM 2469 C C . VAL A 1 327 ? 4.590 -6.059 -25.370 1.00 94.06 327 VAL A C 1
ATOM 2471 O O . VAL A 1 327 ? 5.354 -5.096 -25.301 1.00 94.06 327 VAL A O 1
ATOM 2474 N N . LYS A 1 328 ? 3.866 -6.332 -26.457 1.00 95.69 328 LYS A N 1
ATOM 2475 C CA . LYS A 1 328 ? 3.719 -5.407 -27.581 1.00 95.69 328 LYS A CA 1
ATOM 2476 C C . LYS A 1 328 ? 2.434 -4.623 -27.407 1.00 95.69 328 LYS A C 1
ATOM 2478 O O . LYS A 1 328 ? 1.357 -5.174 -27.598 1.00 95.69 328 LYS A O 1
ATOM 2483 N N . ALA A 1 329 ? 2.553 -3.357 -27.043 1.00 97.38 329 ALA A N 1
ATOM 2484 C CA . ALA A 1 329 ? 1.422 -2.506 -26.712 1.00 97.38 329 ALA A CA 1
ATOM 2485 C C . ALA A 1 329 ? 1.166 -1.504 -27.837 1.00 97.38 329 ALA A C 1
ATOM 2487 O O . ALA A 1 329 ? 2.052 -0.722 -28.189 1.00 97.38 329 ALA A O 1
ATOM 2488 N N . LYS A 1 330 ? -0.038 -1.506 -28.408 1.00 98.31 330 LYS A N 1
ATOM 2489 C CA . LYS A 1 330 ? -0.424 -0.564 -29.463 1.00 98.31 330 LYS A CA 1
ATOM 2490 C C . LYS A 1 330 ? -1.215 0.594 -28.875 1.00 98.31 330 LYS A C 1
ATOM 2492 O O . LYS A 1 330 ? -2.286 0.366 -28.329 1.00 98.31 330 LYS A O 1
ATOM 2497 N N . LEU A 1 331 ? -0.735 1.829 -29.021 1.00 98.56 331 LEU A N 1
ATOM 2498 C CA . LEU A 1 331 ? -1.505 3.007 -28.615 1.00 98.56 331 LEU A CA 1
ATOM 2499 C C . LEU A 1 331 ? -2.729 3.135 -29.530 1.00 98.56 331 LEU A C 1
ATOM 2501 O O . LEU A 1 331 ? -2.571 3.333 -30.731 1.00 98.56 331 LEU A O 1
ATOM 2505 N N . ILE A 1 332 ? -3.939 3.021 -28.992 1.00 98.31 332 ILE A N 1
ATOM 2506 C CA . ILE A 1 332 ? -5.188 3.104 -29.769 1.00 98.31 332 ILE A CA 1
ATOM 2507 C C . ILE A 1 332 ? -5.941 4.414 -29.549 1.00 98.31 332 ILE A C 1
ATOM 2509 O O . ILE A 1 332 ? -6.668 4.852 -30.436 1.00 98.31 332 ILE A O 1
ATOM 2513 N N . GLU A 1 333 ? -5.741 5.064 -28.404 1.00 98.19 333 GLU A N 1
ATOM 2514 C CA . GLU A 1 333 ? -6.385 6.334 -28.091 1.00 98.19 333 GLU A CA 1
ATOM 2515 C C . GLU A 1 333 ? -5.485 7.193 -27.207 1.00 98.19 333 GLU A C 1
ATOM 2517 O O . GLU A 1 333 ? -4.815 6.696 -26.300 1.00 98.19 333 GLU A O 1
ATOM 2522 N N . ARG A 1 334 ? -5.511 8.500 -27.468 1.00 97.94 334 ARG A N 1
ATOM 2523 C CA . ARG A 1 334 ? -4.949 9.540 -26.612 1.00 97.94 334 ARG A CA 1
ATOM 2524 C C . ARG A 1 334 ? -6.005 10.620 -26.427 1.00 97.94 334 ARG A C 1
ATOM 2526 O O . ARG A 1 334 ? -6.458 11.207 -27.409 1.00 97.94 334 ARG A O 1
ATOM 2533 N N . LYS A 1 335 ? -6.350 10.921 -25.178 1.00 96.75 335 LYS A N 1
ATOM 2534 C CA . LYS A 1 335 ? -7.328 11.955 -24.826 1.00 96.75 335 LYS A CA 1
ATOM 2535 C C . LYS A 1 335 ? -6.772 12.851 -23.729 1.00 96.75 335 LYS A C 1
ATOM 2537 O O . LYS A 1 335 ? -6.325 12.362 -22.698 1.00 96.75 335 LYS A O 1
ATOM 2542 N N . ARG A 1 336 ? -6.831 14.167 -23.919 1.00 95.56 336 ARG A N 1
ATOM 2543 C CA . ARG A 1 336 ? -6.503 15.130 -22.860 1.00 95.56 336 ARG A CA 1
ATOM 2544 C C . ARG A 1 336 ? -7.608 15.122 -21.797 1.00 95.56 336 ARG A C 1
ATOM 2546 O O . ARG A 1 336 ? -8.786 15.166 -22.147 1.00 95.56 336 ARG A O 1
ATOM 2553 N N . LEU A 1 337 ? -7.225 15.011 -20.528 1.00 95.38 337 LEU A N 1
ATOM 2554 C CA . LEU A 1 337 ? -8.137 14.989 -19.380 1.00 95.38 337 LEU A CA 1
ATOM 2555 C C . LEU A 1 337 ? -8.230 16.339 -18.670 1.00 95.38 337 LEU A C 1
ATOM 2557 O O . LEU A 1 337 ? -9.228 16.594 -18.003 1.00 95.38 337 LEU A O 1
ATOM 2561 N N . ASP A 1 338 ? -7.197 17.174 -18.773 1.00 94.06 338 ASP A N 1
ATOM 2562 C CA . ASP A 1 338 ? -7.209 18.515 -18.203 1.00 94.06 338 ASP A CA 1
ATOM 2563 C C . ASP A 1 338 ? -7.854 19.544 -19.145 1.00 94.06 338 ASP A C 1
ATOM 2565 O O . ASP A 1 338 ? -7.818 19.413 -20.372 1.00 94.06 338 ASP A O 1
ATOM 2569 N N . ASN A 1 339 ? -8.387 20.613 -18.559 1.00 92.69 339 ASN A N 1
ATOM 2570 C CA . ASN A 1 339 ? -8.717 21.843 -19.257 1.00 92.69 339 ASN A CA 1
ATOM 2571 C C . ASN A 1 339 ? -7.560 22.853 -19.083 1.00 92.69 339 ASN A C 1
ATOM 2573 O O . ASN A 1 339 ? -7.340 23.333 -17.962 1.00 92.69 339 ASN A O 1
ATOM 2577 N N . PRO A 1 340 ? -6.855 23.227 -20.171 1.00 90.62 340 PRO A N 1
ATOM 2578 C CA . PRO A 1 340 ? -5.699 24.124 -20.124 1.00 90.62 340 PRO A CA 1
ATOM 2579 C C . PRO A 1 340 ? -6.032 25.550 -19.666 1.00 90.62 340 PRO A C 1
ATOM 2581 O O . PRO A 1 340 ? -5.126 26.300 -19.315 1.00 90.62 340 PRO A O 1
ATOM 2584 N N . GLU A 1 341 ? -7.309 25.947 -19.661 1.00 90.19 341 GLU A N 1
ATOM 2585 C CA . GLU A 1 341 ? -7.728 27.244 -19.117 1.00 90.19 341 GLU A CA 1
ATOM 2586 C C . GLU A 1 341 ? -7.559 27.318 -17.593 1.00 90.19 341 GLU A C 1
ATOM 2588 O O . GLU A 1 341 ? -7.350 28.400 -17.043 1.00 90.19 341 GLU A O 1
ATOM 2593 N N . PHE A 1 342 ? -7.627 26.171 -16.909 1.00 87.56 342 PHE A N 1
ATOM 2594 C CA . PHE A 1 342 ? -7.653 26.101 -15.447 1.00 87.56 342 PHE A CA 1
ATOM 2595 C C . PHE A 1 342 ? -6.526 25.253 -14.851 1.00 87.56 342 PHE A C 1
ATOM 2597 O O . PHE A 1 342 ? -6.125 25.504 -13.713 1.00 87.56 342 PHE A O 1
ATOM 2604 N N . SER A 1 343 ? -6.007 24.261 -15.582 1.00 86.12 343 SER A N 1
ATOM 2605 C CA . SER A 1 343 ? -4.918 23.407 -15.104 1.00 86.12 343 SER A CA 1
ATOM 2606 C C . SER A 1 343 ? -3.561 23.851 -15.640 1.00 86.12 343 SER A C 1
ATOM 2608 O O . SER A 1 343 ? -3.413 24.286 -16.779 1.00 86.12 343 SER A O 1
ATOM 2610 N N . ARG A 1 344 ? -2.539 23.728 -14.790 1.00 81.44 344 ARG A N 1
ATOM 2611 C CA . ARG A 1 344 ? -1.151 24.080 -15.130 1.00 81.44 344 ARG A CA 1
ATOM 2612 C C . ARG A 1 344 ? -0.411 22.959 -15.844 1.00 81.44 344 ARG A C 1
ATOM 2614 O O . ARG A 1 344 ? 0.554 23.235 -16.547 1.00 81.44 344 ARG A O 1
ATOM 2621 N N . ASN A 1 345 ? -0.820 21.716 -15.608 1.00 86.69 345 ASN A N 1
ATOM 2622 C CA . ASN A 1 345 ? -0.141 20.546 -16.135 1.00 86.69 345 ASN A CA 1
ATOM 2623 C C . ASN A 1 345 ? -1.032 19.892 -17.177 1.00 86.69 345 ASN A C 1
ATOM 2625 O O . ASN A 1 345 ? -2.206 19.643 -16.922 1.00 86.69 345 ASN A O 1
ATOM 2629 N N . GLU A 1 346 ? -0.443 19.548 -18.314 1.00 94.50 346 GLU A N 1
ATOM 2630 C CA . GLU A 1 346 ? -1.110 18.686 -19.275 1.00 94.50 346 GLU A CA 1
ATOM 2631 C C . GLU A 1 346 ? -1.204 17.270 -18.704 1.00 94.50 346 GLU A C 1
ATOM 2633 O O . GLU A 1 346 ? -0.200 16.705 -18.255 1.00 94.50 346 GLU A O 1
ATOM 2638 N N . VAL A 1 347 ? -2.411 16.711 -18.696 1.00 96.31 347 VAL A N 1
ATOM 2639 C CA . VAL A 1 347 ? -2.709 15.357 -18.241 1.00 96.31 347 VAL A CA 1
ATOM 2640 C C . VAL A 1 347 ? -3.471 14.648 -19.343 1.00 96.31 347 VAL A C 1
ATOM 2642 O O . VAL A 1 347 ? -4.533 15.090 -19.777 1.00 96.31 347 VAL A O 1
ATOM 2645 N N . GLN A 1 348 ? -2.942 13.517 -19.786 1.00 97.38 348 GLN A N 1
ATOM 2646 C CA . GLN A 1 348 ? -3.542 12.717 -20.838 1.00 97.38 348 GLN A CA 1
ATOM 2647 C C . GLN A 1 348 ? -3.872 11.311 -20.347 1.00 97.38 348 GLN A C 1
ATOM 2649 O O . GLN A 1 348 ? -3.150 10.712 -19.549 1.00 97.38 348 GLN A O 1
ATOM 2654 N N . MET A 1 349 ? -4.966 10.783 -20.874 1.00 98.06 349 MET A N 1
ATOM 2655 C CA . MET A 1 349 ? -5.320 9.378 -20.843 1.00 98.06 349 MET A CA 1
ATOM 2656 C C . MET A 1 349 ? -4.803 8.717 -22.120 1.00 98.06 349 MET A C 1
ATOM 2658 O O . MET A 1 349 ? -4.995 9.248 -23.218 1.00 98.06 349 MET A O 1
ATOM 2662 N N . LEU A 1 350 ? -4.144 7.571 -21.966 1.00 98.50 350 LEU A N 1
ATOM 2663 C CA . LEU A 1 350 ? -3.660 6.753 -23.074 1.00 98.50 350 LEU A CA 1
ATOM 2664 C C . LEU A 1 350 ? -4.240 5.348 -22.955 1.00 98.50 350 LEU A C 1
ATOM 2666 O O . LEU A 1 350 ? -4.157 4.750 -21.882 1.00 98.50 350 LEU A O 1
ATOM 2670 N N . LEU A 1 351 ? -4.783 4.821 -24.051 1.00 98.38 351 LEU A N 1
ATOM 2671 C CA . LEU A 1 351 ? -5.244 3.437 -24.138 1.00 98.38 351 LEU A CA 1
ATOM 2672 C C . LEU A 1 351 ? -4.303 2.629 -25.017 1.00 98.38 351 LEU A C 1
ATOM 2674 O O . LEU A 1 351 ? -4.079 2.973 -26.178 1.00 98.38 351 LEU A O 1
ATOM 2678 N N . PHE A 1 352 ? -3.802 1.531 -24.470 1.00 98.38 352 PHE A N 1
ATOM 2679 C CA . PHE A 1 352 ? -2.972 0.566 -25.165 1.00 98.38 352 PHE A CA 1
ATOM 2680 C 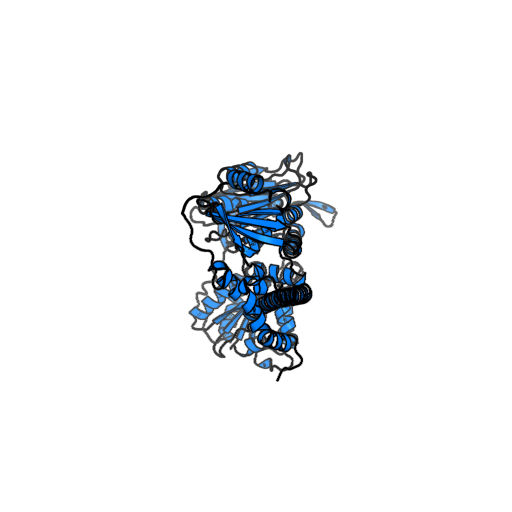C . PHE A 1 352 ? -3.728 -0.744 -25.348 1.00 98.38 352 PHE A C 1
ATOM 2682 O O . PHE A 1 352 ? -4.188 -1.338 -24.381 1.00 98.38 352 PHE A O 1
ATOM 2689 N N . GLU A 1 353 ? -3.821 -1.218 -26.582 1.00 97.94 353 GLU A N 1
ATOM 2690 C CA . GLU A 1 353 ? -4.260 -2.577 -26.880 1.00 97.94 353 GLU A CA 1
ATOM 2691 C C . GLU A 1 353 ? -3.081 -3.539 -26.675 1.00 97.94 353 GLU A C 1
ATOM 2693 O O . GLU A 1 353 ? -2.010 -3.358 -27.268 1.00 97.94 353 GLU A O 1
ATOM 2698 N N . LEU A 1 354 ? -3.277 -4.540 -25.817 1.00 96.38 354 LEU A N 1
ATOM 2699 C CA . LEU A 1 354 ? -2.317 -5.603 -25.530 1.00 96.38 354 LEU A CA 1
ATOM 2700 C C . LEU A 1 354 ? -2.709 -6.912 -26.238 1.00 96.38 354 LEU A C 1
ATOM 2702 O O . LEU A 1 354 ? -3.862 -7.086 -26.636 1.00 96.38 354 LEU A O 1
ATOM 2706 N N . PRO A 1 355 ? -1.788 -7.876 -26.382 1.00 93.25 355 PRO A N 1
ATOM 2707 C CA . PRO A 1 355 ? -2.139 -9.231 -26.791 1.00 93.25 355 PRO A CA 1
ATOM 2708 C C . PRO A 1 355 ? -3.123 -9.886 -25.800 1.00 93.25 355 PRO A C 1
ATOM 2710 O O . PRO A 1 355 ? -3.068 -9.630 -24.599 1.00 93.25 355 PRO A O 1
ATOM 2713 N N . ASN A 1 356 ? -4.032 -10.734 -26.297 1.00 87.88 356 ASN A N 1
ATOM 2714 C CA . ASN A 1 356 ? -5.122 -11.330 -25.498 1.00 87.88 356 ASN A CA 1
ATOM 2715 C C . ASN A 1 356 ? -4.657 -12.315 -24.411 1.00 87.88 356 ASN A C 1
ATOM 2717 O O . ASN A 1 356 ? -5.449 -12.710 -23.561 1.00 87.88 356 ASN A O 1
ATOM 2721 N N . ASP A 1 357 ? -3.410 -12.767 -24.478 1.00 86.50 357 ASP A N 1
ATOM 2722 C CA . ASP A 1 357 ? -2.777 -13.676 -23.525 1.00 86.50 357 ASP A CA 1
ATOM 2723 C C . ASP A 1 357 ? -2.130 -12.952 -22.336 1.00 86.50 357 ASP A C 1
ATOM 2725 O O . ASP A 1 357 ? -1.651 -13.609 -21.413 1.00 86.50 357 ASP A O 1
ATOM 2729 N N . ILE A 1 358 ? -2.135 -11.616 -22.335 1.00 88.19 358 ILE A N 1
ATOM 2730 C CA . ILE A 1 358 ? -1.599 -10.820 -21.235 1.00 88.19 358 ILE A CA 1
ATOM 2731 C C . ILE A 1 358 ? -2.678 -10.591 -20.183 1.00 88.19 358 ILE A C 1
ATOM 2733 O O . ILE A 1 358 ? -3.701 -9.958 -20.447 1.00 88.19 358 ILE A O 1
ATOM 2737 N N . ASP A 1 359 ? -2.404 -11.059 -18.969 1.00 87.44 359 ASP A N 1
ATOM 2738 C CA . ASP A 1 359 ? -3.187 -10.726 -17.784 1.00 87.44 359 ASP A CA 1
ATOM 2739 C C . ASP A 1 359 ? -2.608 -9.472 -17.112 1.00 87.44 359 ASP A C 1
ATOM 2741 O O . ASP A 1 359 ? -1.390 -9.320 -16.994 1.00 87.44 359 ASP A O 1
ATOM 2745 N N . PHE A 1 360 ? -3.484 -8.565 -16.690 1.00 93.06 360 PHE A N 1
ATOM 2746 C CA . PHE A 1 360 ? -3.127 -7.368 -15.934 1.00 93.06 360 PHE A CA 1
ATOM 2747 C C . PHE A 1 360 ? -4.318 -6.896 -15.099 1.00 93.06 360 PHE A C 1
ATOM 2749 O O . PHE A 1 360 ? -5.489 -7.112 -15.431 1.00 93.06 360 PHE A O 1
ATOM 2756 N N . ARG A 1 361 ? -4.026 -6.216 -13.995 1.00 94.44 361 ARG A N 1
ATOM 2757 C CA . ARG A 1 361 ? -5.031 -5.717 -13.055 1.00 94.44 361 ARG A CA 1
ATOM 2758 C C . ARG A 1 361 ? -4.791 -4.247 -12.752 1.00 94.44 361 ARG A C 1
ATOM 2760 O O . ARG A 1 361 ? -3.662 -3.758 -12.814 1.00 94.44 361 ARG A O 1
ATOM 2767 N N . GLY A 1 362 ? -5.858 -3.555 -12.355 1.00 94.81 362 GLY A N 1
ATOM 2768 C CA . GLY A 1 362 ? -5.727 -2.201 -11.825 1.00 94.81 362 GLY A CA 1
ATOM 2769 C C . GLY A 1 362 ? -4.734 -2.192 -10.662 1.00 94.81 362 GLY A C 1
ATOM 2770 O O . GLY A 1 362 ? -4.841 -3.024 -9.756 1.00 94.81 362 GLY A O 1
ATOM 2771 N N . GLY A 1 363 ? -3.763 -1.279 -10.706 1.00 91.88 363 GLY A N 1
ATOM 2772 C CA . GLY A 1 363 ? -2.667 -1.202 -9.734 1.00 91.88 363 GLY A CA 1
ATOM 2773 C C . GLY A 1 363 ? -1.341 -1.826 -10.176 1.00 91.88 363 GLY A C 1
ATOM 2774 O O . GLY A 1 363 ? -0.327 -1.516 -9.553 1.00 91.88 363 GLY A O 1
ATOM 2775 N N . ASP A 1 364 ? -1.320 -2.633 -11.245 1.00 93.38 364 ASP A N 1
ATOM 2776 C CA . ASP A 1 364 ? -0.074 -3.073 -11.893 1.00 93.38 364 ASP A CA 1
ATOM 2777 C C . ASP A 1 364 ? 0.719 -1.888 -12.460 1.00 93.38 364 ASP A C 1
ATOM 2779 O O . ASP A 1 364 ? 0.220 -0.766 -12.552 1.00 93.38 364 ASP A O 1
ATOM 2783 N N . LEU A 1 365 ? 1.970 -2.125 -12.848 1.00 92.88 365 LEU A N 1
ATOM 2784 C CA . LEU A 1 365 ? 2.841 -1.100 -13.414 1.00 92.88 365 LEU A CA 1
ATOM 2785 C C . LEU A 1 365 ? 3.133 -1.398 -14.884 1.00 92.88 365 LEU A C 1
ATOM 2787 O O . LEU A 1 365 ? 3.488 -2.511 -15.250 1.00 92.88 365 LEU A O 1
ATOM 2791 N N . PHE A 1 366 ? 3.037 -0.383 -15.729 1.00 95.44 366 PHE A N 1
ATOM 2792 C CA . PHE A 1 366 ? 3.422 -0.432 -17.130 1.00 95.44 366 PHE A CA 1
ATOM 2793 C C . PHE A 1 366 ? 4.717 0.349 -17.328 1.00 95.44 366 PHE A C 1
ATOM 2795 O O . PHE A 1 366 ? 4.772 1.564 -17.141 1.00 95.44 366 PHE A O 1
ATOM 2802 N N . LEU A 1 367 ? 5.783 -0.367 -17.654 1.00 92.44 367 LEU A N 1
ATOM 2803 C CA . LEU A 1 367 ? 7.132 0.151 -17.777 1.00 92.44 367 LEU A CA 1
ATOM 2804 C C . LEU A 1 367 ? 7.411 0.474 -19.244 1.00 92.44 367 LEU A C 1
ATOM 2806 O O . LEU A 1 367 ? 7.410 -0.409 -20.104 1.00 92.44 367 LEU A O 1
ATOM 2810 N N . VAL A 1 368 ? 7.672 1.753 -19.513 1.00 92.56 368 VAL A N 1
ATOM 2811 C CA . VAL A 1 368 ? 7.947 2.270 -20.857 1.00 92.56 368 VAL A CA 1
ATOM 2812 C C . VAL A 1 368 ? 9.374 2.785 -20.929 1.00 92.56 368 VAL A C 1
ATOM 2814 O O . VAL A 1 368 ? 9.766 3.656 -20.148 1.00 92.56 368 VAL A O 1
ATOM 2817 N N . THR A 1 369 ? 10.134 2.287 -21.900 1.00 88.81 369 THR A N 1
ATOM 2818 C CA . THR A 1 369 ? 11.460 2.811 -22.241 1.00 88.81 369 THR A CA 1
ATOM 2819 C C . THR A 1 369 ? 11.330 3.673 -23.495 1.00 88.81 369 THR A C 1
ATOM 2821 O O . THR A 1 369 ? 11.051 3.135 -24.569 1.00 88.81 369 THR A O 1
ATOM 2824 N N . PRO A 1 370 ? 11.473 5.006 -23.397 1.00 88.62 370 PRO A N 1
ATOM 2825 C CA . PRO A 1 370 ? 11.382 5.863 -24.571 1.00 88.62 370 PRO A CA 1
ATOM 2826 C C . PRO A 1 370 ? 12.602 5.656 -25.495 1.00 88.62 370 PRO A C 1
ATOM 2828 O O . PRO A 1 370 ? 13.672 5.249 -25.030 1.00 88.62 370 PRO A O 1
ATOM 2831 N N . PRO A 1 371 ? 12.481 5.934 -26.806 1.00 87.50 371 PRO A N 1
ATOM 2832 C CA . PRO A 1 371 ? 13.571 5.752 -27.757 1.00 87.50 371 PRO A CA 1
ATOM 2833 C C . PRO A 1 371 ? 14.833 6.523 -27.357 1.00 87.50 371 PRO A C 1
ATOM 2835 O O . PRO A 1 371 ? 14.783 7.721 -27.093 1.00 87.50 371 PRO A O 1
ATOM 2838 N N . GLY A 1 372 ? 15.977 5.838 -27.351 1.00 82.12 372 GLY A N 1
ATOM 2839 C CA . GLY A 1 372 ? 17.272 6.428 -26.993 1.00 82.12 372 GLY A CA 1
ATOM 2840 C C . GLY A 1 372 ? 17.601 6.402 -25.498 1.00 82.12 372 GLY A C 1
ATOM 2841 O O . GLY A 1 372 ? 18.752 6.651 -25.147 1.00 82.12 372 GLY A O 1
ATOM 2842 N N . GLU A 1 373 ? 16.654 6.033 -24.634 1.00 79.69 373 GLU A N 1
ATOM 2843 C CA . GLU A 1 373 ? 16.902 5.808 -23.208 1.00 79.69 373 GLU A CA 1
ATOM 2844 C C . GLU A 1 373 ? 17.186 4.330 -22.911 1.00 79.69 373 GLU A C 1
ATOM 2846 O O . GLU A 1 373 ? 16.760 3.430 -23.633 1.00 79.69 373 GLU A O 1
ATOM 2851 N N . GLN A 1 374 ? 17.917 4.076 -21.824 1.00 68.31 374 GLN A N 1
ATOM 2852 C CA . GLN A 1 374 ? 18.205 2.718 -21.331 1.00 68.31 374 GLN A CA 1
ATOM 2853 C C . GLN A 1 374 ? 17.329 2.328 -20.133 1.00 68.31 374 GLN A C 1
ATOM 2855 O O . GLN A 1 374 ? 17.190 1.148 -19.827 1.00 68.31 374 GLN A O 1
ATOM 2860 N N . GLN A 1 375 ? 16.745 3.312 -19.442 1.00 74.69 375 GLN A N 1
ATOM 2861 C CA . GLN A 1 375 ? 15.922 3.088 -18.256 1.00 74.69 375 GLN A CA 1
ATOM 2862 C C . GLN A 1 375 ? 14.435 3.177 -18.595 1.00 74.69 375 GLN A C 1
ATOM 2864 O O . GLN A 1 375 ? 13.964 4.186 -19.124 1.00 74.69 375 GLN A O 1
ATOM 2869 N N . SER A 1 376 ? 13.685 2.146 -18.213 1.00 80.88 376 SER A N 1
ATOM 2870 C CA . SER A 1 376 ? 12.226 2.168 -18.253 1.00 80.88 376 SER A CA 1
ATOM 2871 C C . SER A 1 376 ? 11.653 3.063 -17.154 1.00 80.88 376 SER A C 1
ATOM 2873 O O . SER A 1 376 ? 12.183 3.112 -16.041 1.00 80.88 376 SER A O 1
ATOM 2875 N N . ARG A 1 377 ? 10.522 3.716 -17.427 1.00 84.31 377 ARG A N 1
ATOM 2876 C CA . ARG A 1 377 ? 9.741 4.457 -16.429 1.00 84.31 377 ARG A CA 1
ATOM 2877 C C . ARG A 1 377 ? 8.420 3.743 -16.138 1.00 84.31 377 ARG A C 1
ATOM 2879 O O . ARG A 1 377 ? 7.711 3.431 -17.095 1.00 84.31 377 ARG A O 1
ATOM 2886 N N . PRO A 1 378 ? 8.101 3.466 -14.860 1.00 89.88 378 PRO A N 1
ATOM 2887 C CA . PRO A 1 378 ? 6.854 2.816 -14.484 1.00 89.88 378 PRO A CA 1
ATOM 2888 C C . PRO A 1 378 ? 5.688 3.811 -14.484 1.00 89.88 378 PRO A C 1
ATOM 2890 O O . PRO A 1 378 ? 5.831 4.954 -14.052 1.00 89.88 378 PRO A O 1
ATOM 2893 N N . TYR A 1 379 ? 4.523 3.343 -14.923 1.00 94.00 379 TYR A N 1
ATOM 2894 C CA . TYR A 1 379 ? 3.247 4.048 -14.854 1.00 94.00 379 TYR A CA 1
ATOM 2895 C C . TYR A 1 379 ? 2.179 3.126 -14.279 1.00 94.00 379 TYR A C 1
ATOM 2897 O O . TYR A 1 379 ? 2.051 1.989 -14.723 1.00 94.00 379 TYR A O 1
ATOM 2905 N N . SER A 1 380 ? 1.388 3.604 -13.324 1.00 95.00 380 SER A N 1
ATOM 2906 C CA . SER A 1 380 ? 0.331 2.800 -12.713 1.00 95.00 380 SER A CA 1
ATOM 2907 C C . SER A 1 380 ? -0.810 2.531 -13.701 1.00 95.00 380 SER A C 1
ATOM 2909 O O . SER A 1 380 ? -1.357 3.452 -14.318 1.00 95.00 380 SER A O 1
ATOM 2911 N N . VAL A 1 381 ? -1.174 1.259 -13.841 1.00 97.25 381 VAL A N 1
ATOM 2912 C CA . VAL A 1 381 ? -2.222 0.765 -14.735 1.00 97.25 381 VAL A CA 1
ATOM 2913 C C . VAL A 1 381 ? -3.595 1.097 -14.157 1.00 97.25 381 VAL A C 1
ATOM 2915 O O . VAL A 1 381 ? -3.931 0.689 -13.045 1.00 97.25 381 VAL A O 1
ATOM 2918 N N . GLY A 1 382 ? -4.392 1.835 -14.933 1.00 97.00 382 GLY A N 1
ATOM 2919 C CA . GLY A 1 382 ? -5.714 2.350 -14.566 1.00 97.00 382 GLY A CA 1
ATOM 2920 C C . GLY A 1 382 ? -6.894 1.655 -15.243 1.00 97.00 382 GLY A C 1
ATOM 2921 O O . GLY A 1 382 ? -7.943 2.275 -15.445 1.00 97.00 382 GLY A O 1
ATOM 2922 N N . SER A 1 383 ? -6.719 0.395 -15.628 1.00 97.00 383 SER A N 1
ATOM 2923 C CA . SER A 1 383 ? -7.770 -0.494 -16.137 1.00 97.00 383 SER A CA 1
ATOM 2924 C C . SER A 1 383 ? -7.540 -1.922 -15.638 1.00 97.00 383 SER A C 1
ATOM 2926 O O . SER A 1 383 ? -6.515 -2.210 -15.021 1.00 97.00 383 SER A O 1
ATOM 2928 N N . ASP A 1 384 ? -8.497 -2.813 -15.880 1.00 95.75 384 ASP A N 1
ATOM 2929 C CA . ASP A 1 384 ? -8.405 -4.226 -15.510 1.00 95.75 384 ASP A CA 1
ATOM 2930 C C . ASP A 1 384 ? -8.735 -5.109 -16.716 1.00 95.75 384 ASP A C 1
ATOM 2932 O O . ASP A 1 384 ? -9.592 -4.743 -17.521 1.00 95.75 384 ASP A O 1
ATOM 2936 N N . VAL A 1 385 ? -8.125 -6.296 -16.809 1.00 94.19 385 VAL A N 1
ATOM 2937 C CA . VAL A 1 385 ? -8.408 -7.278 -17.875 1.00 94.19 385 VAL A CA 1
ATOM 2938 C C . VAL A 1 385 ? -9.898 -7.640 -17.992 1.00 94.19 385 VAL A C 1
ATOM 2940 O O . VAL A 1 385 ? -10.365 -8.068 -19.047 1.00 94.19 385 VAL A O 1
ATOM 2943 N N . LEU A 1 386 ? -10.683 -7.446 -16.921 1.00 92.06 386 LEU A N 1
ATOM 2944 C CA . LEU A 1 386 ? -12.141 -7.614 -16.938 1.00 92.06 386 LEU A CA 1
ATOM 2945 C C . LEU A 1 386 ? -12.858 -6.693 -17.942 1.00 92.06 386 LEU A C 1
ATOM 2947 O O . LEU A 1 386 ? -13.976 -7.005 -18.351 1.00 92.06 386 LEU A O 1
ATOM 2951 N N . GLU A 1 387 ? -12.234 -5.585 -18.342 1.00 89.88 387 GLU A N 1
ATOM 2952 C CA . GLU A 1 387 ? -12.735 -4.655 -19.364 1.00 89.88 387 GLU A CA 1
ATOM 2953 C C . GLU A 1 387 ? -12.188 -4.964 -20.771 1.00 89.88 387 GLU A C 1
ATOM 2955 O O . GLU A 1 387 ? -12.474 -4.239 -21.723 1.00 89.88 387 GLU A O 1
ATOM 2960 N N . GLY A 1 388 ? -11.426 -6.052 -20.916 1.00 93.31 388 GLY A N 1
ATOM 2961 C CA . GLY A 1 388 ? -10.762 -6.469 -22.147 1.00 93.31 388 GLY A CA 1
ATOM 2962 C C . GLY A 1 388 ? -9.246 -6.280 -22.098 1.00 93.31 388 GLY A C 1
ATOM 2963 O O . GLY A 1 388 ? -8.656 -5.962 -21.071 1.00 93.31 388 GLY A O 1
ATOM 2964 N N . ASN A 1 389 ? -8.597 -6.447 -23.246 1.00 94.44 389 ASN A N 1
ATOM 2965 C CA . ASN A 1 389 ? -7.147 -6.329 -23.427 1.00 94.44 389 ASN A CA 1
ATOM 2966 C C . ASN A 1 389 ? -6.662 -4.867 -23.556 1.00 94.44 389 ASN A C 1
ATOM 2968 O O . ASN A 1 389 ? -5.663 -4.603 -24.226 1.00 94.44 389 ASN A O 1
ATOM 2972 N N . ILE A 1 390 ? -7.380 -3.909 -22.957 1.00 96.94 390 ILE A N 1
ATOM 2973 C CA . ILE A 1 390 ? -7.085 -2.476 -23.059 1.00 96.94 390 ILE A CA 1
ATOM 2974 C C . ILE A 1 390 ? -6.477 -1.962 -21.754 1.00 96.94 390 ILE A C 1
ATOM 2976 O O . ILE A 1 390 ? -7.149 -1.844 -20.727 1.00 96.94 390 ILE A O 1
ATOM 2980 N N . LEU A 1 391 ? -5.201 -1.599 -21.810 1.00 97.56 391 LEU A N 1
ATOM 2981 C CA . LEU A 1 391 ? -4.447 -1.015 -20.712 1.00 97.56 391 LEU A CA 1
ATOM 2982 C C . LEU A 1 391 ? -4.567 0.515 -20.745 1.00 97.56 391 LEU A C 1
ATOM 2984 O O . LEU A 1 391 ? -4.212 1.150 -21.736 1.00 97.56 391 LEU A O 1
ATOM 2988 N N . ARG A 1 392 ? -5.048 1.124 -19.657 1.00 98.44 392 ARG A N 1
ATOM 2989 C CA . ARG A 1 392 ? -5.190 2.580 -19.514 1.00 98.44 392 ARG A CA 1
ATOM 2990 C C . ARG A 1 392 ? -4.058 3.160 -18.676 1.00 98.44 392 ARG A C 1
ATOM 2992 O O . ARG A 1 392 ? -3.818 2.699 -17.563 1.00 98.44 392 ARG A O 1
ATOM 2999 N N . LEU A 1 393 ? -3.444 4.237 -19.157 1.00 98.06 393 LEU A N 1
ATOM 3000 C CA . LEU A 1 393 ? -2.526 5.080 -18.385 1.00 98.06 393 LEU A CA 1
ATOM 3001 C C . LEU A 1 393 ? -3.105 6.477 -18.184 1.00 98.06 393 LEU A C 1
ATOM 3003 O O . LEU A 1 393 ? -3.805 6.995 -19.052 1.00 98.06 393 LEU A O 1
ATOM 3007 N N . THR A 1 394 ? -2.743 7.110 -17.066 1.00 97.44 394 THR A N 1
ATOM 3008 C CA . THR A 1 394 ? -2.934 8.553 -16.851 1.00 97.44 394 THR A CA 1
ATOM 3009 C C . THR A 1 394 ? -1.569 9.198 -16.679 1.00 97.44 394 THR A C 1
ATOM 3011 O O . THR A 1 394 ? -0.877 8.926 -15.699 1.00 97.44 394 THR A O 1
ATOM 3014 N N . VAL A 1 395 ? -1.169 10.040 -17.625 1.00 96.50 395 VAL A N 1
ATOM 3015 C CA . VAL A 1 395 ? 0.185 10.594 -17.684 1.00 96.50 395 VAL A CA 1
ATOM 3016 C C . VAL A 1 395 ? 0.116 12.111 -17.640 1.00 96.50 395 VAL A C 1
ATOM 3018 O O . VAL A 1 395 ? -0.536 12.733 -18.474 1.00 96.50 395 VAL A O 1
ATOM 3021 N N . SER A 1 396 ? 0.807 12.713 -16.672 1.00 94.31 396 SER A N 1
ATOM 3022 C CA . SER A 1 396 ? 1.064 14.152 -16.674 1.00 94.31 396 SER A CA 1
ATOM 3023 C C . SER A 1 396 ? 2.378 14.445 -17.389 1.00 94.31 396 SER A C 1
ATOM 3025 O O . SER A 1 396 ? 3.382 13.767 -17.151 1.00 94.31 396 SER A O 1
ATOM 3027 N N . LEU A 1 397 ? 2.385 15.466 -18.248 1.00 94.50 397 LEU A N 1
ATOM 3028 C CA . LEU A 1 397 ? 3.607 15.970 -18.861 1.00 94.50 397 LEU A CA 1
ATOM 3029 C C . LEU A 1 397 ? 4.501 16.571 -17.773 1.00 94.50 397 LEU A C 1
ATOM 3031 O O . LEU A 1 397 ? 4.220 17.640 -17.230 1.00 94.50 397 LEU A O 1
ATOM 3035 N N . HIS A 1 398 ? 5.588 15.876 -17.445 1.00 90.00 398 HIS A N 1
ATOM 3036 C CA . HIS A 1 398 ? 6.527 16.351 -16.444 1.00 90.00 398 HIS A CA 1
ATOM 3037 C C . HIS A 1 398 ? 7.397 17.462 -17.032 1.00 90.00 398 HIS A C 1
ATOM 3039 O O . HIS A 1 398 ? 8.025 17.260 -18.070 1.00 90.00 398 HIS A O 1
ATOM 3045 N N . GLN A 1 399 ? 7.471 18.606 -16.352 1.00 87.69 399 GLN A N 1
ATOM 3046 C CA . GLN A 1 399 ? 8.357 19.712 -16.709 1.00 87.69 399 GLN A CA 1
ATOM 3047 C C . GLN A 1 399 ? 9.299 20.029 -15.550 1.00 87.69 399 GLN A C 1
ATOM 3049 O O . GLN A 1 399 ? 8.868 20.138 -14.400 1.00 87.69 399 GLN A O 1
ATOM 3054 N N . PHE A 1 400 ? 10.579 20.216 -15.856 1.00 85.38 400 PHE A N 1
ATOM 3055 C CA . PHE A 1 400 ? 11.615 20.576 -14.892 1.00 85.38 400 PHE A CA 1
ATOM 3056 C C . PHE A 1 400 ? 12.530 21.657 -15.470 1.00 85.38 400 PHE A C 1
ATOM 3058 O O . PHE A 1 400 ? 12.563 21.875 -16.678 1.00 85.38 400 PHE A O 1
ATOM 3065 N N . LYS A 1 401 ? 13.265 22.364 -14.609 1.00 86.69 401 LYS A N 1
ATOM 3066 C CA . LYS A 1 401 ? 14.320 23.287 -15.046 1.00 86.69 401 LYS A CA 1
ATOM 3067 C C . LYS A 1 401 ? 15.658 22.564 -15.007 1.00 86.69 401 LYS A C 1
ATOM 3069 O O . LYS A 1 401 ? 15.970 21.942 -13.993 1.00 86.69 401 LYS A O 1
ATOM 3074 N N . ASP A 1 402 ? 16.419 22.632 -16.092 1.00 85.31 402 ASP A N 1
ATOM 3075 C CA . ASP A 1 402 ? 17.777 22.092 -16.131 1.00 85.31 402 ASP A CA 1
ATOM 3076 C C . ASP A 1 402 ? 18.780 22.996 -15.385 1.00 85.31 402 ASP A C 1
ATOM 3078 O O . ASP A 1 402 ? 18.415 24.028 -14.813 1.00 85.31 402 ASP A O 1
ATOM 3082 N N . ALA A 1 403 ? 20.054 22.592 -15.368 1.00 85.75 403 ALA A N 1
ATOM 3083 C CA . ALA A 1 403 ? 21.130 23.340 -14.714 1.00 85.75 403 ALA A CA 1
ATOM 3084 C C . ALA A 1 403 ? 21.327 24.756 -15.292 1.00 85.75 403 ALA A C 1
ATOM 3086 O O . ALA A 1 403 ? 21.785 25.646 -14.577 1.00 85.75 403 ALA A O 1
ATOM 3087 N N . ASP A 1 404 ? 20.930 24.970 -16.549 1.00 88.56 404 ASP A N 1
ATOM 3088 C CA . ASP A 1 404 ? 20.991 26.256 -17.244 1.00 88.56 404 ASP A CA 1
ATOM 3089 C C . ASP A 1 404 ? 19.709 27.092 -17.031 1.00 88.56 404 ASP A C 1
ATOM 3091 O O . ASP A 1 404 ? 19.584 28.211 -17.532 1.00 88.56 404 ASP A O 1
ATOM 3095 N N . GLY A 1 405 ? 18.745 26.570 -16.262 1.00 86.88 405 GLY A N 1
ATOM 3096 C CA . GLY A 1 405 ? 17.473 27.216 -15.949 1.00 86.88 405 GLY A CA 1
ATOM 3097 C C . GLY A 1 405 ? 16.418 27.111 -17.055 1.00 86.88 405 GLY A C 1
ATOM 3098 O O . GLY A 1 405 ? 15.348 27.717 -16.922 1.00 86.88 405 GLY A O 1
ATOM 3099 N N . LEU A 1 406 ? 16.681 26.348 -18.119 1.00 88.25 406 LEU A N 1
ATOM 3100 C CA . LEU A 1 406 ? 15.748 26.123 -19.219 1.00 88.25 406 LEU A CA 1
ATOM 3101 C C . LEU A 1 406 ? 14.700 25.087 -18.819 1.00 88.25 406 LEU A C 1
ATOM 3103 O O . LEU A 1 406 ? 15.009 24.057 -18.220 1.00 88.25 406 LEU A O 1
ATOM 3107 N N . VAL A 1 407 ? 13.441 25.355 -19.168 1.00 88.75 407 VAL A N 1
ATOM 3108 C CA . VAL A 1 407 ? 12.347 24.405 -18.946 1.00 88.75 407 VAL A CA 1
ATOM 3109 C C . VAL A 1 407 ? 12.469 23.273 -19.962 1.00 88.75 407 VAL A C 1
ATOM 3111 O O . VAL A 1 407 ? 12.437 23.511 -21.169 1.00 88.75 407 VAL A O 1
ATOM 3114 N N . ARG A 1 408 ? 12.600 22.045 -19.466 1.00 89.94 408 ARG A N 1
ATOM 3115 C CA . ARG A 1 408 ? 12.613 20.809 -20.245 1.00 89.94 408 ARG A CA 1
ATOM 3116 C C . ARG A 1 408 ? 11.463 19.908 -19.833 1.00 89.94 408 ARG A C 1
ATOM 3118 O O . ARG A 1 408 ? 11.013 19.942 -18.689 1.00 89.94 408 ARG A O 1
ATOM 3125 N N . ASN A 1 409 ? 11.037 19.066 -20.765 1.00 91.75 409 ASN A N 1
ATOM 3126 C CA . ASN A 1 409 ? 10.064 18.019 -20.495 1.00 91.75 409 ASN A CA 1
ATOM 3127 C C . ASN A 1 409 ? 10.789 16.721 -20.113 1.00 91.75 409 ASN A C 1
ATOM 3129 O O . ASN A 1 409 ? 11.884 16.438 -20.604 1.00 91.75 409 ASN A O 1
ATOM 3133 N N . GLY A 1 410 ? 10.180 15.920 -19.241 1.00 89.06 410 GLY A N 1
ATOM 3134 C CA . GLY A 1 410 ? 10.662 14.578 -18.928 1.00 89.06 410 GLY A CA 1
ATOM 3135 C C . GLY A 1 410 ? 10.610 13.687 -20.168 1.00 89.06 410 GLY A C 1
ATOM 3136 O O . GLY A 1 410 ? 9.591 13.668 -20.857 1.00 89.06 410 GLY A O 1
ATOM 3137 N N . ALA A 1 411 ? 11.680 12.933 -20.436 1.00 89.31 411 ALA A N 1
ATOM 3138 C CA . ALA A 1 411 ? 11.832 12.150 -21.667 1.00 89.31 411 ALA A CA 1
ATOM 3139 C C . ALA A 1 411 ? 10.659 11.187 -21.920 1.00 89.31 411 ALA A C 1
ATOM 3141 O O . ALA A 1 411 ? 10.058 11.208 -22.989 1.00 89.31 411 ALA A O 1
ATOM 3142 N N . CYS A 1 412 ? 10.272 10.388 -20.917 1.00 91.94 412 CYS A N 1
ATOM 3143 C CA . CYS A 1 412 ? 9.194 9.410 -21.090 1.00 91.94 412 CYS A CA 1
ATOM 3144 C C . CYS A 1 412 ? 7.801 10.062 -21.150 1.00 91.94 412 CYS A C 1
ATOM 3146 O O . CYS A 1 412 ? 6.977 9.677 -21.974 1.00 91.94 412 CYS A O 1
ATOM 3148 N N . SER A 1 413 ? 7.543 11.108 -20.354 1.00 94.06 413 SER A N 1
ATOM 3149 C CA . SER A 1 413 ? 6.269 11.838 -20.428 1.00 94.06 413 SER A CA 1
ATOM 3150 C C . SER A 1 413 ? 6.109 12.615 -21.737 1.00 94.06 413 SER A C 1
ATOM 3152 O O . SER A 1 413 ? 5.010 12.670 -22.270 1.00 94.06 413 SER A O 1
ATOM 3154 N N . GLN A 1 414 ? 7.193 13.181 -22.281 1.00 95.00 414 GLN A N 1
ATOM 3155 C CA . GLN A 1 414 ? 7.204 13.806 -23.607 1.00 95.00 414 GLN A CA 1
ATOM 3156 C C . GLN A 1 414 ? 6.909 12.761 -24.686 1.00 95.00 414 GLN A C 1
ATOM 3158 O O . GLN A 1 414 ? 6.009 12.957 -25.503 1.00 95.00 414 GLN A O 1
ATOM 3163 N N . TYR A 1 415 ? 7.609 11.626 -24.626 1.00 96.75 415 TYR A N 1
ATOM 3164 C CA . TYR A 1 415 ? 7.410 10.525 -25.556 1.00 96.75 415 TYR A CA 1
ATOM 3165 C C . TYR A 1 415 ? 5.957 10.039 -25.557 1.00 96.75 415 TYR A C 1
ATOM 3167 O O . TYR A 1 415 ? 5.323 9.972 -26.606 1.00 96.75 415 TYR A O 1
ATOM 3175 N N . LEU A 1 416 ? 5.387 9.766 -24.382 1.00 97.19 416 LEU A N 1
ATOM 3176 C CA . LEU A 1 416 ? 4.015 9.280 -24.270 1.00 97.19 416 LEU A CA 1
ATOM 3177 C C . LEU A 1 416 ? 2.971 10.338 -24.640 1.00 97.19 416 LEU A C 1
ATOM 3179 O O . LEU A 1 416 ? 2.010 9.995 -25.323 1.00 97.19 416 LEU A O 1
ATOM 3183 N N . CYS A 1 417 ? 3.122 11.597 -24.223 1.00 96.50 417 CYS A N 1
ATOM 3184 C CA . CYS A 1 417 ? 2.094 12.620 -24.449 1.00 96.50 417 CYS A CA 1
ATOM 3185 C C . CYS A 1 417 ? 2.133 13.243 -25.855 1.00 96.50 417 CYS A C 1
ATOM 3187 O O . CYS A 1 417 ? 1.100 13.711 -26.343 1.00 96.50 417 CYS A O 1
ATOM 3189 N N . HIS A 1 418 ? 3.296 13.263 -26.512 1.00 95.94 418 HIS A N 1
ATOM 3190 C CA . HIS A 1 418 ? 3.486 14.008 -27.759 1.00 95.94 418 HIS A CA 1
ATOM 3191 C C . HIS A 1 418 ? 4.134 13.198 -28.883 1.00 95.94 418 HIS A C 1
ATOM 3193 O O . HIS A 1 418 ? 3.634 13.270 -30.003 1.00 95.94 418 HIS A O 1
ATOM 3199 N N . ASP A 1 419 ? 5.195 12.434 -28.613 1.00 96.62 419 ASP A N 1
ATOM 3200 C CA . ASP A 1 419 ? 6.012 11.866 -29.700 1.00 96.62 419 ASP A CA 1
ATOM 3201 C C . ASP A 1 419 ? 5.483 10.517 -30.221 1.00 96.62 419 ASP A C 1
ATOM 3203 O O . ASP A 1 419 ? 5.634 10.205 -31.399 1.00 96.62 419 ASP A O 1
ATOM 3207 N N . LEU A 1 420 ? 4.864 9.705 -29.359 1.00 97.06 420 LEU A N 1
ATOM 3208 C CA . LEU A 1 420 ? 4.252 8.430 -29.732 1.00 97.06 420 LEU A CA 1
ATOM 3209 C C . LEU A 1 420 ? 2.998 8.691 -30.580 1.00 97.06 420 LEU A C 1
ATOM 3211 O O . LEU A 1 420 ? 2.142 9.483 -30.190 1.00 97.06 420 LEU A O 1
ATOM 3215 N N . GLU A 1 421 ? 2.834 8.036 -31.723 1.00 97.38 421 GLU A N 1
ATOM 3216 C CA . GLU A 1 421 ? 1.642 8.239 -32.558 1.00 97.38 421 GLU A CA 1
ATOM 3217 C C . GLU A 1 421 ? 0.531 7.234 -32.227 1.00 97.38 421 GLU A C 1
ATOM 3219 O O . GLU A 1 421 ? 0.784 6.062 -31.937 1.00 97.38 421 GLU A O 1
ATOM 3224 N N . VAL A 1 422 ? -0.732 7.671 -32.295 1.00 98.00 422 VAL A N 1
ATOM 3225 C CA . VAL A 1 422 ? -1.872 6.744 -32.205 1.00 98.00 422 VAL A CA 1
ATOM 3226 C C . VAL A 1 422 ? -1.810 5.777 -33.391 1.00 98.00 422 VAL A C 1
ATOM 3228 O O . VAL A 1 422 ? -1.717 6.185 -34.544 1.00 98.00 422 VAL A O 1
ATOM 3231 N N . GLY A 1 423 ? -1.862 4.481 -33.098 1.00 97.75 423 GLY A N 1
ATOM 3232 C CA . GLY A 1 423 ? -1.666 3.376 -34.032 1.00 97.75 423 GLY A CA 1
ATOM 3233 C C . GLY A 1 423 ? -0.289 2.716 -33.926 1.00 97.75 423 GLY A C 1
ATOM 3234 O O . GLY A 1 423 ? -0.139 1.579 -34.380 1.00 97.75 423 GLY A O 1
ATOM 3235 N N . GLN A 1 424 ? 0.695 3.375 -33.306 1.00 97.69 424 GLN A N 1
ATOM 3236 C CA . GLN A 1 424 ? 2.045 2.844 -33.134 1.00 97.69 424 GLN A CA 1
ATOM 3237 C C . GLN A 1 424 ? 2.089 1.758 -32.050 1.00 97.69 424 GLN A C 1
ATOM 3239 O O . GLN A 1 424 ? 1.399 1.832 -31.034 1.00 97.69 424 GLN A O 1
ATOM 3244 N N . THR A 1 425 ? 2.914 0.734 -32.279 1.00 97.75 425 THR A N 1
ATOM 3245 C CA . THR A 1 425 ? 3.186 -0.342 -31.315 1.00 97.75 425 THR A CA 1
ATOM 3246 C C . THR A 1 425 ? 4.558 -0.147 -30.687 1.00 97.75 425 THR A C 1
ATOM 3248 O O . THR A 1 425 ? 5.522 0.128 -31.401 1.00 97.75 425 THR A O 1
ATOM 3251 N N . ILE A 1 426 ? 4.637 -0.305 -29.368 1.00 96.56 426 ILE A N 1
ATOM 3252 C CA . ILE A 1 426 ? 5.872 -0.232 -28.585 1.00 96.56 426 ILE A CA 1
ATOM 3253 C C . ILE A 1 426 ? 6.124 -1.564 -27.879 1.00 96.56 426 ILE A C 1
ATOM 3255 O O . ILE A 1 426 ? 5.177 -2.262 -27.512 1.00 96.56 426 ILE A O 1
ATOM 3259 N N . ASP A 1 427 ? 7.396 -1.895 -27.669 1.00 94.06 427 ASP A N 1
ATOM 3260 C CA . ASP A 1 427 ? 7.776 -2.924 -26.705 1.00 94.06 427 ASP A CA 1
ATOM 3261 C C . ASP A 1 427 ? 7.766 -2.288 -25.307 1.00 94.06 427 ASP A C 1
ATOM 3263 O O . ASP A 1 427 ? 8.342 -1.219 -25.088 1.00 94.06 427 ASP A O 1
ATOM 3267 N N . ALA A 1 428 ? 7.072 -2.925 -24.373 1.00 94.00 428 ALA A N 1
ATOM 3268 C CA . ALA A 1 428 ? 6.920 -2.460 -23.002 1.00 94.00 428 ALA A CA 1
ATOM 3269 C C . ALA A 1 428 ? 6.905 -3.650 -22.042 1.00 94.00 428 ALA A C 1
ATOM 3271 O O . ALA A 1 428 ? 6.929 -4.810 -22.460 1.00 94.00 428 ALA A O 1
ATOM 3272 N N . VAL A 1 429 ? 6.865 -3.363 -20.746 1.00 90.94 429 VAL A N 1
ATOM 3273 C CA . VAL A 1 429 ? 6.796 -4.385 -19.704 1.00 90.94 429 VAL A CA 1
ATOM 3274 C C . VAL A 1 429 ? 5.583 -4.128 -18.817 1.00 90.94 429 VAL A C 1
ATOM 3276 O O . VAL A 1 429 ? 5.404 -3.022 -18.319 1.00 90.94 429 VAL A O 1
ATOM 3279 N N . VAL A 1 430 ? 4.756 -5.147 -18.598 1.00 91.12 430 VAL A N 1
ATOM 3280 C CA . VAL A 1 430 ? 3.722 -5.142 -17.556 1.00 91.12 430 VAL A CA 1
ATOM 3281 C C . VAL A 1 430 ? 4.306 -5.821 -16.329 1.00 91.12 430 VAL A C 1
ATOM 3283 O O . VAL A 1 430 ? 4.623 -7.003 -16.385 1.00 91.12 430 VAL A O 1
ATOM 3286 N N . ARG A 1 431 ? 4.454 -5.081 -15.234 1.00 87.44 431 ARG A N 1
ATOM 3287 C CA . ARG A 1 431 ? 4.911 -5.570 -13.936 1.00 87.44 431 ARG A CA 1
ATOM 3288 C C . ARG A 1 431 ? 3.724 -5.757 -13.002 1.00 87.44 431 ARG A C 1
ATOM 3290 O O . ARG A 1 431 ? 3.080 -4.782 -12.615 1.00 87.44 431 ARG A O 1
ATOM 3297 N N . THR A 1 432 ? 3.485 -6.990 -12.572 1.00 85.00 432 THR A N 1
ATOM 3298 C CA . THR A 1 432 ? 2.493 -7.288 -11.537 1.00 85.00 432 THR A CA 1
ATOM 3299 C C . THR A 1 432 ? 2.846 -6.614 -10.205 1.00 85.00 432 THR A C 1
ATOM 3301 O O . THR A 1 432 ? 3.949 -6.768 -9.673 1.00 85.00 432 THR A O 1
ATOM 3304 N N . HIS A 1 433 ? 1.880 -5.908 -9.624 1.00 84.25 433 HIS A N 1
ATOM 3305 C CA . HIS A 1 433 ? 1.984 -5.210 -8.346 1.00 84.25 433 HIS A CA 1
ATOM 3306 C C . HIS A 1 433 ? 0.860 -5.666 -7.404 1.00 84.25 433 HIS A C 1
ATOM 3308 O O . HIS A 1 433 ? -0.044 -4.920 -7.031 1.00 84.25 433 HIS A O 1
ATOM 3314 N N . SER A 1 434 ? 0.923 -6.937 -7.004 1.00 80.50 434 SER A N 1
ATOM 3315 C CA . SER A 1 434 ? -0.136 -7.613 -6.238 1.00 80.50 434 SER A CA 1
ATOM 3316 C C . SER A 1 434 ? -0.467 -6.962 -4.888 1.00 80.50 434 SER A C 1
ATOM 3318 O O . SER A 1 434 ? -1.615 -7.009 -4.439 1.00 80.50 434 SER A O 1
ATOM 3320 N N . SER A 1 435 ? 0.502 -6.293 -4.254 1.00 80.75 435 SER A N 1
ATOM 3321 C CA . SER A 1 435 ? 0.295 -5.488 -3.041 1.00 80.75 435 SER A CA 1
ATOM 3322 C C . SER A 1 435 ? -0.685 -4.333 -3.253 1.00 80.75 435 SER A C 1
ATOM 3324 O O . SER A 1 435 ? -1.335 -3.918 -2.295 1.00 80.75 435 SER A O 1
ATOM 3326 N N . PHE A 1 436 ? -0.851 -3.852 -4.486 1.00 90.38 436 PHE A N 1
ATOM 3327 C CA . PHE A 1 436 ? -1.756 -2.762 -4.843 1.00 90.38 436 PHE A CA 1
ATOM 3328 C C . PHE A 1 436 ? -2.975 -3.227 -5.655 1.00 90.38 436 PHE A C 1
ATOM 3330 O O . PHE A 1 436 ? -3.634 -2.427 -6.306 1.00 90.38 436 PHE A O 1
ATOM 3337 N N . HIS A 1 437 ? -3.334 -4.513 -5.592 1.00 92.25 437 HIS A N 1
ATOM 3338 C CA . HIS A 1 437 ? -4.599 -5.004 -6.151 1.00 92.25 437 HIS A CA 1
ATOM 3339 C C . HIS A 1 437 ? -5.758 -4.862 -5.169 1.00 92.25 437 HIS A C 1
ATOM 3341 O O . HIS A 1 437 ? -5.575 -4.911 -3.948 1.00 92.25 437 HIS A O 1
ATOM 3347 N N . VAL A 1 438 ? -6.977 -4.798 -5.716 1.00 93.31 438 VAL A N 1
ATOM 3348 C CA . VAL A 1 438 ? -8.212 -4.990 -4.944 1.00 93.31 438 VAL A CA 1
ATOM 3349 C C . VAL A 1 438 ? -8.177 -6.375 -4.270 1.00 93.31 438 VAL A C 1
ATOM 3351 O O . VAL A 1 438 ? -8.080 -7.381 -4.984 1.00 93.31 438 VAL A O 1
ATOM 3354 N N . PRO A 1 439 ? -8.251 -6.458 -2.926 1.00 90.25 439 PRO A N 1
ATOM 3355 C CA . PRO A 1 439 ? -8.246 -7.726 -2.202 1.00 90.25 439 PRO A CA 1
ATOM 3356 C C . PRO A 1 439 ? -9.512 -8.544 -2.466 1.00 90.25 439 PRO A C 1
ATOM 3358 O O . PRO A 1 439 ? -10.586 -7.987 -2.694 1.00 90.25 439 PRO A O 1
ATOM 3361 N N . GLU A 1 440 ? -9.407 -9.866 -2.358 1.00 86.25 440 GLU A N 1
ATOM 3362 C CA . GLU A 1 440 ? -10.541 -10.774 -2.580 1.00 86.25 440 GLU A CA 1
ATOM 3363 C C . GLU A 1 440 ? -11.570 -10.763 -1.440 1.00 86.25 440 GLU A C 1
ATOM 3365 O O . GLU A 1 440 ? -12.734 -11.086 -1.661 1.00 86.25 440 GLU A O 1
ATOM 3370 N N . ASP A 1 441 ? -11.179 -10.373 -0.223 1.00 88.44 441 ASP A N 1
ATOM 3371 C CA . ASP A 1 441 ? -12.128 -10.220 0.885 1.00 88.44 441 ASP A CA 1
ATOM 3372 C C . ASP A 1 441 ? -13.018 -8.979 0.726 1.00 88.44 441 ASP A C 1
ATOM 3374 O O . ASP A 1 441 ? -12.700 -8.084 -0.041 1.00 88.44 441 ASP A O 1
ATOM 3378 N N . ASN A 1 442 ? -14.117 -8.900 1.481 1.00 88.75 442 ASN A N 1
ATOM 3379 C CA . ASN A 1 442 ? -15.088 -7.800 1.399 1.00 88.75 442 ASN A CA 1
ATOM 3380 C C . ASN A 1 442 ? -14.875 -6.707 2.461 1.00 88.75 442 ASN A C 1
ATOM 3382 O O . ASN A 1 442 ? -15.833 -6.036 2.854 1.00 88.75 442 ASN A O 1
ATOM 3386 N N . GLN A 1 443 ? -13.651 -6.539 2.976 1.00 93.31 443 GLN A N 1
ATOM 3387 C CA . GLN A 1 443 ? -13.383 -5.466 3.937 1.00 93.31 443 GLN A CA 1
ATOM 3388 C C . GLN A 1 443 ? -13.589 -4.089 3.286 1.00 93.31 443 GLN A C 1
ATOM 3390 O O . GLN A 1 443 ? -13.310 -3.931 2.092 1.00 93.31 443 GLN A O 1
ATOM 3395 N N . PRO A 1 444 ? -14.047 -3.074 4.045 1.00 97.06 444 PRO A N 1
ATOM 3396 C CA . PRO A 1 444 ? -14.187 -1.725 3.515 1.00 97.06 444 PRO A CA 1
ATOM 3397 C C . PRO A 1 444 ? -12.869 -1.172 2.963 1.00 97.06 444 PRO A C 1
ATOM 3399 O O . PRO A 1 444 ? -11.785 -1.506 3.446 1.00 97.06 444 PRO A O 1
ATOM 3402 N N . MET A 1 445 ? -12.954 -0.286 1.978 1.00 97.50 445 MET A N 1
ATOM 3403 C CA . MET A 1 445 ? -11.796 0.343 1.352 1.00 97.50 445 MET A CA 1
ATOM 3404 C C . MET A 1 445 ? -11.884 1.866 1.425 1.00 97.50 445 MET A C 1
ATOM 3406 O O . MET A 1 445 ? -12.934 2.461 1.197 1.00 97.50 445 MET A O 1
ATOM 3410 N N . ILE A 1 446 ? -10.754 2.497 1.716 1.00 98.12 446 ILE A N 1
ATOM 3411 C CA . ILE A 1 446 ? -10.543 3.936 1.591 1.00 98.12 446 ILE A CA 1
ATOM 3412 C C . ILE A 1 446 ? -9.513 4.121 0.480 1.00 98.12 446 ILE A C 1
ATOM 3414 O O . ILE A 1 446 ? -8.405 3.603 0.563 1.00 98.12 446 ILE A O 1
ATOM 3418 N N . LEU A 1 447 ? -9.875 4.820 -0.582 1.00 97.81 447 LEU A N 1
ATOM 3419 C CA . LEU A 1 447 ? -8.996 5.128 -1.702 1.00 97.81 447 LEU A CA 1
ATOM 3420 C C . LEU A 1 447 ? -8.609 6.599 -1.585 1.00 97.81 447 LEU A C 1
ATOM 3422 O O . LEU A 1 447 ? -9.492 7.434 -1.421 1.00 97.81 447 LEU A O 1
ATOM 3426 N N . ALA A 1 448 ? -7.329 6.938 -1.664 1.00 96.19 448 ALA A N 1
ATOM 3427 C CA . ALA A 1 448 ? -6.873 8.322 -1.639 1.00 96.19 448 ALA A CA 1
ATOM 3428 C C . ALA A 1 448 ? -5.856 8.573 -2.753 1.00 96.19 448 ALA A C 1
ATOM 3430 O O . ALA A 1 448 ? -4.794 7.948 -2.795 1.00 96.19 448 ALA A O 1
ATOM 3431 N N . GLY A 1 449 ? -6.190 9.498 -3.652 1.00 93.81 449 GLY A N 1
ATOM 3432 C CA . GLY A 1 449 ? -5.367 9.837 -4.809 1.00 93.81 449 GLY A CA 1
ATOM 3433 C C . GLY A 1 449 ? -5.271 11.341 -5.039 1.00 93.81 449 GLY A C 1
ATOM 3434 O O . GLY A 1 449 ? -6.263 12.053 -4.880 1.00 93.81 449 GLY A O 1
ATOM 3435 N N . THR A 1 450 ? -4.101 11.839 -5.446 1.00 91.81 450 THR A N 1
ATOM 3436 C CA . THR A 1 450 ? -3.958 13.230 -5.920 1.00 91.81 450 THR A CA 1
ATOM 3437 C C . THR A 1 450 ? -3.366 13.308 -7.318 1.00 91.81 450 THR A C 1
ATOM 3439 O O . THR A 1 450 ? -2.455 12.550 -7.663 1.00 91.81 450 THR A O 1
ATOM 3442 N N . GLY A 1 451 ? -3.880 14.228 -8.139 1.00 91.19 451 GLY A N 1
ATOM 3443 C CA . GLY A 1 451 ? -3.475 14.366 -9.541 1.00 91.19 451 GLY A CA 1
ATOM 3444 C C . GLY A 1 451 ? -3.514 13.021 -10.278 1.00 91.19 451 GLY A C 1
ATOM 3445 O O . GLY A 1 451 ? -4.498 12.289 -10.196 1.00 91.19 451 GLY A O 1
ATOM 3446 N N . CYS A 1 452 ? -2.418 12.643 -10.947 1.00 92.50 452 CYS A N 1
ATOM 3447 C CA . CYS A 1 452 ? -2.320 11.348 -11.638 1.00 92.50 452 CYS A CA 1
ATOM 3448 C C . CYS A 1 452 ? -2.296 10.126 -10.710 1.00 92.50 452 CYS A C 1
ATOM 3450 O O . CYS A 1 452 ? -2.455 9.015 -11.200 1.00 92.50 452 CYS A O 1
ATOM 3452 N N . GLY A 1 453 ? -2.187 10.301 -9.389 1.00 91.81 453 GLY A N 1
ATOM 3453 C CA . GLY A 1 453 ? -2.373 9.215 -8.424 1.00 91.81 453 GLY A CA 1
ATOM 3454 C C . GLY A 1 453 ? -3.786 8.613 -8.430 1.00 91.81 453 GLY A C 1
ATOM 3455 O O . GLY A 1 453 ? -4.028 7.575 -7.830 1.00 91.81 453 GLY A O 1
ATOM 3456 N N . ILE A 1 454 ? -4.739 9.222 -9.140 1.00 94.69 454 ILE A N 1
ATOM 3457 C CA . ILE A 1 454 ? -6.048 8.610 -9.402 1.00 94.69 454 ILE A CA 1
ATOM 3458 C C . ILE A 1 454 ? -5.968 7.412 -10.364 1.00 94.69 454 ILE A C 1
ATOM 3460 O O . ILE A 1 454 ? -6.890 6.601 -10.393 1.00 94.69 454 ILE A O 1
ATOM 3464 N N . ALA A 1 455 ? -4.880 7.293 -11.139 1.00 94.50 455 ALA A N 1
ATOM 3465 C CA . ALA A 1 455 ? -4.749 6.334 -12.233 1.00 94.50 455 ALA A CA 1
ATOM 3466 C C . ALA A 1 455 ? -5.058 4.887 -11.824 1.00 94.50 455 ALA A C 1
ATOM 3468 O O . ALA A 1 455 ? -6.009 4.335 -12.378 1.00 94.50 455 ALA A O 1
ATOM 3469 N N . PRO A 1 456 ? -4.357 4.271 -10.849 1.00 95.62 456 PRO A N 1
ATOM 3470 C CA . PRO A 1 456 ? -4.624 2.876 -10.510 1.00 95.62 456 PRO A CA 1
ATOM 3471 C C . PRO A 1 456 ? -5.996 2.680 -9.862 1.00 95.62 456 PRO A C 1
ATOM 3473 O O . PRO A 1 456 ? -6.607 1.625 -10.013 1.00 95.62 456 PRO A O 1
ATOM 3476 N N . LEU A 1 457 ? -6.515 3.711 -9.187 1.00 97.31 457 LEU A N 1
ATOM 3477 C CA . LEU A 1 457 ? -7.782 3.650 -8.460 1.00 97.31 457 LEU A CA 1
ATOM 3478 C C . LEU A 1 457 ? -8.977 3.509 -9.409 1.00 97.31 457 LEU A C 1
ATOM 3480 O O . LEU A 1 457 ? -9.915 2.779 -9.098 1.00 97.31 457 LEU A O 1
ATOM 3484 N N . VAL A 1 458 ? -8.935 4.146 -10.586 1.00 96.44 458 VAL A N 1
ATOM 3485 C CA . VAL A 1 458 ? -9.955 3.939 -11.633 1.00 96.44 458 VAL A CA 1
ATOM 3486 C C . VAL A 1 458 ? -9.949 2.483 -12.109 1.00 96.44 458 VAL A C 1
ATOM 3488 O O . VAL A 1 458 ? -11.010 1.898 -12.314 1.00 96.44 458 VAL A O 1
ATOM 3491 N N . GLY A 1 459 ? -8.768 1.862 -12.195 1.00 96.06 459 GLY A N 1
ATOM 3492 C CA . GLY A 1 459 ? -8.616 0.449 -12.552 1.00 96.06 459 GLY A CA 1
ATOM 3493 C C . GLY A 1 459 ? -9.225 -0.526 -11.540 1.00 96.06 459 GLY A C 1
ATOM 3494 O O . GLY A 1 459 ? -9.417 -1.696 -11.855 1.00 96.06 459 GLY A O 1
ATOM 3495 N N . PHE A 1 460 ? -9.576 -0.075 -10.332 1.00 97.12 460 PHE A N 1
ATOM 3496 C CA . PHE A 1 460 ? -10.254 -0.916 -9.342 1.00 97.12 460 PHE A CA 1
ATOM 3497 C C . PHE A 1 460 ? -11.755 -1.067 -9.617 1.00 97.12 460 PHE A C 1
ATOM 3499 O O . PHE A 1 460 ? -12.356 -2.051 -9.175 1.00 97.12 460 PHE A O 1
ATOM 3506 N N . LEU A 1 461 ? -12.369 -0.122 -10.342 1.00 96.50 461 LEU A N 1
ATOM 3507 C CA . LEU A 1 461 ? -13.819 -0.066 -10.556 1.00 96.50 461 LEU A CA 1
ATOM 3508 C C . LEU A 1 461 ? -14.426 -1.371 -11.101 1.00 96.50 461 LEU A C 1
ATOM 3510 O O . LEU A 1 461 ? -15.434 -1.805 -10.538 1.00 96.50 461 LEU A O 1
ATOM 3514 N N . PRO A 1 462 ? -13.838 -2.060 -12.101 1.00 95.06 462 PRO A N 1
ATOM 3515 C CA . PRO A 1 462 ? -14.415 -3.297 -12.635 1.00 95.06 462 PRO A CA 1
ATOM 3516 C C . PRO A 1 462 ? -14.519 -4.409 -11.587 1.00 95.06 462 PRO A C 1
ATOM 3518 O O . PRO A 1 462 ? -15.504 -5.147 -11.537 1.00 95.06 462 PRO A O 1
ATOM 3521 N N . ARG A 1 463 ? -13.525 -4.510 -10.696 1.00 94.94 463 ARG A N 1
ATOM 3522 C CA . ARG A 1 463 ? -13.521 -5.504 -9.614 1.00 94.94 463 ARG A CA 1
ATOM 3523 C C . ARG A 1 463 ? -14.460 -5.122 -8.483 1.00 94.94 463 ARG A C 1
ATOM 3525 O O . ARG A 1 463 ? -15.200 -5.975 -8.003 1.00 94.94 463 ARG A O 1
ATOM 3532 N N . LEU A 1 464 ? -14.486 -3.845 -8.106 1.00 94.94 464 LEU A N 1
ATOM 3533 C CA . LEU A 1 464 ? -15.422 -3.338 -7.101 1.00 94.94 464 LEU A CA 1
ATOM 3534 C C . LEU A 1 464 ? -16.884 -3.471 -7.556 1.00 94.94 464 LEU A C 1
ATOM 3536 O O . LEU A 1 464 ? -17.769 -3.692 -6.732 1.00 94.94 464 LEU A O 1
ATOM 3540 N N . ALA A 1 465 ? -17.145 -3.384 -8.864 1.00 92.62 465 ALA A N 1
ATOM 3541 C CA . ALA A 1 465 ? -18.473 -3.602 -9.426 1.00 92.62 465 ALA A CA 1
ATOM 3542 C C . ALA A 1 465 ? -18.934 -5.064 -9.302 1.00 92.62 465 ALA A C 1
ATOM 3544 O O . ALA A 1 465 ? -20.129 -5.310 -9.115 1.00 92.62 465 ALA A O 1
ATOM 3545 N N . LYS A 1 466 ? -17.995 -6.017 -9.375 1.00 89.00 466 LYS A N 1
ATOM 3546 C CA . LYS A 1 466 ? -18.251 -7.452 -9.200 1.00 89.00 466 LYS A CA 1
ATOM 3547 C C . LYS A 1 466 ? -18.442 -7.821 -7.726 1.00 89.00 466 LYS A C 1
ATOM 3549 O O . LYS A 1 466 ? -19.442 -8.446 -7.386 1.00 89.00 466 LYS A O 1
ATOM 3554 N N . ASP A 1 467 ? -17.522 -7.388 -6.867 1.00 87.69 467 ASP A N 1
ATOM 3555 C CA . ASP A 1 467 ? -17.477 -7.743 -5.445 1.00 87.69 467 ASP A CA 1
ATOM 3556 C C . ASP A 1 467 ? -17.678 -6.496 -4.570 1.00 87.69 467 ASP A C 1
ATOM 3558 O O . ASP A 1 467 ? -16.739 -5.937 -3.984 1.00 87.69 467 ASP A O 1
ATOM 3562 N N . ARG A 1 468 ? -18.940 -6.045 -4.513 1.00 85.75 468 ARG A N 1
ATOM 3563 C CA . ARG A 1 468 ? -19.344 -4.806 -3.834 1.00 85.75 468 ARG A CA 1
ATOM 3564 C C . ARG A 1 468 ? -18.980 -4.820 -2.350 1.00 85.75 468 ARG A C 1
ATOM 3566 O O . ARG A 1 468 ? -19.258 -5.771 -1.623 1.00 85.75 468 ARG A O 1
ATOM 3573 N N . ARG A 1 469 ? -18.432 -3.697 -1.894 1.00 93.69 469 ARG A N 1
ATOM 3574 C CA . ARG A 1 469 ? -18.034 -3.420 -0.508 1.00 93.69 469 ARG A CA 1
ATOM 3575 C C . ARG A 1 469 ? -18.112 -1.923 -0.250 1.00 93.69 469 ARG A C 1
ATOM 3577 O O . ARG A 1 469 ? -18.109 -1.140 -1.200 1.00 93.69 469 ARG A O 1
ATOM 3584 N N . TYR A 1 470 ? -18.128 -1.519 1.019 1.00 97.06 470 TYR A N 1
ATOM 3585 C CA . TYR A 1 470 ? -18.047 -0.096 1.338 1.00 97.06 470 TYR A CA 1
ATOM 3586 C C . TYR A 1 470 ? -16.725 0.473 0.822 1.00 97.06 470 TYR A C 1
ATOM 3588 O O . TYR A 1 470 ? -15.661 0.025 1.247 1.00 97.06 470 TYR A O 1
ATOM 3596 N N . THR A 1 471 ? -16.792 1.430 -0.100 1.00 98.06 471 THR A N 1
ATOM 3597 C CA . THR A 1 471 ? -15.603 2.044 -0.701 1.00 98.06 471 THR A CA 1
ATOM 3598 C C . THR A 1 471 ? -15.742 3.555 -0.710 1.00 98.06 471 THR A C 1
ATOM 3600 O O . THR A 1 471 ? -16.718 4.090 -1.237 1.00 98.06 471 THR A O 1
ATOM 3603 N N . TRP A 1 472 ? -14.756 4.241 -0.143 1.00 98.31 472 TRP A N 1
ATOM 3604 C CA . TRP A 1 472 ? -14.730 5.692 -0.027 1.00 98.31 472 TRP A CA 1
ATOM 3605 C C . TRP A 1 472 ? -13.515 6.266 -0.745 1.00 98.31 472 TRP A C 1
ATOM 3607 O O . TRP A 1 472 ? -12.384 5.976 -0.370 1.00 98.31 472 TRP A O 1
ATOM 3617 N N . LEU A 1 473 ? -13.747 7.084 -1.769 1.00 98.25 473 LEU A N 1
ATOM 3618 C CA . LEU A 1 473 ? -12.707 7.803 -2.495 1.00 98.25 473 LEU A CA 1
ATOM 3619 C C . LEU A 1 473 ? -12.481 9.209 -1.923 1.00 98.25 473 LEU A C 1
ATOM 3621 O O . LEU A 1 473 ? -13.411 10.006 -1.856 1.00 98.25 473 LEU A O 1
ATOM 3625 N N . PHE A 1 474 ? -11.231 9.538 -1.622 1.00 97.38 474 PHE A N 1
ATOM 3626 C CA . PHE A 1 474 ? -10.716 10.890 -1.447 1.00 97.38 474 PHE A CA 1
ATOM 3627 C C . PHE A 1 474 ? -9.878 11.260 -2.671 1.00 97.38 474 PHE A C 1
ATOM 3629 O O . PHE A 1 474 ? -8.873 10.610 -2.963 1.00 97.38 474 PHE A O 1
ATOM 3636 N N . PHE A 1 475 ? -10.268 12.310 -3.386 1.00 96.12 475 PHE A N 1
ATOM 3637 C CA . PHE A 1 475 ? -9.535 12.778 -4.561 1.00 96.12 475 PHE A CA 1
ATOM 3638 C C . PHE A 1 475 ? -9.166 14.253 -4.429 1.00 96.12 475 PHE A C 1
ATOM 3640 O O . PHE A 1 475 ? -10.009 15.070 -4.063 1.00 96.12 475 PHE A O 1
ATOM 3647 N N . GLY A 1 476 ? -7.907 14.587 -4.717 1.00 92.88 476 GLY A N 1
ATOM 3648 C CA . GLY A 1 476 ? -7.385 15.950 -4.625 1.00 92.88 476 GLY A CA 1
ATOM 3649 C C . GLY A 1 476 ? -6.723 16.432 -5.911 1.00 92.88 476 GLY A C 1
ATOM 3650 O O . GLY A 1 476 ? -5.861 15.729 -6.444 1.00 92.88 476 GLY A O 1
ATOM 3651 N N . ASN A 1 477 ? -7.056 17.634 -6.385 1.00 91.69 477 ASN A N 1
ATOM 3652 C CA . ASN A 1 477 ? -6.331 18.256 -7.499 1.00 91.69 477 ASN A CA 1
ATOM 3653 C C . ASN A 1 477 ? -6.388 19.796 -7.496 1.00 91.69 477 ASN A C 1
ATOM 3655 O O . ASN A 1 477 ? -6.891 20.394 -6.552 1.00 91.69 477 ASN A O 1
ATOM 3659 N N . GLY A 1 478 ? -5.841 20.457 -8.518 1.00 89.12 478 GLY A N 1
ATOM 3660 C CA . GLY A 1 478 ? -5.706 21.914 -8.531 1.00 89.12 478 GLY A CA 1
ATOM 3661 C C . GLY A 1 478 ? -7.028 22.668 -8.696 1.00 89.12 478 GLY A C 1
ATOM 3662 O O . GLY A 1 478 ? -7.272 23.658 -8.003 1.00 89.12 478 GLY A O 1
ATOM 3663 N N . HIS A 1 479 ? -7.889 22.239 -9.617 1.00 90.00 479 HIS A N 1
ATOM 3664 C CA . HIS A 1 479 ? -9.076 22.998 -9.997 1.00 90.00 479 HIS A CA 1
ATOM 3665 C C . HIS A 1 479 ? -10.214 22.106 -10.497 1.00 90.00 479 HIS A C 1
ATOM 3667 O O . HIS A 1 479 ? -10.069 21.385 -11.476 1.00 90.00 479 HIS A O 1
ATOM 3673 N N . GLU A 1 480 ? -11.409 22.249 -9.925 1.00 91.19 480 GLU A N 1
ATOM 3674 C CA . GLU A 1 480 ? -12.577 21.422 -10.277 1.00 91.19 480 GLU A CA 1
ATOM 3675 C C . GLU A 1 480 ? -12.911 21.408 -11.781 1.00 91.19 480 GLU A C 1
ATOM 3677 O O . GLU A 1 480 ? -13.115 20.354 -12.373 1.00 91.19 480 GLU A O 1
ATOM 3682 N N . GLN A 1 481 ? -12.921 22.576 -12.426 1.00 88.12 481 GLN A N 1
ATOM 3683 C CA . GLN A 1 481 ? -13.168 22.699 -13.874 1.00 88.12 481 GLN A CA 1
ATOM 3684 C C . GLN A 1 481 ? -11.941 22.376 -14.741 1.00 88.12 481 GLN A C 1
ATOM 3686 O O . GLN A 1 481 ? -12.041 22.339 -15.966 1.00 88.12 481 GLN A O 1
ATOM 3691 N N . GLY A 1 482 ? -10.777 22.229 -14.108 1.00 87.56 482 GLY A N 1
ATOM 3692 C CA . GLY A 1 482 ? -9.490 22.050 -14.764 1.00 87.56 482 GLY A CA 1
ATOM 3693 C C . GLY A 1 482 ? -9.061 20.603 -14.818 1.00 87.56 482 GLY A C 1
ATOM 3694 O O . GLY A 1 482 ? -8.674 20.114 -15.864 1.00 87.56 482 GLY A O 1
ATOM 3695 N N . ASP A 1 483 ? -9.091 19.925 -13.684 1.00 89.62 483 ASP A N 1
ATOM 3696 C CA . ASP A 1 483 ? -8.413 18.652 -13.513 1.00 89.62 483 ASP A CA 1
ATOM 3697 C C . ASP A 1 483 ? -9.164 17.734 -12.534 1.00 89.62 483 ASP A C 1
ATOM 3699 O O . ASP A 1 483 ? -8.576 16.926 -11.812 1.00 89.62 483 ASP A O 1
ATOM 3703 N N . ASN A 1 484 ? -10.500 17.792 -12.564 1.00 93.88 484 ASN A N 1
ATOM 3704 C CA . ASN A 1 484 ? -11.364 16.755 -11.999 1.00 93.88 484 ASN A CA 1
ATOM 3705 C C . ASN A 1 484 ? -11.335 15.490 -12.876 1.00 93.88 484 ASN A C 1
ATOM 3707 O O . ASN A 1 484 ? -12.254 15.204 -13.644 1.00 93.88 484 ASN A O 1
ATOM 3711 N N . LEU A 1 485 ? -10.213 14.773 -12.808 1.00 95.75 485 LEU A N 1
ATOM 3712 C CA . LEU A 1 485 ? -9.922 13.620 -13.654 1.00 95.75 485 LEU A CA 1
ATOM 3713 C C . LEU A 1 485 ? -10.976 12.517 -13.463 1.00 95.75 485 LEU A C 1
ATOM 3715 O O . LEU A 1 485 ? -11.268 12.120 -12.334 1.00 95.75 485 LEU A O 1
ATOM 3719 N N . TYR A 1 486 ? -11.496 11.993 -14.577 1.00 96.69 486 TYR A N 1
ATOM 3720 C CA . TYR A 1 486 ? -12.484 10.902 -14.611 1.00 96.69 486 TYR A CA 1
ATOM 3721 C C . TYR A 1 486 ? -13.794 11.202 -13.858 1.00 96.69 486 TYR A C 1
ATOM 3723 O O . TYR A 1 486 ? -14.394 10.312 -13.253 1.00 96.69 486 TYR A O 1
ATOM 3731 N N . ALA A 1 487 ? -14.224 12.470 -13.837 1.00 95.38 487 ALA A N 1
ATOM 3732 C CA . ALA A 1 487 ? -15.415 12.902 -13.105 1.00 95.38 487 ALA A CA 1
ATOM 3733 C C . ALA A 1 487 ? -16.663 12.073 -13.455 1.00 95.38 487 ALA A C 1
ATOM 3735 O O . ALA A 1 487 ? -17.351 11.601 -12.551 1.00 95.38 487 ALA A O 1
ATOM 3736 N N . GLU A 1 488 ? -16.914 11.856 -14.749 1.00 95.38 488 GLU A N 1
ATOM 3737 C CA . GLU A 1 488 ? -18.083 11.123 -15.244 1.00 95.38 488 GLU A CA 1
ATOM 3738 C C . GLU A 1 488 ? -18.061 9.651 -14.813 1.00 95.38 488 GLU A C 1
ATOM 3740 O O . GLU A 1 488 ? -19.072 9.123 -14.347 1.00 95.38 488 GLU A O 1
ATOM 3745 N N . GLU A 1 489 ? -16.908 8.986 -14.915 1.00 96.25 489 GLU A N 1
ATOM 3746 C CA . GLU A 1 489 ? -16.737 7.591 -14.509 1.00 96.25 489 GLU A CA 1
ATOM 3747 C C . GLU A 1 489 ? -16.947 7.412 -13.003 1.00 96.25 489 GLU A C 1
ATOM 3749 O O . GLU A 1 489 ? -17.626 6.477 -12.574 1.00 96.25 489 GLU A O 1
ATOM 3754 N N . TRP A 1 490 ? -16.412 8.330 -12.198 1.00 97.44 490 TRP A N 1
ATOM 3755 C CA . TRP A 1 490 ? -16.584 8.324 -10.749 1.00 97.44 490 TRP A CA 1
ATOM 3756 C C . TRP A 1 490 ? -18.026 8.617 -10.326 1.00 97.44 490 TRP A C 1
ATOM 3758 O O . TRP A 1 490 ? -18.555 7.929 -9.451 1.00 97.44 490 TRP A O 1
ATOM 3768 N N . ASP A 1 491 ? -18.677 9.595 -10.959 1.00 97.12 491 ASP A N 1
ATOM 3769 C CA . ASP A 1 491 ? -20.073 9.944 -10.674 1.00 97.12 491 ASP A CA 1
ATOM 3770 C C . ASP A 1 491 ? -20.994 8.765 -11.010 1.00 97.12 491 ASP A C 1
ATOM 3772 O O . ASP A 1 491 ? -21.870 8.407 -10.219 1.00 97.12 491 ASP A O 1
ATOM 3776 N N . LYS A 1 492 ? -20.748 8.097 -12.143 1.00 97.44 492 LYS A N 1
ATOM 3777 C CA . LYS A 1 492 ? -21.459 6.875 -12.521 1.00 97.44 492 LYS A CA 1
ATOM 3778 C C . LYS A 1 492 ? -21.204 5.737 -11.532 1.00 97.44 492 LYS A C 1
ATOM 3780 O O . LYS A 1 492 ? -22.153 5.104 -11.081 1.00 97.44 492 LYS A O 1
ATOM 3785 N N . ALA A 1 493 ? -19.953 5.498 -11.141 1.00 97.19 493 ALA A N 1
ATOM 3786 C CA . ALA A 1 493 ? -19.618 4.457 -10.170 1.00 97.19 493 ALA A CA 1
ATOM 3787 C C . ALA A 1 493 ? -20.298 4.685 -8.809 1.00 97.19 493 ALA A C 1
ATOM 3789 O O . ALA A 1 493 ? -20.695 3.722 -8.146 1.00 97.19 493 ALA A O 1
ATOM 3790 N N . GLN A 1 494 ? -20.466 5.944 -8.396 1.00 97.44 494 GLN A N 1
ATOM 3791 C CA . GLN A 1 494 ? -21.221 6.286 -7.194 1.00 97.44 494 GLN A CA 1
ATOM 3792 C C . GLN A 1 494 ? -22.725 6.035 -7.368 1.00 97.44 494 GLN A C 1
ATOM 3794 O O . GLN A 1 494 ? -23.350 5.434 -6.494 1.00 97.44 494 GLN A O 1
ATOM 3799 N N . GLN A 1 495 ? -23.303 6.434 -8.505 1.00 97.19 495 GLN A N 1
ATOM 3800 C CA . GLN A 1 495 ? -24.717 6.191 -8.828 1.00 97.19 495 GLN A CA 1
ATOM 3801 C C . GLN A 1 495 ? -25.054 4.693 -8.889 1.00 97.19 495 GLN A C 1
ATOM 3803 O O . GLN A 1 495 ? -26.082 4.270 -8.362 1.00 97.19 495 GLN A O 1
ATOM 3808 N N . ASP A 1 496 ? -24.162 3.882 -9.460 1.00 96.19 496 ASP A N 1
ATOM 3809 C CA . ASP A 1 496 ? -24.314 2.427 -9.569 1.00 96.19 496 ASP A CA 1
ATOM 3810 C C . ASP A 1 496 ? -24.081 1.699 -8.224 1.00 96.19 496 ASP A C 1
ATOM 3812 O O . ASP A 1 496 ? -24.317 0.486 -8.107 1.00 96.19 496 ASP A O 1
ATOM 3816 N N . GLY A 1 497 ? -23.630 2.425 -7.192 1.00 95.31 497 GLY A N 1
ATOM 3817 C CA . GLY A 1 497 ? -23.319 1.906 -5.859 1.00 95.31 497 GLY A CA 1
ATOM 3818 C C . GLY A 1 497 ? -22.024 1.093 -5.789 1.00 95.31 497 GLY A C 1
ATOM 3819 O O . GLY A 1 497 ? -21.847 0.315 -4.852 1.00 95.31 497 GLY A O 1
ATOM 3820 N N . VAL A 1 498 ? -21.139 1.235 -6.782 1.00 96.44 498 VAL A N 1
ATOM 3821 C CA . VAL A 1 498 ? -19.788 0.646 -6.792 1.00 96.44 498 VAL A CA 1
ATOM 3822 C C . VAL A 1 498 ? -18.883 1.394 -5.815 1.00 96.44 498 VAL A C 1
ATOM 3824 O O . VAL A 1 498 ? -18.140 0.780 -5.053 1.00 96.44 498 VAL A O 1
ATOM 3827 N N . ILE A 1 499 ? -18.989 2.723 -5.806 1.00 97.94 499 ILE A N 1
ATOM 3828 C CA . ILE A 1 499 ? -18.341 3.595 -4.830 1.00 97.94 499 ILE A CA 1
ATOM 3829 C C . ILE A 1 499 ? -19.408 4.115 -3.876 1.00 97.94 499 ILE A C 1
ATOM 3831 O O . ILE A 1 499 ? -20.425 4.661 -4.290 1.00 97.94 499 ILE A O 1
ATOM 3835 N N . SER A 1 500 ? -19.192 3.934 -2.578 1.00 97.56 500 SER A N 1
ATOM 3836 C CA . SER A 1 500 ? -20.159 4.333 -1.553 1.00 97.56 500 SER A CA 1
ATOM 3837 C C . SER A 1 500 ? -20.121 5.835 -1.303 1.00 97.56 500 SER A C 1
ATOM 3839 O O . SER A 1 500 ? -21.156 6.452 -1.054 1.00 97.56 500 SER A O 1
ATOM 3841 N N . ARG A 1 501 ? -18.928 6.432 -1.375 1.00 97.75 501 ARG A N 1
ATOM 3842 C CA . ARG A 1 501 ? -18.726 7.847 -1.082 1.00 97.75 501 ARG A CA 1
ATOM 3843 C C . ARG A 1 501 ? -17.535 8.422 -1.836 1.00 97.75 501 ARG A C 1
ATOM 3845 O O . ARG A 1 501 ? -16.525 7.744 -2.013 1.00 97.75 501 ARG A O 1
ATOM 3852 N N . ILE A 1 502 ? -17.657 9.682 -2.245 1.00 97.81 502 ILE A N 1
ATOM 3853 C CA . ILE A 1 502 ? -16.597 10.437 -2.908 1.00 97.81 502 ILE A CA 1
ATOM 3854 C C . ILE A 1 502 ? -16.454 11.797 -2.229 1.00 97.81 502 ILE A C 1
ATOM 3856 O O . ILE A 1 502 ? -17.414 12.559 -2.149 1.00 97.81 502 ILE A O 1
ATOM 3860 N N . ASP A 1 503 ? -15.240 12.111 -1.792 1.00 96.62 503 ASP A N 1
ATOM 3861 C CA . ASP A 1 503 ? -14.837 13.419 -1.294 1.00 96.62 503 ASP A CA 1
ATOM 3862 C C . ASP A 1 503 ? -13.763 14.001 -2.222 1.00 96.62 503 ASP A C 1
ATOM 3864 O O . ASP A 1 503 ? -12.590 13.622 -2.181 1.00 96.62 503 ASP A O 1
ATOM 3868 N N . ARG A 1 504 ? -14.190 14.922 -3.096 1.00 95.12 504 ARG A N 1
ATOM 3869 C CA . ARG A 1 504 ? -13.307 15.681 -3.993 1.00 95.12 504 ARG A CA 1
ATOM 3870 C C . ARG A 1 504 ? -12.870 16.983 -3.330 1.00 95.12 504 ARG A C 1
ATOM 3872 O O . ARG A 1 504 ? -13.691 17.687 -2.735 1.00 95.12 504 ARG A O 1
ATOM 3879 N N . VAL A 1 505 ? -11.591 17.307 -3.462 1.00 93.00 505 VAL A N 1
ATOM 3880 C CA . VAL A 1 505 ? -10.970 18.505 -2.897 1.00 93.00 505 VAL A CA 1
ATOM 3881 C C . VAL A 1 505 ? -10.153 19.194 -3.973 1.00 93.00 505 VAL A C 1
ATOM 3883 O O . VAL A 1 505 ? -9.320 18.559 -4.616 1.00 93.00 505 VAL A O 1
ATOM 3886 N N . PHE A 1 506 ? -10.378 20.490 -4.157 1.00 92.12 506 PHE A N 1
ATOM 3887 C CA . PHE A 1 506 ? -9.639 21.273 -5.136 1.00 92.12 506 PHE A CA 1
ATOM 3888 C C . PHE A 1 506 ? -8.991 22.491 -4.488 1.00 92.12 506 PHE A C 1
ATOM 3890 O O . PHE A 1 506 ? -9.622 23.130 -3.646 1.00 92.12 506 PHE A O 1
ATOM 3897 N N . ASP A 1 507 ? -7.766 22.832 -4.891 1.00 86.56 507 ASP A N 1
ATOM 3898 C CA . ASP A 1 507 ? -7.003 23.950 -4.308 1.00 86.56 507 ASP A CA 1
ATOM 3899 C C . ASP A 1 507 ? -7.724 25.300 -4.467 1.00 86.56 507 ASP A C 1
ATOM 3901 O O . ASP A 1 507 ? -7.589 26.200 -3.636 1.00 86.56 507 ASP A O 1
ATOM 3905 N N . ASN A 1 508 ? -8.513 25.451 -5.535 1.00 82.00 508 ASN A N 1
ATOM 3906 C CA . ASN A 1 508 ? -9.333 26.638 -5.779 1.00 82.00 508 ASN A CA 1
ATOM 3907 C C . ASN A 1 508 ? -10.562 26.741 -4.851 1.00 82.00 508 ASN A C 1
ATOM 3909 O O . ASN A 1 508 ? -11.208 27.789 -4.796 1.00 82.00 508 ASN A O 1
ATOM 3913 N N . GLN A 1 509 ? -10.888 25.681 -4.113 1.00 79.19 509 GLN A N 1
ATOM 3914 C CA . GLN A 1 509 ? -11.933 25.670 -3.100 1.00 79.19 509 GLN A CA 1
ATOM 3915 C C . GLN A 1 509 ? -11.281 25.888 -1.726 1.00 79.19 509 GLN A C 1
ATOM 3917 O O . GLN A 1 509 ? -10.268 25.277 -1.399 1.00 79.19 509 GLN A O 1
ATOM 3922 N N . GLN A 1 510 ? -11.864 26.722 -0.859 1.00 77.38 510 GLN A N 1
ATOM 3923 C CA . GLN A 1 510 ? -11.356 26.963 0.508 1.00 77.38 510 GLN A CA 1
ATOM 3924 C C . GLN A 1 510 ? -11.594 25.762 1.458 1.00 77.38 510 GLN A C 1
ATOM 3926 O O . GLN A 1 510 ? -12.007 25.924 2.602 1.00 77.38 510 GLN A O 1
ATOM 3931 N N . ARG A 1 511 ? -11.377 24.535 0.969 1.00 80.69 511 ARG A N 1
ATOM 3932 C CA . ARG A 1 511 ? -11.595 23.253 1.656 1.00 80.69 511 ARG A CA 1
ATOM 3933 C C . ARG A 1 511 ? -10.285 22.549 2.035 1.00 80.69 511 ARG A C 1
ATOM 3935 O O . ARG A 1 511 ? -10.316 21.506 2.686 1.00 80.69 511 ARG A O 1
ATOM 3942 N N . GLY A 1 512 ? -9.137 23.116 1.668 1.00 86.25 512 GLY A N 1
ATOM 3943 C CA . GLY A 1 512 ? -7.825 22.552 1.977 1.00 86.25 512 GLY A CA 1
ATOM 3944 C C . GLY A 1 512 ? -7.440 21.420 1.025 1.00 86.25 512 GLY A C 1
ATOM 3945 O O . GLY A 1 512 ? -7.598 21.551 -0.177 1.00 86.25 512 GLY A O 1
ATOM 3946 N N . TYR A 1 513 ? -6.929 20.315 1.570 1.00 90.44 513 TYR A N 1
ATOM 3947 C CA . TYR A 1 513 ? -6.403 19.165 0.824 1.00 90.44 513 TYR A CA 1
ATOM 3948 C C . TYR A 1 513 ? -7.085 17.888 1.327 1.00 90.44 513 TYR A C 1
ATOM 3950 O O . TYR A 1 513 ? -7.792 17.923 2.339 1.00 90.44 513 TYR A O 1
ATOM 3958 N N . ILE A 1 514 ? -6.845 16.750 0.670 1.00 92.75 514 ILE A N 1
ATOM 3959 C CA . ILE A 1 514 ? -7.475 15.471 1.035 1.00 92.75 514 ILE A CA 1
ATOM 3960 C C . ILE A 1 514 ? -7.268 15.106 2.510 1.00 92.75 514 ILE A C 1
ATOM 3962 O O . ILE A 1 514 ? -8.226 14.727 3.176 1.00 92.75 514 ILE A O 1
ATOM 3966 N N . GLN A 1 515 ? -6.077 15.332 3.070 1.00 92.81 515 GLN A N 1
ATOM 3967 C CA . GLN A 1 515 ? -5.777 15.026 4.468 1.00 92.81 515 G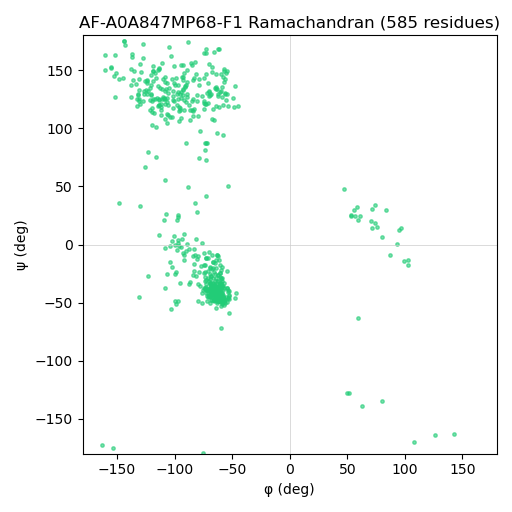LN A CA 1
ATOM 3968 C C . GLN A 1 515 ? -6.604 15.875 5.449 1.00 92.81 515 GLN A C 1
ATOM 3970 O O . GLN A 1 515 ? -7.001 15.391 6.505 1.00 92.81 515 GLN A O 1
ATOM 3975 N N . HIS A 1 516 ? -6.953 17.112 5.081 1.00 93.19 516 HIS A N 1
ATOM 3976 C CA . HIS A 1 516 ? -7.822 17.971 5.891 1.00 93.19 516 HIS A CA 1
ATOM 3977 C C . HIS A 1 516 ? -9.274 17.471 5.892 1.00 93.19 516 HIS A C 1
ATOM 3979 O O . HIS A 1 516 ? -9.939 17.487 6.932 1.00 93.19 516 HIS A O 1
ATOM 3985 N N . GLN A 1 517 ? -9.764 16.979 4.749 1.00 94.69 517 GLN A N 1
ATOM 3986 C CA . GLN A 1 517 ? -11.081 16.339 4.685 1.00 94.69 517 GLN A CA 1
ATOM 3987 C C . GLN A 1 517 ? -11.090 15.006 5.441 1.00 94.69 517 GLN A C 1
ATOM 3989 O O . GLN A 1 517 ? -12.049 14.718 6.151 1.00 94.69 517 GLN A O 1
ATOM 3994 N N . MET A 1 518 ? -10.003 14.233 5.383 1.00 96.00 518 MET A N 1
ATOM 3995 C CA . MET A 1 518 ? -9.869 13.016 6.185 1.00 96.00 518 MET A CA 1
ATOM 3996 C C . MET A 1 518 ? -9.942 13.315 7.687 1.00 96.00 518 MET A C 1
ATOM 3998 O O . MET A 1 518 ? -10.680 12.640 8.395 1.00 96.00 518 MET A O 1
ATOM 4002 N N . ILE A 1 519 ? -9.255 14.356 8.175 1.00 95.94 519 ILE A N 1
ATOM 4003 C CA . ILE A 1 519 ? -9.347 14.784 9.584 1.00 95.94 519 ILE A CA 1
ATOM 4004 C C . ILE A 1 519 ? -10.781 15.196 9.939 1.00 95.94 519 ILE A C 1
ATOM 4006 O O . ILE A 1 519 ? -11.288 14.812 10.989 1.00 95.94 519 ILE A O 1
ATOM 4010 N N . THR A 1 520 ? -11.460 15.927 9.050 1.00 96.06 520 THR A N 1
ATOM 4011 C CA . THR A 1 520 ? -12.863 16.336 9.252 1.00 96.06 520 THR A CA 1
ATOM 4012 C C . THR A 1 520 ? -13.789 15.124 9.408 1.00 96.06 520 THR A C 1
ATOM 4014 O O . THR A 1 520 ? -14.736 15.157 10.189 1.00 96.06 520 THR A O 1
ATOM 4017 N N . HIS A 1 521 ? -13.489 14.031 8.708 1.00 96.81 521 HIS A N 1
ATOM 4018 C CA . HIS A 1 521 ? -14.199 12.756 8.799 1.00 96.81 521 HIS A CA 1
ATOM 4019 C C . HIS A 1 521 ? -13.521 11.733 9.722 1.00 96.81 521 HIS A C 1
ATOM 4021 O O . HIS A 1 521 ? -13.767 10.528 9.617 1.00 96.81 521 HIS A O 1
ATOM 4027 N N . GLY A 1 522 ? -12.675 12.206 10.638 1.00 96.75 522 GLY A N 1
ATOM 4028 C CA . GLY A 1 522 ? -11.784 11.365 11.423 1.00 96.75 522 GLY A CA 1
ATOM 4029 C C . GLY A 1 522 ? -12.490 10.281 12.229 1.00 96.75 522 GLY A C 1
ATOM 4030 O O . GLY A 1 522 ? -11.992 9.161 12.299 1.00 96.75 522 GLY A O 1
ATOM 4031 N N . GLU A 1 523 ? -13.669 10.563 12.784 1.00 97.25 523 GLU A N 1
ATOM 4032 C CA . GLU A 1 523 ? -14.438 9.577 13.550 1.00 97.25 523 GLU A CA 1
ATOM 4033 C C . GLU A 1 523 ? -14.825 8.361 12.696 1.00 97.25 523 GLU A C 1
ATOM 4035 O O . GLU A 1 523 ? -14.586 7.219 13.092 1.00 97.25 523 GLU A O 1
ATOM 4040 N N . GLU A 1 524 ? -15.370 8.599 11.503 1.00 97.56 524 GLU A N 1
ATOM 4041 C CA . GLU A 1 524 ? -15.816 7.543 10.591 1.00 97.56 524 GLU A CA 1
ATOM 4042 C C . GLU A 1 524 ? -14.619 6.751 10.048 1.00 97.56 524 GLU A C 1
ATOM 4044 O O . GLU A 1 524 ? -14.627 5.519 10.062 1.00 97.56 524 GLU A O 1
ATOM 4049 N N . ILE A 1 525 ? -13.542 7.444 9.659 1.00 97.88 525 ILE A N 1
ATOM 4050 C CA . ILE A 1 525 ? -12.292 6.806 9.222 1.00 97.88 525 ILE A CA 1
ATOM 4051 C C . ILE A 1 525 ? -11.713 5.934 10.341 1.00 97.88 525 ILE A C 1
ATOM 4053 O O . ILE A 1 525 ? -11.321 4.790 10.096 1.00 97.88 525 ILE A O 1
ATOM 4057 N N . PHE A 1 526 ? -11.685 6.434 11.579 1.00 97.44 526 PHE A N 1
ATOM 4058 C CA . PHE A 1 526 ? -11.196 5.668 12.718 1.00 97.44 526 PHE A CA 1
ATOM 4059 C C . PHE A 1 526 ? -12.057 4.430 12.979 1.00 97.44 526 PHE A C 1
ATOM 4061 O O . PHE A 1 526 ? -11.509 3.361 13.234 1.00 97.44 526 PHE A O 1
ATOM 4068 N N . GLN A 1 527 ? -13.385 4.522 12.879 1.00 96.44 527 GLN A N 1
ATOM 4069 C CA . GLN A 1 527 ? -14.277 3.365 13.026 1.00 96.44 527 GLN A CA 1
ATOM 4070 C C . GLN A 1 527 ? -14.056 2.326 11.918 1.00 96.44 527 GLN A C 1
ATOM 4072 O O . GLN A 1 527 ? -13.909 1.136 12.214 1.00 96.44 527 GLN A O 1
ATOM 4077 N N . LEU A 1 528 ? -13.958 2.763 10.659 1.00 97.06 528 LEU A N 1
ATOM 4078 C CA . LEU A 1 528 ? -13.656 1.896 9.517 1.00 97.06 528 LEU A CA 1
ATOM 4079 C C . LEU A 1 528 ? -12.333 1.146 9.735 1.00 97.06 528 LEU A C 1
ATOM 4081 O O . LEU A 1 528 ? -12.271 -0.080 9.605 1.00 97.06 528 LEU A O 1
ATOM 4085 N N . LEU A 1 529 ? -11.281 1.860 10.144 1.00 96.31 529 LEU A N 1
ATOM 4086 C CA . LEU A 1 529 ? -9.957 1.280 10.361 1.00 96.31 529 LEU A CA 1
ATOM 4087 C C . LEU A 1 529 ? -9.863 0.458 11.661 1.00 96.31 529 LEU A C 1
ATOM 4089 O O . LEU A 1 529 ? -9.229 -0.593 11.694 1.00 96.31 529 LEU A O 1
ATOM 4093 N N . GLN A 1 530 ? -10.469 0.868 12.763 1.00 92.75 530 GLN A N 1
ATOM 4094 C CA . GLN A 1 530 ? -10.274 0.167 14.032 1.00 92.75 530 GLN A CA 1
ATOM 4095 C C . GLN A 1 530 ? -11.254 -0.994 14.226 1.00 92.75 530 GLN A C 1
ATOM 4097 O O . GLN A 1 530 ? -10.882 -1.998 14.833 1.00 92.75 530 GLN A O 1
ATOM 4102 N N . GLN A 1 531 ? -12.488 -0.866 13.736 1.00 90.19 531 GLN A N 1
ATOM 4103 C CA . GLN A 1 531 ? -13.576 -1.801 14.041 1.00 90.19 531 GLN A CA 1
ATOM 4104 C C . GLN A 1 531 ? -13.950 -2.677 12.845 1.00 90.19 531 GLN A C 1
ATOM 4106 O O . GLN A 1 531 ? -14.236 -3.856 13.027 1.00 90.19 531 GLN A O 1
ATOM 4111 N N . GLN A 1 532 ? -13.923 -2.125 11.629 1.00 91.69 532 GLN A N 1
ATOM 4112 C CA . GLN A 1 532 ? -14.396 -2.829 10.429 1.00 91.69 532 GLN A CA 1
ATOM 4113 C C . GLN A 1 532 ? -13.270 -3.446 9.590 1.00 91.69 532 GLN A C 1
ATOM 4115 O O . GLN A 1 532 ? -13.530 -4.074 8.567 1.00 91.69 532 GLN A O 1
ATOM 4120 N N . GLY A 1 533 ? -12.014 -3.283 10.011 1.00 94.00 533 GLY A N 1
ATOM 4121 C CA . GLY A 1 533 ? -10.877 -3.864 9.304 1.00 94.00 533 GLY A CA 1
ATOM 4122 C C . GLY A 1 533 ? -10.576 -3.197 7.958 1.00 94.00 533 GLY A C 1
ATOM 4123 O O . GLY A 1 533 ? -9.877 -3.794 7.153 1.00 94.00 533 GLY A O 1
ATOM 4124 N N . ALA A 1 534 ? -11.043 -1.966 7.713 1.00 96.81 534 ALA A N 1
ATOM 4125 C CA . ALA A 1 534 ? -10.880 -1.296 6.423 1.00 96.81 534 ALA A CA 1
ATOM 4126 C C . ALA A 1 534 ? -9.417 -1.207 5.946 1.00 96.81 534 ALA A C 1
ATOM 4128 O O . ALA A 1 534 ? -8.497 -1.085 6.759 1.00 96.81 534 ALA A O 1
ATOM 4129 N N . ARG A 1 535 ? -9.190 -1.212 4.634 1.00 95.50 535 ARG A N 1
ATOM 4130 C CA . ARG A 1 535 ? -7.865 -0.960 4.045 1.00 95.50 535 ARG A CA 1
ATOM 4131 C C . ARG A 1 535 ? -7.821 0.394 3.365 1.00 95.50 535 ARG A C 1
ATOM 4133 O O . ARG A 1 535 ? -8.802 0.797 2.752 1.00 95.50 535 ARG A O 1
ATOM 4140 N N . ILE A 1 536 ? -6.684 1.069 3.444 1.00 96.12 536 ILE A N 1
ATOM 4141 C CA . ILE A 1 536 ? -6.428 2.327 2.757 1.00 96.12 536 ILE A CA 1
ATOM 4142 C C . ILE A 1 536 ? -5.430 2.121 1.613 1.00 96.12 536 ILE A C 1
ATOM 4144 O O . ILE A 1 536 ? -4.396 1.480 1.791 1.00 96.12 536 ILE A O 1
ATOM 4148 N N . PHE A 1 537 ? -5.762 2.659 0.444 1.00 95.75 537 PHE A N 1
ATOM 4149 C CA . PHE A 1 537 ? -4.934 2.666 -0.757 1.00 95.75 537 PHE A CA 1
ATOM 4150 C C . PHE A 1 537 ? -4.548 4.105 -1.070 1.00 95.75 537 PHE A C 1
ATOM 4152 O O . PHE A 1 537 ? -5.418 4.944 -1.288 1.00 95.75 537 PHE A O 1
ATOM 4159 N N . LEU A 1 538 ? -3.250 4.380 -1.074 1.00 93.81 538 LEU A N 1
ATOM 4160 C CA . LEU A 1 538 ? -2.669 5.698 -1.273 1.00 93.81 538 LEU A CA 1
ATOM 4161 C C . LEU A 1 538 ? -1.898 5.709 -2.587 1.00 93.81 538 LEU A C 1
ATOM 4163 O O . LEU A 1 538 ? -0.988 4.902 -2.762 1.00 93.81 538 LEU A O 1
ATOM 4167 N N . CYS A 1 539 ? -2.216 6.631 -3.490 1.00 90.19 539 CYS A N 1
ATOM 4168 C CA . CYS A 1 539 ? -1.436 6.814 -4.709 1.00 90.19 539 CYS A CA 1
ATOM 4169 C C . CYS A 1 539 ? -1.229 8.296 -5.031 1.00 90.19 539 CYS A C 1
ATOM 4171 O O . CYS A 1 539 ? -2.136 9.119 -4.902 1.00 90.19 539 CYS A O 1
ATOM 4173 N N . GLY A 1 540 ? -0.014 8.667 -5.428 1.00 84.62 540 GLY A N 1
ATOM 4174 C CA . GLY A 1 540 ? 0.342 10.057 -5.711 1.00 84.62 540 GLY A CA 1
ATOM 4175 C C . GLY A 1 540 ? 1.757 10.416 -5.275 1.00 84.62 540 GLY A C 1
ATOM 4176 O O . GLY A 1 540 ? 2.595 9.557 -5.010 1.00 84.62 540 GLY A O 1
ATOM 4177 N N . ARG A 1 541 ? 2.035 11.720 -5.168 1.00 77.62 541 ARG A N 1
ATOM 4178 C CA . ARG A 1 541 ? 3.363 12.193 -4.748 1.00 77.62 541 ARG A CA 1
ATOM 4179 C C . ARG A 1 541 ? 3.626 11.860 -3.283 1.00 77.62 541 ARG A C 1
ATOM 4181 O O . ARG A 1 541 ? 2.842 12.278 -2.422 1.00 77.62 541 ARG A O 1
ATOM 4188 N N . ALA A 1 542 ? 4.772 11.242 -2.996 1.00 70.62 542 ALA A N 1
ATOM 4189 C CA . ALA A 1 542 ? 5.161 10.794 -1.654 1.00 70.62 542 ALA A CA 1
ATOM 4190 C C . ALA A 1 542 ? 5.075 11.900 -0.583 1.00 70.62 542 ALA A C 1
ATOM 4192 O O . ALA A 1 542 ? 4.581 11.677 0.522 1.00 70.62 542 ALA A O 1
ATOM 4193 N N . ASN A 1 543 ? 5.480 13.126 -0.932 1.00 61.41 543 ASN A N 1
ATOM 4194 C CA . ASN A 1 543 ? 5.458 14.267 -0.013 1.00 61.41 543 ASN A CA 1
ATOM 4195 C C . ASN A 1 543 ? 4.047 14.762 0.346 1.00 61.41 543 ASN A C 1
ATOM 4197 O O . ASN A 1 543 ? 3.885 15.380 1.391 1.00 61.41 543 ASN A O 1
ATOM 4201 N N . THR A 1 544 ? 3.046 14.532 -0.511 1.00 62.41 544 THR A N 1
ATOM 4202 C CA . THR A 1 544 ? 1.680 15.053 -0.306 1.00 62.41 544 THR A CA 1
ATOM 4203 C C . THR A 1 544 ? 0.731 13.973 0.189 1.00 62.41 544 THR A C 1
ATOM 4205 O O . THR A 1 544 ? 0.147 14.126 1.255 1.00 62.41 544 THR A O 1
ATOM 4208 N N . VAL A 1 545 ? 0.615 12.864 -0.548 1.00 70.12 545 VAL A N 1
ATOM 4209 C CA . VAL A 1 545 ? -0.306 11.777 -0.207 1.00 70.12 545 VAL A CA 1
ATOM 4210 C C . VAL A 1 545 ? 0.290 10.911 0.886 1.00 70.12 545 VAL A C 1
ATOM 4212 O O . VAL A 1 545 ? -0.376 10.697 1.884 1.00 70.12 545 VAL A O 1
ATOM 4215 N N . GLY A 1 546 ? 1.549 10.481 0.752 1.00 72.12 546 GLY A N 1
ATOM 4216 C CA . GLY A 1 546 ? 2.203 9.654 1.769 1.00 72.12 546 GLY A CA 1
ATOM 4217 C C . GLY A 1 546 ? 2.258 10.364 3.121 1.00 72.12 546 GLY A C 1
ATOM 4218 O O . GLY A 1 546 ? 1.491 10.056 4.030 1.00 72.12 546 GLY A O 1
ATOM 4219 N N . ARG A 1 547 ? 3.106 11.394 3.233 1.00 77.12 547 ARG A N 1
ATOM 4220 C CA . ARG A 1 547 ? 3.318 12.085 4.517 1.00 77.12 547 ARG A CA 1
ATOM 4221 C C . ARG A 1 547 ? 2.058 12.780 5.045 1.00 77.12 547 ARG A C 1
ATOM 4223 O O . ARG A 1 547 ? 1.752 12.662 6.226 1.00 77.12 547 ARG A O 1
ATOM 4230 N N . GLY A 1 548 ? 1.312 13.473 4.182 1.00 84.62 548 GLY A N 1
ATOM 4231 C CA . GLY A 1 548 ? 0.129 14.229 4.599 1.00 84.62 548 GLY A CA 1
ATOM 4232 C C . GLY A 1 548 ? -1.007 13.340 5.109 1.00 84.62 548 GLY A C 1
ATOM 4233 O O . GLY A 1 548 ? -1.646 13.678 6.106 1.00 84.62 548 GLY A O 1
ATOM 4234 N N . VAL A 1 549 ? -1.254 12.191 4.470 1.00 89.94 549 VAL A N 1
ATOM 4235 C CA . VAL A 1 549 ? -2.278 11.249 4.945 1.00 89.94 549 VAL A CA 1
ATOM 4236 C C . VAL A 1 549 ? -1.812 10.519 6.202 1.00 89.94 549 VAL A C 1
ATOM 4238 O O . VAL A 1 549 ? -2.618 10.337 7.110 1.00 89.94 549 VAL A O 1
ATOM 4241 N N . GLU A 1 550 ? -0.533 10.156 6.314 1.00 89.62 550 GLU A N 1
ATOM 4242 C CA . GLU A 1 550 ? 0.011 9.587 7.555 1.00 89.62 550 GLU A CA 1
ATOM 4243 C C . GLU A 1 550 ? -0.191 10.516 8.757 1.00 89.62 550 GLU A C 1
ATOM 4245 O O . GLU A 1 550 ? -0.705 10.083 9.789 1.00 89.62 550 GLU A O 1
ATOM 4250 N N . GLU A 1 551 ? 0.152 11.798 8.616 1.00 89.75 551 GLU A N 1
ATOM 4251 C CA . GLU A 1 551 ? -0.052 12.807 9.661 1.00 89.75 551 GLU A CA 1
ATOM 4252 C C . GLU A 1 551 ? -1.537 12.943 10.031 1.00 89.75 551 GLU A C 1
ATOM 4254 O O . GLU A 1 551 ? -1.883 12.982 11.216 1.00 89.75 551 GLU A O 1
ATOM 4259 N N . ALA A 1 552 ? -2.432 12.934 9.037 1.00 94.81 552 ALA A N 1
ATOM 4260 C CA . ALA A 1 552 ? -3.870 12.926 9.286 1.00 94.81 552 ALA A CA 1
ATOM 4261 C C . ALA A 1 552 ? -4.324 11.669 10.033 1.00 94.81 552 ALA A C 1
ATOM 4263 O O . ALA A 1 552 ? -5.076 11.783 10.995 1.00 94.81 552 ALA A O 1
ATOM 4264 N N . LEU A 1 553 ? -3.854 10.479 9.656 1.00 96.19 553 LEU A N 1
ATOM 4265 C CA . LEU A 1 553 ? -4.194 9.229 10.340 1.00 96.19 553 LEU A CA 1
ATOM 4266 C C . LEU A 1 553 ? -3.706 9.218 11.795 1.00 96.19 553 LEU A C 1
ATOM 4268 O O . LEU A 1 553 ? -4.437 8.766 12.678 1.00 96.19 553 LEU A O 1
ATOM 4272 N N . LEU A 1 554 ? -2.511 9.750 12.066 1.00 96.00 554 LEU A N 1
ATOM 4273 C CA . LEU A 1 554 ? -2.004 9.919 13.430 1.00 96.00 554 LEU A CA 1
ATOM 4274 C C . LEU A 1 554 ? -2.883 10.880 14.233 1.00 96.00 554 LEU A C 1
ATOM 4276 O O . LEU A 1 554 ? -3.275 10.551 15.353 1.00 96.00 554 LEU A O 1
ATOM 4280 N N . SER A 1 555 ? -3.243 12.030 13.655 1.00 97.19 555 SER A N 1
ATOM 4281 C CA . SER A 1 555 ? -4.156 12.988 14.287 1.00 97.19 555 SER A CA 1
ATOM 4282 C C . SER A 1 555 ? -5.519 12.356 14.574 1.00 97.19 555 SER A C 1
ATOM 4284 O O . SER A 1 555 ? -6.025 12.475 15.687 1.00 97.19 555 SER A O 1
ATOM 4286 N N . ILE A 1 556 ? -6.077 11.609 13.621 1.00 97.81 556 ILE A N 1
ATOM 4287 C CA . ILE A 1 556 ? -7.346 10.892 13.766 1.00 97.81 556 ILE A CA 1
ATOM 4288 C C . ILE A 1 556 ? -7.273 9.875 14.912 1.00 97.81 556 ILE A C 1
ATOM 4290 O O . ILE A 1 556 ? -8.176 9.820 15.746 1.00 97.81 556 ILE A O 1
ATOM 4294 N N . ALA A 1 557 ? -6.193 9.096 14.998 1.00 96.75 557 ALA A N 1
ATOM 4295 C CA . ALA A 1 557 ? -6.003 8.119 16.066 1.00 96.75 557 ALA A CA 1
ATOM 4296 C C . ALA A 1 557 ? -5.879 8.774 17.452 1.00 96.75 557 ALA A C 1
ATOM 4298 O O . ALA A 1 557 ? -6.410 8.246 18.431 1.00 96.75 557 ALA A O 1
ATOM 4299 N N . GLN A 1 558 ? -5.225 9.934 17.547 1.00 97.00 558 GLN A N 1
ATOM 4300 C CA . GLN A 1 558 ? -5.132 10.685 18.801 1.00 97.00 558 GLN A CA 1
ATOM 4301 C C . GLN A 1 558 ? -6.490 11.272 19.202 1.00 97.00 558 GLN A C 1
ATOM 4303 O O . GLN A 1 558 ? -6.952 11.056 20.322 1.00 97.00 558 GLN A O 1
ATOM 4308 N N . THR A 1 559 ? -7.163 11.961 18.278 1.00 97.12 559 THR A N 1
ATOM 4309 C CA . THR A 1 559 ? -8.415 12.677 18.548 1.00 97.12 559 THR A CA 1
ATOM 4310 C C . THR A 1 559 ? -9.600 11.736 18.758 1.00 97.12 559 THR A C 1
ATOM 4312 O O . THR A 1 559 ? -10.327 11.886 19.737 1.00 97.12 559 THR A O 1
ATOM 4315 N N . HIS A 1 560 ? -9.797 10.754 17.876 1.00 96.69 560 HIS A N 1
ATOM 4316 C CA . HIS A 1 560 ? -10.966 9.865 17.907 1.00 96.69 560 HIS A CA 1
ATOM 4317 C C . HIS A 1 560 ? -10.684 8.519 18.580 1.00 96.69 560 HIS A C 1
ATOM 4319 O O . HIS A 1 560 ? -11.601 7.877 19.088 1.00 96.69 560 HIS A O 1
ATOM 4325 N N . GLY A 1 561 ? -9.418 8.096 18.623 1.00 93.00 561 GLY A N 1
ATOM 4326 C CA . GLY A 1 561 ? -8.996 6.893 19.340 1.00 93.00 561 GLY A CA 1
ATOM 4327 C C . GLY A 1 561 ? -8.562 7.136 20.786 1.00 93.00 561 GLY A C 1
ATOM 4328 O O . GLY A 1 561 ? -8.331 6.163 21.505 1.00 93.00 561 GLY A O 1
ATOM 4329 N N . GLY A 1 562 ? -8.422 8.398 21.216 1.00 94.25 562 GLY A N 1
ATOM 4330 C CA . GLY A 1 562 ? -7.917 8.757 22.547 1.00 94.25 562 GLY A CA 1
ATOM 4331 C C . GLY A 1 562 ? -6.485 8.274 22.802 1.00 94.25 562 GLY A C 1
ATOM 4332 O O . GLY A 1 562 ? -6.116 8.009 23.947 1.00 94.25 562 GLY A O 1
ATOM 4333 N N . MET A 1 563 ? -5.706 8.079 21.735 1.00 96.25 563 MET A N 1
ATOM 4334 C CA . MET A 1 563 ? -4.350 7.539 21.798 1.00 96.25 563 MET A CA 1
ATOM 4335 C C . MET A 1 563 ? -3.338 8.640 22.124 1.00 96.25 563 MET A C 1
ATOM 4337 O O . MET A 1 563 ? -3.447 9.760 21.631 1.00 96.25 563 MET A O 1
ATOM 4341 N N . SER A 1 564 ? -2.309 8.316 22.909 1.00 95.38 564 SER A N 1
ATOM 4342 C CA . SER A 1 564 ? -1.101 9.144 22.963 1.00 95.38 564 SER A CA 1
ATOM 4343 C C . SER A 1 564 ? -0.370 9.128 21.615 1.00 95.38 564 SER A C 1
ATOM 4345 O O . SER A 1 564 ? -0.606 8.256 20.778 1.00 95.38 564 SER A O 1
ATOM 4347 N N . GLU A 1 565 ? 0.569 10.050 21.415 1.00 89.12 565 GLU A N 1
ATOM 4348 C CA . GLU A 1 565 ? 1.410 10.100 20.212 1.00 89.12 565 GLU A CA 1
ATOM 4349 C C . GLU A 1 565 ? 2.126 8.762 19.941 1.00 89.12 565 GLU A C 1
ATOM 4351 O O . GLU A 1 565 ? 2.049 8.216 18.841 1.00 89.12 565 GLU A O 1
ATOM 4356 N N . GLU A 1 566 ? 2.728 8.160 20.972 1.00 84.94 566 GLU A N 1
ATOM 4357 C CA . GLU A 1 566 ? 3.386 6.851 20.867 1.00 84.94 566 GLU A CA 1
ATOM 4358 C C . GLU A 1 566 ? 2.392 5.730 20.511 1.00 84.94 566 GLU A C 1
ATOM 4360 O O . GLU A 1 566 ? 2.685 4.844 19.703 1.00 84.94 566 GLU A O 1
ATOM 4365 N N . GLN A 1 567 ? 1.189 5.755 21.094 1.00 87.69 567 GLN A N 1
ATOM 4366 C CA . GLN A 1 567 ? 0.144 4.778 20.787 1.00 87.69 567 GLN A CA 1
ATOM 4367 C C . GLN A 1 567 ? -0.368 4.926 19.350 1.00 87.69 567 GLN A C 1
ATOM 4369 O O . GLN A 1 567 ? -0.560 3.911 18.680 1.00 87.69 567 GLN A O 1
ATOM 4374 N N . ALA A 1 568 ? -0.540 6.157 18.864 1.00 90.50 568 ALA A N 1
ATOM 4375 C CA . ALA A 1 568 ? -0.935 6.444 17.490 1.00 90.50 568 ALA A CA 1
ATOM 4376 C C . ALA A 1 568 ? 0.137 5.974 16.495 1.00 90.50 568 ALA A C 1
ATOM 4378 O O . ALA A 1 568 ? -0.190 5.303 15.515 1.00 90.50 568 ALA A O 1
ATOM 4379 N N . GLN A 1 569 ? 1.419 6.211 16.791 1.00 83.75 569 GLN A N 1
ATOM 4380 C CA . GLN A 1 569 ? 2.524 5.729 15.959 1.00 83.75 569 GLN A CA 1
ATOM 4381 C C . GLN A 1 569 ? 2.564 4.197 15.892 1.00 83.75 569 GLN A C 1
ATOM 4383 O O . GLN A 1 569 ? 2.721 3.605 14.820 1.00 83.75 569 GLN A O 1
ATOM 4388 N N . ASN A 1 570 ? 2.372 3.529 17.032 1.00 79.38 570 ASN A N 1
ATOM 4389 C CA . ASN A 1 570 ? 2.271 2.072 17.086 1.00 79.38 570 ASN A CA 1
ATOM 4390 C C . ASN A 1 570 ? 1.026 1.550 16.357 1.00 79.38 570 ASN A C 1
ATOM 4392 O O . ASN A 1 570 ? 1.073 0.483 15.746 1.00 79.38 570 ASN A O 1
ATOM 4396 N N . TRP A 1 571 ? -0.085 2.287 16.396 1.00 90.81 571 TRP A N 1
ATOM 4397 C CA . TRP A 1 571 ? -1.294 1.952 15.652 1.00 90.81 571 TRP A CA 1
ATOM 4398 C C . TRP A 1 571 ? -1.086 2.036 14.143 1.00 90.81 571 TRP A C 1
ATOM 4400 O O . TRP A 1 571 ? -1.403 1.069 13.453 1.00 90.81 571 TRP A O 1
ATOM 4410 N N . LEU A 1 572 ? -0.472 3.112 13.652 1.00 86.38 572 LEU A N 1
ATOM 4411 C CA . LEU A 1 572 ? -0.131 3.262 12.240 1.00 86.38 572 LEU A CA 1
ATOM 4412 C C . LEU A 1 572 ? 0.852 2.174 11.778 1.00 86.38 572 LEU A C 1
ATOM 4414 O O . LEU A 1 572 ? 0.650 1.552 10.738 1.00 86.38 572 LEU A O 1
ATOM 4418 N N . THR A 1 573 ? 1.875 1.885 12.592 1.00 78.88 573 THR A N 1
ATOM 4419 C CA . THR A 1 573 ? 2.847 0.809 12.325 1.00 78.88 573 THR A CA 1
ATOM 4420 C C . THR A 1 573 ? 2.148 -0.543 12.185 1.00 78.88 573 THR A C 1
ATOM 4422 O O . THR A 1 573 ? 2.404 -1.271 11.231 1.00 78.88 573 THR A O 1
ATOM 4425 N N . ARG A 1 574 ? 1.203 -0.854 13.080 1.00 81.25 574 ARG A N 1
ATOM 4426 C CA . ARG A 1 574 ? 0.422 -2.094 13.015 1.00 81.25 574 ARG A CA 1
ATOM 4427 C C . ARG A 1 574 ? -0.416 -2.182 11.740 1.00 81.25 574 ARG A C 1
ATOM 4429 O O . ARG A 1 574 ? -0.455 -3.236 11.121 1.00 81.25 574 ARG A O 1
ATOM 4436 N N . LEU A 1 575 ? -1.072 -1.093 11.328 1.00 86.69 575 LEU A N 1
ATOM 4437 C CA . LEU A 1 575 ? -1.848 -1.088 10.082 1.00 86.69 575 LEU A CA 1
ATOM 4438 C C . LEU A 1 575 ? -0.970 -1.394 8.858 1.00 86.69 575 LEU A C 1
ATOM 4440 O O . LEU A 1 575 ? -1.431 -2.062 7.935 1.00 86.69 575 LEU A O 1
ATOM 4444 N N . ARG A 1 576 ? 0.292 -0.945 8.857 1.00 80.00 576 ARG A N 1
ATOM 4445 C CA . ARG A 1 576 ? 1.275 -1.285 7.817 1.00 80.00 576 ARG A CA 1
ATOM 4446 C C . ARG A 1 576 ? 1.682 -2.755 7.869 1.00 80.00 576 ARG A C 1
ATOM 4448 O O . ARG A 1 576 ? 1.652 -3.425 6.844 1.00 80.00 576 ARG A O 1
ATOM 4455 N N . GLU A 1 577 ? 2.008 -3.267 9.055 1.00 73.81 577 GLU A N 1
ATOM 4456 C CA . GLU A 1 577 ? 2.363 -4.681 9.262 1.00 73.81 577 GLU A CA 1
ATOM 4457 C C . GLU A 1 577 ? 1.224 -5.639 8.866 1.00 73.81 577 GLU A C 1
ATOM 4459 O O . GLU A 1 577 ? 1.480 -6.730 8.365 1.00 73.81 577 GLU A O 1
ATOM 4464 N N . GLU A 1 578 ? -0.032 -5.219 9.045 1.00 79.81 578 GLU A N 1
ATOM 4465 C CA . GLU A 1 578 ? -1.239 -5.953 8.640 1.00 79.81 578 GLU A CA 1
ATOM 4466 C C . GLU A 1 578 ? -1.594 -5.781 7.141 1.00 79.81 578 GLU A C 1
ATOM 4468 O O . GLU A 1 578 ? -2.647 -6.248 6.709 1.00 79.81 578 GLU A O 1
ATOM 4473 N N . GLU A 1 579 ? -0.759 -5.101 6.340 1.00 80.62 579 GLU A N 1
ATOM 4474 C CA . GLU A 1 579 ? -1.000 -4.779 4.917 1.00 80.62 579 GLU A CA 1
ATOM 4475 C C . GLU A 1 579 ? -2.324 -4.022 4.668 1.00 80.62 579 GLU A C 1
ATOM 4477 O O . GLU A 1 579 ? -2.967 -4.145 3.614 1.00 80.62 579 GLU A O 1
ATOM 4482 N N . ARG A 1 580 ? -2.754 -3.234 5.660 1.00 88.56 580 ARG A N 1
ATOM 4483 C CA . ARG A 1 580 ? -3.983 -2.431 5.613 1.00 88.56 580 ARG A CA 1
ATOM 4484 C C . ARG A 1 580 ? -3.750 -1.019 5.107 1.00 88.56 580 ARG A C 1
ATOM 4486 O O . ARG A 1 580 ? -4.724 -0.352 4.783 1.00 88.56 580 ARG A O 1
ATOM 4493 N N . ILE A 1 581 ? -2.498 -0.581 5.021 1.00 90.31 581 ILE A N 1
ATOM 4494 C CA . ILE A 1 581 ? -2.079 0.624 4.300 1.00 90.31 581 ILE A CA 1
ATOM 4495 C C . ILE A 1 581 ? -1.261 0.161 3.104 1.00 90.31 581 ILE A C 1
ATOM 4497 O O . ILE A 1 581 ? -0.242 -0.504 3.279 1.00 90.31 581 ILE A O 1
ATOM 4501 N N . ARG A 1 582 ? -1.735 0.474 1.901 1.00 88.06 582 ARG A N 1
ATOM 4502 C CA . ARG A 1 582 ? -1.108 0.103 0.633 1.00 88.06 582 ARG A CA 1
ATOM 4503 C C . ARG A 1 582 ? -0.781 1.373 -0.125 1.00 88.06 582 ARG A C 1
ATOM 4505 O O . ARG A 1 582 ? -1.634 2.242 -0.270 1.00 88.06 582 ARG A O 1
ATOM 4512 N N . GLU A 1 583 ? 0.459 1.487 -0.569 1.00 85.25 583 GLU A N 1
ATOM 4513 C CA . GLU A 1 583 ? 1.025 2.719 -1.110 1.00 85.25 583 GLU A CA 1
ATOM 4514 C C . GLU A 1 583 ? 1.614 2.449 -2.499 1.00 85.25 583 GLU A C 1
ATOM 4516 O O . GLU A 1 583 ? 2.411 1.529 -2.664 1.00 85.25 583 GLU A O 1
ATOM 4521 N N . ASP A 1 584 ? 1.233 3.271 -3.474 1.00 83.25 584 ASP A N 1
ATOM 4522 C CA . ASP A 1 584 ? 1.858 3.391 -4.793 1.00 83.25 584 ASP A CA 1
ATOM 4523 C C . ASP A 1 584 ? 2.273 4.857 -4.983 1.00 83.25 584 ASP A C 1
ATOM 4525 O O . ASP A 1 584 ? 1.541 5.689 -5.531 1.00 83.25 584 ASP A O 1
ATOM 4529 N N . LEU A 1 585 ? 3.406 5.212 -4.374 1.00 76.94 585 LEU A N 1
ATOM 4530 C CA . LEU A 1 585 ? 3.885 6.587 -4.278 1.00 76.94 585 LEU A CA 1
ATOM 4531 C C . LEU A 1 585 ? 5.069 6.819 -5.214 1.00 76.94 585 LEU A C 1
ATOM 4533 O O . LEU A 1 585 ? 5.991 6.010 -5.277 1.00 76.94 585 LEU A O 1
ATOM 4537 N N . PHE A 1 586 ? 5.079 7.978 -5.868 1.00 70.06 586 PHE A N 1
ATOM 4538 C CA . PHE A 1 586 ? 6.175 8.426 -6.729 1.00 70.06 586 PHE A CA 1
ATOM 4539 C C . PHE A 1 586 ? 6.797 9.727 -6.199 1.00 70.06 586 PHE A C 1
ATOM 4541 O O . PHE A 1 586 ? 6.133 10.523 -5.521 1.00 70.06 586 PHE A O 1
ATOM 4548 N N . GLY A 1 587 ? 8.095 9.907 -6.454 1.00 56.75 587 GLY A N 1
ATOM 4549 C CA . GLY A 1 587 ? 8.932 10.992 -5.927 1.00 56.75 587 GLY A CA 1
ATOM 4550 C C . GLY A 1 587 ? 9.532 11.841 -7.026 1.00 56.75 587 GLY A C 1
ATOM 4551 O O . GLY A 1 587 ? 10.018 11.235 -8.004 1.00 56.75 587 GLY A O 1
#

Secondary structure (DSSP, 8-state):
---SSHHHHHHHHHHHHHHHHHHHHHHHHHHHTTTT--------S----HHHHHHHHHHTT-GGGEEEEEEETTTTEEEEEEEETTEEEEEEE-TTT--EEE--GGG-HHHHHHHT-TTTHHHHHHHHHHHHHHHHHHHHHHHHHHHHHHHHHHHHHTPPP---TT-EEEEEE-SSSHHHHHHHHHHHHHHHTT--EEEEEGGG--HHHHTTSSEEEEEEE-BTTTB--HHHHHHHHHHHT-TTS-GGG-EEEEEEEE-TTSTTTTHHHHHHHHHHHHHTPEESSPPEEEESBHHHHHHHHHHHHHHHHT-PPPSS---S--SEEEEEEEEEEEEE-S-TTT-SS-EEEEEEEPPTT----TT-EEEE--TT-SS-EEEE----GGG-SEEEEEEE--EEE-TTS-EEE-HHHHIIIIISPTT-EEEEEEE--GGGSPPSS---EEEEEEGGGGHHHHTTHHHHHHS---EEEEEEES-HHHH-TTHHHHHHHHHTTSSSEEEEEETTSTT--HHHHHHHTHHHHHHHHHTS--EEEEEEEIIIIIHHHHHHHHHHHHHHH---HHHHHHHHHHHHHTT-EEEEEE-

Nearest PDB structures (foldseek):
  4yal-assembly1_A  TM=6.133E-01  e=2.227E-30  Rattus norvegicus
  1j9z-assembly1_A  TM=6.035E-01  e=8.195E-30  Rattus norvegicus
  6j7i-assembly2_B  TM=5.171E-01  e=1.747E-28  Rattus norvegicus
  1ykg-assembly1_A  TM=8.929E-01  e=6.360E-09  Escherichia coli
  7ddz-assembly1_A  TM=6.170E-01  e=1.255E-08  Enterobacteria phage RB59